Protein AF-0000000084341207 (afdb_homodimer)

Secondary structure (DSSP, 8-state):
-------S-S-----TTS-SB-EEEE-IIIIIHHT-SSPPPHHHHHHHHHHHHHTT--BB--EE---TTT-GGGTTHHHHHHH--PPTT-B--EE--SHHHHHHHHHTT--EEEEEEESSHHHHHHHHSS-TTTHHHHHHHHHHHHHHTT-EEEEEEE-SS-BTTTBS--HHHHHHHHHHHHHHT-SEEEEEETTS---HHHHHHHHHHHHHTT--GGGEEEEEB-TTS-HHHHHHHHHHTT--EEEEBGGG----TTSTT---B-BHHHHHHHHHHHT-B----HHHHHHHHHHHHHHHTS----HHHHHHH-/---------S-----TTS-SB-EEEE-IIIIIHHT-SSPPPHHHHHHHHHHHHHTT--BB--EE---TTT-GGGTTHHHHHHH--PPTT-B--EE--SHHHHHHHHHTT--EEEEEEESSHHHHHHHHSS-TTTHHHHHHHHHHHHHHTT-EEEEEEE-SS-BTTTB---HHHHHHHHHHHHHHT-SEEEEEETTS---HHHHHHHHHHHHHTT--GGGEEEEEB-TTS-HHHHHHHHHHTT--EEEEBGGG----TTSTT---BPBHHHHHHHHHHHT-B----HHHHHHHHHHHHHHHTS----HHHHHHH-

Organism: Pseudonocardia thermophila (NCBI:txid1848)

InterPro domains:
  IPR000891 Pyruvate carboxyltransferase [PF00682] (22-293)
  IPR000891 Pyruvate carboxyltransferase [PS50991] (22-290)
  IPR013785 Aldolase-type TIM barrel [G3DSA:3.20.20.70] (17-314)
  IPR043594 HMG-CoA lyase [PTHR42738] (15-312)

Solvent-accessible surface area (backbone atoms only — not comparable to full-atom values): 30654 Å² total; per-residue (Å²): 129,83,78,69,76,77,60,59,62,49,45,68,24,66,50,87,72,49,53,67,50,38,47,55,38,33,30,22,64,25,62,18,42,46,71,46,86,66,74,69,53,56,69,55,52,38,48,48,54,48,44,45,44,73,15,35,48,43,34,38,30,53,33,32,44,53,61,40,88,81,39,60,52,37,50,52,35,68,61,36,61,72,70,40,80,81,53,90,84,42,46,61,28,29,38,29,81,39,56,68,20,42,52,53,41,50,73,72,67,52,54,38,37,28,38,79,45,47,40,39,50,67,59,17,35,74,76,64,73,27,44,57,74,54,45,50,67,60,43,47,62,37,39,50,51,36,49,74,70,67,33,49,35,34,31,36,32,34,29,41,37,28,34,99,84,72,24,53,42,58,30,61,48,33,23,52,47,50,50,51,45,43,75,56,56,31,66,33,35,31,44,18,21,62,69,8,50,40,26,43,31,43,51,51,47,31,53,49,32,24,41,74,71,68,43,58,52,86,37,36,29,40,31,34,20,24,17,35,58,29,23,63,33,32,47,52,46,41,25,59,69,48,35,36,35,40,40,22,4,57,28,16,31,34,48,37,87,90,35,87,61,24,49,11,31,24,23,35,53,33,49,49,51,44,31,47,8,31,57,31,44,58,65,61,40,63,69,52,42,40,51,43,27,53,52,50,21,61,76,71,70,47,84,53,73,17,32,31,42,33,54,74,72,89,130,82,80,70,76,79,60,58,62,47,46,68,25,68,50,88,72,49,54,66,50,38,48,54,38,33,29,22,66,24,62,18,42,46,70,46,88,66,75,70,52,57,70,57,53,38,48,49,53,47,45,44,43,73,14,36,47,42,32,38,30,53,32,33,45,52,61,40,88,82,40,60,53,38,50,54,34,67,63,35,62,71,70,41,80,83,52,89,85,43,45,60,29,30,38,29,80,36,56,68,22,43,50,54,39,52,75,70,68,51,56,36,37,28,39,78,45,47,41,37,50,68,57,17,35,75,76,66,72,28,45,58,73,55,44,51,67,60,43,48,62,38,40,50,51,35,49,74,70,66,35,48,35,34,31,35,31,34,28,42,37,27,34,100,85,73,25,56,43,59,31,60,49,34,24,52,48,49,50,51,44,43,73,54,56,32,68,33,36,32,43,18,20,62,70,8,49,42,27,41,31,43,50,50,46,31,52,49,32,25,40,74,71,67,44,58,50,85,35,34,29,40,31,35,20,24,16,35,59,28,23,64,32,32,46,54,47,40,26,60,69,49,34,37,35,39,41,23,4,57,29,16,31,34,47,38,87,89,36,88,59,24,47,11,30,24,21,34,56,33,50,48,52,44,32,47,7,33,57,32,44,58,65,60,42,63,69,50,42,39,51,44,27,53,52,50,21,60,76,71,73,47,82,52,73,18,31,32,42,34,54,75,72,90

Sequence (628 aa):
MTSETTRALPMRVPTDGLPERVTIYEVGPRDGLQNEKTIVPVSVKAEFLSRLADAGLTTLEATSFVHPKWVPQLADAEELISVLERRDGVDYPVLVPNERGLDRAVAAGLTHVAVFASATETFAERNLNRTLDTQFEMFAPVLERAREAGLTVRGYVSMCWGDPWEGAVAPAQVASVAARLLEGGCAQISLGDTIGTGTPGHVDAVLDACIAAGIGVDKLAVHFHDTYGQALANTLAALRRGVTTVDASAGGLGGCPYAESATGNLATEDLVWMLDGLGIQHGVDLDRLVATSTWMAEQLGRPSPSRVVRALAGMTSETTRALPMRVPTDGLPERVTIYEVGPRDGLQNEKTIVPVSVKAEFLSRLADAGLTTLEATSFVHPKWVPQLADAEELISVLERRDGVDYPVLVPNERGLDRAVAAGLTHVAVFASATETFAERNLNRTLDTQFEMFAPVLERAREAGLTVRGYVSMCWGDPWEGAVAPAQVASVAARLLEGGCAQISLGDTIGTGTPGHVDAVLDACIAAGIGVDKLAVHFHDTYGQALANTLAALRRGVTTVDASAGGLGGCPYAESATGNLATEDLVWMLDGLGIQHGVDLDRLVATSTWMAEQLGRPSPSRVVRALAG

Radius of gyration: 25.07 Å; Cα contacts (8 Å, |Δi|>4): 1519; chains: 2; bounding box: 57×77×54 Å

Structure (mmCIF, N/CA/C/O backbone):
data_AF-0000000084341207-model_v1
#
loop_
_entity.id
_entity.type
_entity.pdbx_description
1 polymer 'Hydroxymethylglutaryl-CoA lyase'
#
loop_
_atom_site.group_PDB
_atom_site.id
_atom_site.type_symbol
_atom_site.label_atom_id
_atom_site.label_alt_id
_atom_site.label_comp_id
_atom_site.label_asym_id
_atom_site.label_entity_id
_atom_site.label_seq_id
_atom_site.pdbx_PDB_ins_code
_atom_site.Cartn_x
_atom_site.Cartn_y
_atom_site.Cartn_z
_atom_site.occupancy
_atom_site.B_iso_or_equiv
_atom_site.auth_seq_id
_atom_site.auth_comp_id
_atom_site.auth_asym_id
_atom_site.auth_atom_id
_atom_site.pdbx_PDB_model_num
ATOM 1 N N . MET A 1 1 ? -27.906 5.801 17.969 1 23.44 1 MET A N 1
ATOM 2 C CA . MET A 1 1 ? -27.641 4.434 17.531 1 23.44 1 MET A CA 1
ATOM 3 C C . MET A 1 1 ? -26.688 4.422 16.328 1 23.44 1 MET A C 1
ATOM 5 O O . MET A 1 1 ? -27.047 4.859 15.242 1 23.44 1 MET A O 1
ATOM 9 N N . THR A 1 2 ? -25.344 4.84 16.406 1 31.34 2 THR A N 1
ATOM 10 C CA . THR A 1 2 ? -24.344 5.012 15.367 1 31.34 2 THR A CA 1
ATOM 11 C C . THR A 1 2 ? -24.391 3.852 14.375 1 31.34 2 THR A C 1
ATOM 13 O O . THR A 1 2 ? -24.344 2.688 14.773 1 31.34 2 THR A O 1
ATOM 16 N N . SER A 1 3 ? -25.125 3.893 13.422 1 33.81 3 SER A N 1
ATOM 17 C CA . SER A 1 3 ? -25.438 2.865 12.438 1 33.81 3 SER A CA 1
ATOM 18 C C . SER A 1 3 ? -24.188 2.115 12 1 33.81 3 SER A C 1
ATOM 20 O O . SER A 1 3 ? -23.281 2.703 11.398 1 33.81 3 SER A O 1
ATOM 22 N N . GLU A 1 4 ? -23.609 1.281 12.766 1 40.12 4 GLU A N 1
ATOM 23 C CA . GLU A 1 4 ? -22.5 0.334 12.602 1 40.12 4 GLU A CA 1
ATOM 24 C C . GLU A 1 4 ? -22.594 -0.393 11.266 1 40.12 4 GLU A C 1
ATOM 26 O O . GLU A 1 4 ? -23.453 -1.251 11.078 1 40.12 4 GLU A O 1
ATOM 31 N N . THR A 1 5 ? -22.641 0.301 10.273 1 49.38 5 THR A N 1
ATOM 32 C CA . THR A 1 5 ? -22.719 -0.374 8.977 1 49.38 5 THR A CA 1
ATOM 33 C C . THR A 1 5 ? -21.766 -1.566 8.945 1 49.38 5 THR A C 1
ATOM 35 O O . THR A 1 5 ? -20.562 -1.411 9.133 1 49.38 5 THR A O 1
ATOM 38 N N . THR A 1 6 ? -22.172 -2.738 9.453 1 61.75 6 THR A N 1
ATOM 39 C CA . THR A 1 6 ? -21.438 -3.93 9.852 1 61.75 6 THR A CA 1
ATOM 40 C C . THR A 1 6 ? -20.891 -4.66 8.633 1 61.75 6 THR A C 1
ATOM 42 O O . THR A 1 6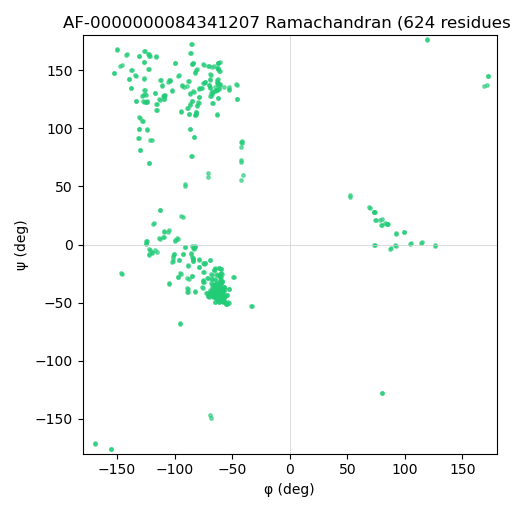 ? -21.609 -5.426 7.984 1 61.75 6 THR A O 1
ATOM 45 N N . ARG A 1 7 ? -20 -3.957 7.867 1 82.5 7 ARG A N 1
ATOM 46 C CA . ARG A 1 7 ? -19.344 -4.707 6.793 1 82.5 7 ARG A CA 1
ATOM 47 C C . ARG A 1 7 ? -18.703 -5.98 7.328 1 82.5 7 ARG A C 1
ATOM 49 O O . ARG A 1 7 ? -18.109 -5.973 8.406 1 82.5 7 ARG A O 1
ATOM 56 N N . ALA A 1 8 ? -18.953 -6.992 6.559 1 87 8 ALA A N 1
ATOM 57 C CA . ALA A 1 8 ? -18.406 -8.281 6.957 1 87 8 ALA A CA 1
ATOM 58 C C . ALA A 1 8 ? -16.891 -8.281 6.863 1 87 8 ALA A C 1
ATOM 60 O O . ALA A 1 8 ? -16.219 -9.016 7.594 1 87 8 ALA A O 1
ATOM 61 N N . LEU A 1 9 ? -16.453 -7.477 5.945 1 94.19 9 LEU A N 1
ATOM 62 C CA . LEU A 1 9 ? -15.008 -7.402 5.738 1 94.19 9 LEU A CA 1
ATOM 63 C C . LEU A 1 9 ? -14.508 -5.969 5.898 1 94.19 9 LEU A C 1
ATOM 65 O O . LEU A 1 9 ? -15.25 -5.02 5.637 1 94.19 9 LEU A O 1
ATOM 69 N N . PRO A 1 10 ? -13.258 -5.75 6.324 1 97.19 10 PRO A N 1
ATOM 70 C CA . PRO A 1 10 ? -12.273 -6.785 6.621 1 97.19 10 PRO A CA 1
ATOM 71 C C . PRO A 1 10 ? -12.547 -7.5 7.945 1 97.19 10 PRO A C 1
ATOM 73 O O . PRO A 1 10 ? -13.211 -6.945 8.82 1 97.19 10 PRO A O 1
ATOM 76 N N . MET A 1 11 ? -12.062 -8.695 8.039 1 96.88 11 MET A N 1
ATOM 77 C CA . MET A 1 11 ? -12.086 -9.367 9.344 1 96.88 11 MET A CA 1
ATOM 78 C C . MET A 1 11 ? -11.219 -8.625 10.352 1 96.88 11 MET A C 1
ATOM 80 O O . MET A 1 11 ? -10.109 -8.211 10.031 1 96.88 11 MET A O 1
ATOM 84 N N . ARG A 1 12 ? -11.773 -8.414 11.539 1 97.12 12 ARG A N 1
ATOM 85 C CA . ARG A 1 12 ? -11.031 -7.766 12.617 1 97.12 12 ARG A CA 1
ATOM 86 C C . ARG A 1 12 ? -10.125 -8.758 13.336 1 97.12 12 ARG A C 1
ATOM 88 O O . ARG A 1 12 ? -10.609 -9.695 13.977 1 97.12 12 ARG A O 1
ATOM 95 N N . VAL A 1 13 ? -8.836 -8.57 13.188 1 97.69 13 VAL A N 1
ATOM 96 C CA . VAL A 1 13 ? -7.84 -9.406 13.852 1 97.69 13 VAL A CA 1
ATOM 97 C C . VAL A 1 13 ? -6.785 -8.523 14.523 1 97.69 13 VAL A C 1
ATOM 99 O O . VAL A 1 13 ? -5.746 -8.227 13.922 1 97.69 13 VAL A O 1
ATOM 102 N N . PRO A 1 14 ? -7.008 -8.203 15.766 1 95.88 14 PRO A N 1
ATOM 103 C CA . PRO A 1 14 ? -6.039 -7.359 16.469 1 95.88 14 PRO A CA 1
ATOM 104 C C . PRO A 1 14 ? -4.672 -8.023 16.609 1 95.88 14 PRO A C 1
ATOM 106 O O . PRO A 1 14 ? -4.586 -9.242 16.766 1 95.88 14 PRO A O 1
ATOM 109 N N . THR A 1 15 ? -3.695 -7.34 16.453 1 90.88 15 THR A N 1
ATOM 110 C CA . THR A 1 15 ? -2.316 -7.793 16.594 1 90.88 15 THR A CA 1
ATOM 111 C C . THR A 1 15 ? -1.648 -7.137 17.797 1 90.88 15 THR A C 1
ATOM 113 O O . THR A 1 15 ? -1.834 -5.941 18.047 1 90.88 15 THR A O 1
ATOM 116 N N . ASP A 1 16 ? -0.873 -7.859 18.469 1 89.62 16 ASP A N 1
ATOM 117 C CA . ASP A 1 16 ? -0.198 -7.348 19.656 1 89.62 16 ASP A CA 1
ATOM 118 C C . ASP A 1 16 ? 0.857 -6.309 19.281 1 89.62 16 ASP A C 1
ATOM 120 O O . ASP A 1 16 ? 1.457 -6.379 18.203 1 89.62 16 ASP A O 1
ATOM 124 N N . GLY A 1 17 ? 1.036 -5.328 20.141 1 92.81 17 GLY A N 1
ATOM 125 C CA . GLY A 1 17 ? 2.113 -4.367 19.969 1 92.81 17 GLY A CA 1
ATOM 126 C C . GLY A 1 17 ? 1.7 -3.137 19.188 1 92.81 17 GLY A C 1
ATOM 127 O O . GLY A 1 17 ? 2.506 -2.225 18.984 1 92.81 17 GLY A O 1
ATOM 128 N N . LEU A 1 18 ? 0.47 -3.096 18.75 1 97.69 18 LEU A N 1
ATOM 129 C CA . LEU A 1 18 ? -0.023 -1.928 18.016 1 97.69 18 LEU A CA 1
ATOM 130 C C . LEU A 1 18 ? -0.833 -1.021 18.938 1 97.69 18 LEU A C 1
ATOM 132 O O . LEU A 1 18 ? -1.329 -1.466 19.984 1 97.69 18 LEU A O 1
ATOM 136 N N . PRO A 1 19 ? -0.957 0.243 18.656 1 98.31 19 PRO A N 1
ATOM 137 C CA . PRO A 1 19 ? -1.76 1.145 19.484 1 98.31 19 PRO A CA 1
ATOM 138 C C . PRO A 1 19 ? -3.236 0.757 19.516 1 98.31 19 PRO A C 1
ATOM 140 O O . PRO A 1 19 ? -3.752 0.19 18.547 1 98.31 19 PRO A O 1
ATOM 143 N N . GLU A 1 20 ? -3.838 1.095 20.594 1 97.94 20 GLU A N 1
ATOM 144 C CA . GLU A 1 20 ? -5.27 0.841 20.734 1 97.94 20 GLU A CA 1
ATOM 145 C C . GLU A 1 20 ? -6.086 1.828 19.906 1 97.94 20 GLU A C 1
ATOM 147 O O . GLU A 1 20 ? -7.176 1.498 19.438 1 97.94 20 GLU A O 1
ATOM 152 N N . ARG A 1 21 ? -5.539 3.006 19.797 1 98.56 21 ARG A N 1
ATOM 153 C CA . ARG A 1 21 ? -6.23 4.086 19.109 1 98.56 21 ARG A CA 1
ATOM 154 C C . ARG A 1 21 ? -5.254 4.898 18.25 1 98.56 21 ARG A C 1
ATOM 156 O O . ARG A 1 21 ? -4.113 5.129 18.656 1 98.56 21 ARG A O 1
ATOM 163 N N . VAL A 1 22 ? -5.68 5.316 17.125 1 98.81 22 VAL A N 1
ATOM 164 C CA . VAL A 1 22 ? -4.914 6.172 16.219 1 98.81 22 VAL A CA 1
ATOM 165 C C . VAL A 1 22 ? -5.734 7.41 15.867 1 98.81 22 VAL A C 1
ATOM 167 O O . VAL A 1 22 ? -6.941 7.316 15.633 1 98.81 22 VAL A O 1
ATOM 170 N N . THR A 1 23 ? -5.141 8.586 15.938 1 98.88 23 THR A N 1
ATOM 171 C CA . THR A 1 23 ? -5.723 9.82 15.406 1 98.88 23 THR A CA 1
ATOM 172 C C . THR A 1 23 ? -5.371 10 13.938 1 98.88 23 THR A C 1
ATOM 174 O O . THR A 1 23 ? -4.195 10 13.57 1 98.88 23 THR A O 1
ATOM 177 N N . ILE A 1 24 ? -6.371 10.062 13.172 1 98.94 24 ILE A N 1
ATOM 178 C CA . ILE A 1 24 ? -6.176 10.406 11.766 1 98.94 24 ILE A CA 1
ATOM 179 C C . ILE A 1 24 ? -6.203 11.922 11.594 1 98.94 24 ILE A C 1
ATOM 181 O O . ILE A 1 24 ? -7.223 12.562 11.859 1 98.94 24 ILE A O 1
ATOM 185 N N . TYR A 1 25 ? -5.07 12.453 11.258 1 98.94 25 TYR A N 1
ATOM 186 C CA . TYR A 1 25 ? -4.93 13.867 10.93 1 98.94 25 TYR A CA 1
ATOM 187 C C . TYR A 1 25 ? -5.23 14.117 9.461 1 98.94 25 TYR A C 1
ATOM 189 O O . TYR A 1 25 ? -4.371 13.906 8.602 1 98.94 25 TYR A O 1
ATOM 197 N N . GLU A 1 26 ? -6.457 14.586 9.156 1 98.94 26 GLU A N 1
ATOM 198 C CA . GLU A 1 26 ? -6.93 14.719 7.785 1 98.94 26 GLU A CA 1
ATOM 199 C C . GLU A 1 26 ? -6.398 15.992 7.141 1 98.94 26 GLU A C 1
ATOM 201 O O . GLU A 1 26 ? -6.715 17.094 7.582 1 98.94 26 GLU A O 1
ATOM 206 N N . VAL A 1 27 ? -5.648 15.773 6.059 1 98.62 27 VAL A N 1
ATOM 207 C CA . VAL A 1 27 ? -4.969 16.922 5.477 1 98.62 27 VAL A CA 1
ATOM 208 C C . VAL A 1 27 ? -5.555 17.234 4.102 1 98.62 27 VAL A C 1
ATOM 210 O O . VAL A 1 27 ? -5.086 18.141 3.41 1 98.62 27 VAL A O 1
ATOM 213 N N . GLY A 1 28 ? -6.578 16.562 3.682 1 98.12 28 GLY A N 1
ATOM 214 C CA . GLY A 1 28 ? -7.188 16.703 2.369 1 98.12 28 GLY A CA 1
ATOM 215 C C . GLY A 1 28 ? -7.555 18.141 2.023 1 98.12 28 GLY A C 1
ATOM 216 O O . GLY A 1 28 ? -7.168 18.641 0.968 1 98.12 28 GLY A O 1
ATOM 217 N N . PRO A 1 29 ? -8.25 18.859 2.891 1 98.44 29 PRO A N 1
ATOM 218 C CA . PRO A 1 29 ? -8.711 20.203 2.561 1 98.44 29 PRO A CA 1
ATOM 219 C C . PRO A 1 29 ? -7.555 21.188 2.318 1 98.44 29 PRO A C 1
ATOM 221 O O . PRO A 1 29 ? -7.652 22.047 1.452 1 98.44 29 PRO A O 1
ATOM 224 N N . ARG A 1 30 ? -6.52 21.016 3.031 1 97.44 30 ARG A N 1
ATOM 225 C CA . ARG A 1 30 ? -5.387 21.922 2.867 1 97.44 30 ARG A CA 1
ATOM 226 C C . ARG A 1 30 ? -4.348 21.344 1.915 1 97.44 30 ARG A C 1
ATOM 228 O O . ARG A 1 30 ? -4.211 21.797 0.779 1 97.44 30 ARG A O 1
ATOM 235 N N . ASP A 1 31 ? -3.664 20.25 2.297 1 95.56 31 ASP A N 1
ATOM 236 C CA . ASP A 1 31 ? -2.584 19.641 1.533 1 95.56 31 ASP A CA 1
ATOM 237 C C . ASP A 1 31 ? -3.121 18.953 0.278 1 95.56 31 ASP A C 1
ATOM 239 O O . ASP A 1 31 ? -2.533 19.078 -0.8 1 95.56 31 ASP A O 1
ATOM 243 N N . GLY A 1 32 ? -4.18 18.234 0.435 1 96.25 32 GLY A N 1
ATOM 244 C CA . GLY A 1 32 ? -4.77 17.484 -0.669 1 96.25 32 GLY A CA 1
ATOM 245 C C . GLY A 1 32 ? -5.23 18.375 -1.806 1 96.25 32 GLY A C 1
ATOM 246 O O . GLY A 1 32 ? -5.078 18.031 -2.979 1 96.25 32 GLY A O 1
ATOM 247 N N . LEU A 1 33 ? -5.781 19.531 -1.504 1 95.56 33 LEU A N 1
ATOM 248 C CA . LEU A 1 33 ? -6.352 20.406 -2.518 1 95.56 33 LEU A CA 1
ATOM 249 C C . LEU A 1 33 ? -5.32 21.422 -3.006 1 95.56 33 LEU A C 1
ATOM 251 O O . LEU A 1 33 ? -5.523 22.078 -4.023 1 95.56 33 LEU A O 1
ATOM 255 N N . GLN A 1 34 ? -4.188 21.484 -2.367 1 92.31 34 GLN A N 1
ATOM 256 C CA . GLN A 1 34 ? -3.229 22.578 -2.549 1 92.31 34 GLN A CA 1
ATOM 257 C C . GLN A 1 34 ? -2.791 22.672 -4.008 1 92.31 34 GLN A C 1
ATOM 259 O O . GLN A 1 34 ? -2.668 23.781 -4.543 1 92.31 34 GLN A O 1
ATOM 264 N N . ASN A 1 35 ? -2.605 21.562 -4.656 1 87.12 35 ASN A N 1
ATOM 265 C CA . ASN A 1 35 ? -2 21.578 -5.984 1 87.12 35 ASN A CA 1
ATOM 266 C C . ASN A 1 35 ? -3.039 21.344 -7.078 1 87.12 35 ASN A C 1
ATOM 268 O O . ASN A 1 35 ? -2.688 21.109 -8.234 1 87.12 35 ASN A O 1
ATOM 272 N N . GLU A 1 36 ? -4.266 21.438 -6.676 1 88.94 36 GLU A N 1
ATOM 273 C CA . GLU A 1 36 ? -5.309 21.344 -7.691 1 88.94 36 GLU A CA 1
ATOM 274 C C . GLU A 1 36 ? -5.223 22.516 -8.664 1 88.94 36 GLU A C 1
ATOM 276 O O . GLU A 1 36 ? -5 23.656 -8.258 1 88.94 36 GLU A O 1
ATOM 281 N N . LYS A 1 37 ? -5.348 22.234 -9.93 1 83.81 37 LYS A N 1
ATOM 282 C CA . LYS A 1 37 ? -5.188 23.25 -10.969 1 83.81 37 LYS A CA 1
ATOM 283 C C . LYS A 1 37 ? -6.363 24.234 -10.969 1 83.81 37 LYS A C 1
ATOM 285 O O . LYS A 1 37 ? -6.176 25.438 -11.125 1 83.81 37 LYS A O 1
ATOM 290 N N . THR A 1 38 ? -7.512 23.703 -10.867 1 91.31 38 THR A N 1
ATOM 291 C CA . THR A 1 38 ? -8.703 24.547 -10.828 1 91.31 38 THR A CA 1
ATOM 292 C C . THR A 1 38 ? -9.039 24.938 -9.391 1 91.31 38 THR A C 1
ATOM 294 O O . THR A 1 38 ? -9.016 24.109 -8.492 1 91.31 38 THR A O 1
ATOM 297 N N . ILE A 1 39 ? -9.367 26.203 -9.219 1 95.69 39 ILE A N 1
ATOM 298 C CA . ILE A 1 39 ? -9.711 26.688 -7.887 1 95.69 39 ILE A CA 1
ATOM 299 C C . ILE A 1 39 ? -11.031 26.062 -7.438 1 95.69 39 ILE A C 1
ATOM 301 O O . ILE A 1 39 ? -12.047 26.172 -8.125 1 95.69 39 ILE A O 1
ATOM 305 N N . VAL A 1 40 ? -10.992 25.391 -6.359 1 97.75 40 VAL A N 1
ATOM 306 C CA . VAL A 1 40 ? -12.188 24.828 -5.742 1 97.75 40 VAL A CA 1
ATOM 307 C C . VAL A 1 40 ? -12.938 25.922 -4.984 1 97.75 40 VAL A C 1
ATOM 309 O O . VAL A 1 40 ? -12.352 26.625 -4.152 1 97.75 40 VAL A O 1
ATOM 312 N N . PRO A 1 41 ? -14.211 26.109 -5.23 1 98.19 41 PRO A N 1
ATOM 313 C CA . PRO A 1 41 ? -14.977 27.172 -4.555 1 98.19 41 PRO A CA 1
ATOM 314 C C . PRO A 1 41 ? -15.008 26.984 -3.039 1 98.19 41 PRO A C 1
ATOM 316 O O . PRO A 1 41 ? -15.055 25.859 -2.545 1 98.19 41 PRO A O 1
ATOM 319 N N . VAL A 1 42 ? -15.086 28.109 -2.328 1 98.38 42 VAL A N 1
ATOM 320 C CA . VAL A 1 42 ? -15.102 28.125 -0.87 1 98.38 42 VAL A CA 1
ATOM 321 C C . VAL A 1 42 ? -16.266 27.281 -0.352 1 98.38 42 VAL A C 1
ATOM 323 O O . VAL A 1 42 ? -16.125 26.578 0.648 1 98.38 42 VAL A O 1
ATOM 326 N N . SER A 1 43 ? -17.391 27.328 -1.069 1 98.56 43 SER A N 1
ATOM 327 C CA . SER A 1 43 ? -18.562 26.578 -0.633 1 98.56 43 SER A CA 1
ATOM 328 C C . SER A 1 43 ? -18.297 25.078 -0.706 1 98.56 43 SER A C 1
ATOM 330 O O . SER A 1 43 ? -18.781 24.312 0.141 1 98.56 43 SER A O 1
ATOM 332 N N . VAL A 1 44 ? -17.562 24.641 -1.688 1 98.69 44 VAL A N 1
ATOM 333 C CA . VAL A 1 44 ? -17.219 23.234 -1.842 1 98.69 44 VAL A CA 1
ATOM 334 C C . VAL A 1 44 ? -16.234 22.812 -0.757 1 98.69 44 VAL A C 1
ATOM 336 O O . VAL A 1 44 ? -16.359 21.75 -0.16 1 98.69 44 VAL A O 1
ATOM 339 N N . LYS A 1 45 ? -15.273 23.656 -0.493 1 98.75 45 LYS A N 1
ATOM 340 C CA . LYS A 1 45 ? -14.32 23.375 0.57 1 98.75 45 LYS A CA 1
ATOM 341 C C . LYS A 1 45 ? -15.016 23.266 1.923 1 98.75 45 LYS A C 1
ATOM 343 O O . LYS A 1 45 ? -14.719 22.344 2.703 1 98.75 45 LYS A O 1
ATOM 348 N N . ALA A 1 46 ? -15.906 24.203 2.186 1 98.81 46 ALA A N 1
ATOM 349 C CA . ALA A 1 46 ? -16.641 24.188 3.447 1 98.81 46 ALA A CA 1
ATOM 350 C C . ALA A 1 46 ? -17.484 22.922 3.576 1 98.81 46 ALA A C 1
ATOM 352 O O . ALA A 1 46 ? -17.531 22.312 4.645 1 98.81 46 ALA A O 1
ATOM 353 N N . GLU A 1 47 ? -18.141 22.562 2.516 1 98.75 47 GLU A N 1
ATOM 354 C CA . GLU A 1 47 ? -18.938 21.328 2.514 1 98.75 47 GLU A CA 1
ATOM 355 C C . GLU A 1 47 ? -18.062 20.109 2.715 1 98.75 47 GLU A C 1
ATOM 357 O O . GLU A 1 47 ? -18.438 19.172 3.42 1 98.75 47 GLU A O 1
ATOM 362 N N . PHE A 1 48 ? -16.891 20.094 2.1 1 98.88 48 PHE A N 1
ATOM 363 C CA . PHE A 1 48 ? -15.938 19 2.252 1 98.88 48 PHE A CA 1
ATOM 364 C C . PHE A 1 48 ? -15.562 18.812 3.717 1 98.88 48 PHE A C 1
ATOM 366 O O . PHE A 1 48 ? -15.641 17.703 4.246 1 98.88 48 PHE A O 1
ATOM 373 N N . LEU A 1 49 ? -15.219 19.891 4.359 1 98.94 49 LEU A N 1
ATOM 374 C CA . LEU A 1 49 ? -14.859 19.844 5.773 1 98.94 49 LEU A CA 1
ATOM 375 C C . LEU A 1 49 ? -16.031 19.375 6.617 1 98.94 49 LEU A C 1
ATOM 377 O O . LEU A 1 49 ? -15.852 18.578 7.551 1 98.94 49 LEU A O 1
ATOM 381 N N . SER A 1 50 ? -17.188 19.828 6.27 1 98.81 50 SER A N 1
ATOM 382 C CA . SER A 1 50 ? -18.375 19.422 7 1 98.81 50 SER A CA 1
ATOM 383 C C . SER A 1 50 ? -18.625 17.922 6.852 1 98.81 50 SER A C 1
ATOM 385 O O . SER A 1 50 ? -18.922 17.234 7.836 1 98.81 50 SER A O 1
ATOM 387 N N . ARG A 1 51 ? -18.516 17.438 5.664 1 98.81 51 ARG A N 1
ATOM 388 C CA . ARG A 1 51 ? -18.734 16.016 5.402 1 98.81 51 ARG A CA 1
ATOM 389 C C . ARG A 1 51 ? -17.688 15.164 6.121 1 98.81 51 ARG A C 1
ATOM 391 O O . ARG A 1 51 ? -18 14.086 6.633 1 98.81 51 ARG A O 1
ATOM 398 N N . LEU A 1 52 ? -16.469 15.617 6.129 1 98.94 52 LEU A N 1
ATOM 399 C CA . LEU A 1 52 ? -15.406 14.898 6.82 1 98.94 52 LEU A CA 1
ATOM 400 C C . LEU A 1 52 ? -15.672 14.836 8.32 1 98.94 52 LEU A C 1
ATOM 402 O O . LEU A 1 52 ? -15.469 13.797 8.945 1 98.94 52 LEU A O 1
ATOM 406 N N . ALA A 1 53 ? -16.094 15.938 8.883 1 98.88 53 ALA A N 1
ATOM 407 C CA . ALA A 1 53 ? -16.469 15.953 10.297 1 98.88 53 ALA A CA 1
ATOM 408 C C . ALA A 1 53 ? -17.625 14.992 10.57 1 98.88 53 ALA A C 1
ATOM 410 O O . ALA A 1 53 ? -17.625 14.266 11.562 1 98.88 53 ALA A O 1
ATOM 411 N N . ASP A 1 54 ? -18.594 15 9.672 1 98.44 54 ASP A N 1
ATOM 412 C CA . ASP A 1 54 ? -19.75 14.125 9.805 1 98.44 54 ASP A CA 1
ATOM 413 C C . ASP A 1 54 ? -19.344 12.656 9.734 1 98.44 54 ASP A C 1
ATOM 415 O O . ASP A 1 54 ? -20.016 11.789 10.297 1 98.44 54 ASP A O 1
ATOM 419 N N . ALA A 1 55 ? -18.234 12.43 9.055 1 98.62 55 ALA A N 1
ATOM 420 C CA . ALA A 1 55 ? -17.75 11.062 8.938 1 98.62 55 ALA A CA 1
ATOM 421 C C . ALA A 1 55 ? -17.031 10.625 10.211 1 98.62 55 ALA A C 1
ATOM 423 O O . ALA A 1 55 ? -16.688 9.453 10.367 1 98.62 55 ALA A O 1
ATOM 424 N N . GLY A 1 56 ? -16.703 11.531 11.102 1 98.62 56 GLY A N 1
ATOM 425 C CA . GLY A 1 56 ? -16.172 11.156 12.398 1 98.62 56 GLY A CA 1
ATOM 426 C C . GLY A 1 56 ? -14.742 11.609 12.609 1 98.62 56 GLY A C 1
ATOM 427 O O . GLY A 1 56 ? -14.156 11.367 13.664 1 98.62 56 GLY A O 1
ATOM 428 N N . LEU A 1 57 ? -14.156 12.312 11.633 1 98.81 57 LEU A N 1
ATOM 429 C CA . LEU A 1 57 ? -12.805 12.828 11.797 1 98.81 57 LEU A CA 1
ATOM 430 C C . LEU A 1 57 ? -12.789 14.016 12.758 1 98.81 57 LEU A C 1
ATOM 432 O O . LEU A 1 57 ? -13.664 14.875 12.711 1 98.81 57 LEU A O 1
ATOM 436 N N . THR A 1 58 ? -11.758 14.047 13.594 1 98.75 58 THR A N 1
ATOM 437 C CA . THR A 1 58 ? -11.789 15.039 14.656 1 98.75 58 THR A CA 1
ATOM 438 C C . THR A 1 58 ? -10.641 16.031 14.5 1 98.75 58 THR A C 1
ATOM 440 O O . THR A 1 58 ? -10.5 16.969 15.297 1 98.75 58 THR A O 1
ATOM 443 N N . THR A 1 59 ? -9.758 15.867 13.586 1 98.88 59 THR A N 1
ATOM 444 C CA . THR A 1 59 ? -8.688 16.797 13.242 1 98.88 59 THR A CA 1
ATOM 445 C C . THR A 1 59 ? -8.641 17.031 11.734 1 98.88 59 THR A C 1
ATOM 447 O O . THR A 1 59 ? -8.273 16.125 10.977 1 98.88 59 THR A O 1
ATOM 450 N N . LEU A 1 60 ? -9.023 18.203 11.32 1 98.88 60 LEU A N 1
ATOM 451 C CA . LEU A 1 60 ? -9.156 18.547 9.906 1 98.88 60 LEU A CA 1
ATOM 452 C C . LEU A 1 60 ? -8.305 19.766 9.57 1 98.88 60 LEU A C 1
ATOM 454 O O . LEU A 1 60 ? -8.703 20.906 9.836 1 98.88 60 LEU A O 1
ATOM 458 N N . GLU A 1 61 ? -7.121 19.516 9 1 98.81 61 GLU A N 1
ATOM 459 C CA . GLU A 1 61 ? -6.336 20.656 8.555 1 98.81 61 GLU A CA 1
ATOM 460 C C . GLU A 1 61 ? -7.059 21.438 7.457 1 98.81 61 GLU A C 1
ATOM 462 O O . GLU A 1 61 ? -7.16 20.953 6.32 1 98.81 61 GLU A O 1
ATOM 467 N N . ALA A 1 62 ? -7.469 22.609 7.789 1 98.69 62 ALA A N 1
ATOM 468 C CA . ALA A 1 62 ? -8.531 23.25 7.012 1 98.69 62 ALA A CA 1
ATOM 469 C C . ALA A 1 62 ? -7.953 24.047 5.844 1 98.69 62 ALA A C 1
ATOM 471 O O . ALA A 1 62 ? -8.539 24.078 4.758 1 98.69 62 ALA A O 1
ATOM 472 N N . THR A 1 63 ? -6.926 24.703 6.078 1 98.38 63 THR A N 1
ATOM 473 C CA . THR A 1 63 ? -6.363 25.609 5.074 1 98.38 63 THR A CA 1
ATOM 474 C C . THR A 1 63 ? -4.98 26.094 5.496 1 98.38 63 THR A C 1
ATOM 476 O O . THR A 1 63 ? -4.332 25.469 6.34 1 98.38 63 THR A O 1
ATOM 479 N N . SER A 1 64 ? -4.449 27.047 4.766 1 97.75 64 SER A N 1
ATOM 480 C CA . SER A 1 64 ? -3.162 27.672 5.051 1 97.75 64 SER A CA 1
ATOM 481 C C . SER A 1 64 ? -3.225 29.188 4.859 1 97.75 64 SER A C 1
ATOM 483 O O . SER A 1 64 ? -3.826 29.672 3.896 1 97.75 64 SER A O 1
ATOM 485 N N . PHE A 1 65 ? -2.65 29.922 5.84 1 96.88 65 PHE A N 1
ATOM 486 C CA . PHE A 1 65 ? -2.557 31.375 5.73 1 96.88 65 PHE A CA 1
ATOM 487 C C . PHE A 1 65 ? -1.247 31.781 5.062 1 96.88 65 PHE A C 1
ATOM 489 O O . PHE A 1 65 ? -0.493 32.594 5.609 1 96.88 65 PHE A O 1
ATOM 496 N N . VAL A 1 66 ? -1.042 31.125 3.926 1 91.06 66 VAL A N 1
ATOM 497 C CA . VAL A 1 66 ? 0.107 31.438 3.084 1 91.06 66 VAL A CA 1
ATOM 498 C C . VAL A 1 66 ? -0.239 32.594 2.141 1 91.06 66 VAL A C 1
ATOM 500 O O . VAL A 1 66 ? -1.407 32.969 2.008 1 91.06 66 VAL A O 1
ATOM 503 N N . HIS A 1 67 ? 0.764 33.156 1.575 1 89.06 67 HIS A N 1
ATOM 504 C CA . HIS A 1 67 ? 0.517 34.219 0.627 1 89.06 67 HIS A CA 1
ATOM 505 C C . HIS A 1 67 ? -0.258 33.719 -0.587 1 89.06 67 HIS A C 1
ATOM 507 O O . HIS A 1 67 ? 0.104 32.719 -1.187 1 89.06 67 HIS A O 1
ATOM 513 N N . PRO A 1 68 ? -1.297 34.438 -0.983 1 89.69 68 PRO A N 1
ATOM 514 C CA . PRO A 1 68 ? -2.176 34 -2.068 1 89.69 68 PRO A CA 1
ATOM 515 C C . PRO A 1 68 ? -1.435 33.844 -3.393 1 89.69 68 PRO A C 1
ATOM 517 O O . PRO A 1 68 ? -1.817 33 -4.211 1 89.69 68 PRO A O 1
ATOM 520 N N . LYS A 1 69 ? -0.404 34.531 -3.617 1 87.69 69 LYS A N 1
ATOM 521 C CA . LYS A 1 69 ? 0.355 34.469 -4.863 1 87.69 69 LYS A CA 1
ATOM 522 C C . LYS A 1 69 ? 1.117 33.156 -4.973 1 87.69 69 LYS A C 1
ATOM 524 O O . LYS A 1 69 ? 1.312 32.625 -6.07 1 87.69 69 LYS A O 1
ATOM 529 N N . TRP A 1 70 ? 1.474 32.594 -3.879 1 85.56 70 TRP A N 1
ATOM 530 C CA . TRP A 1 70 ? 2.295 31.391 -3.893 1 85.56 70 TRP A CA 1
ATOM 531 C C . TRP A 1 70 ? 1.424 30.141 -3.951 1 85.56 70 TRP A C 1
ATOM 533 O O . TRP A 1 70 ? 1.816 29.141 -4.539 1 85.56 70 TRP A O 1
ATOM 543 N N . VAL A 1 71 ? 0.295 30.188 -3.24 1 90.44 71 VAL A N 1
ATOM 544 C CA . VAL A 1 71 ? -0.645 29.078 -3.271 1 90.44 71 VAL A CA 1
ATOM 545 C C . VAL A 1 71 ? -2.053 29.594 -3.551 1 90.44 71 VAL A C 1
ATOM 547 O O . VAL A 1 71 ? -2.908 29.594 -2.662 1 90.44 71 VAL A O 1
ATOM 550 N N . PRO A 1 72 ? -2.367 29.844 -4.781 1 92.94 72 PRO A N 1
ATOM 551 C CA . PRO A 1 72 ? -3.652 30.438 -5.141 1 92.94 72 PRO A CA 1
ATOM 552 C C . PRO A 1 72 ? -4.844 29.609 -4.691 1 92.94 72 PRO A C 1
ATOM 554 O O . PRO A 1 72 ? -5.898 30.156 -4.348 1 92.94 72 PRO A O 1
ATOM 557 N N . GLN A 1 73 ? -4.727 28.297 -4.641 1 94.5 73 GLN A N 1
ATOM 558 C CA . GLN A 1 73 ? -5.793 27.391 -4.254 1 94.5 73 GLN A CA 1
ATOM 559 C C . GLN A 1 73 ? -6.281 27.672 -2.836 1 94.5 73 GLN A C 1
ATOM 561 O O . GLN A 1 73 ? -7.426 27.375 -2.496 1 94.5 73 GLN A O 1
ATOM 566 N N . LEU A 1 74 ? -5.398 28.359 -2.01 1 95.94 74 LEU A N 1
ATOM 567 C CA . LEU A 1 74 ? -5.727 28.562 -0.603 1 95.94 74 LEU A CA 1
ATOM 568 C C . LEU A 1 74 ? -5.84 30.047 -0.276 1 95.94 74 LEU A C 1
ATOM 570 O O . LEU A 1 74 ? -5.773 30.438 0.892 1 95.94 74 LEU A O 1
ATOM 574 N N . ALA A 1 75 ? -6.008 30.859 -1.29 1 95.31 75 ALA A N 1
ATOM 575 C CA . ALA A 1 75 ? -6.098 32.312 -1.13 1 95.31 75 ALA A CA 1
ATOM 576 C C . ALA A 1 75 ? -7.348 32.688 -0.344 1 95.31 75 ALA A C 1
ATOM 578 O O . ALA A 1 75 ? -7.414 33.781 0.229 1 95.31 75 ALA A O 1
ATOM 579 N N . ASP A 1 76 ? -8.258 31.844 -0.311 1 97.12 76 ASP A N 1
ATOM 580 C CA . ASP A 1 76 ? -9.562 32.125 0.286 1 97.12 76 ASP A CA 1
ATOM 581 C C . ASP A 1 76 ? -9.609 31.672 1.743 1 97.12 76 ASP A C 1
ATOM 583 O O . ASP A 1 76 ? -10.68 31.391 2.275 1 97.12 76 ASP A O 1
ATOM 587 N N . ALA A 1 77 ? -8.484 31.578 2.416 1 97.81 77 ALA A N 1
ATOM 588 C CA . ALA A 1 77 ? -8.367 31 3.754 1 97.81 77 ALA A CA 1
ATOM 589 C C . ALA A 1 77 ? -9.305 31.688 4.734 1 97.81 77 ALA A C 1
ATOM 591 O O . ALA A 1 77 ? -10.062 31.031 5.449 1 97.81 77 ALA A O 1
ATOM 592 N N . GLU A 1 78 ? -9.273 33 4.797 1 97.06 78 GLU A N 1
ATOM 593 C CA . GLU A 1 78 ? -10.109 33.75 5.727 1 97.06 78 GLU A CA 1
ATOM 594 C C . GLU A 1 78 ? -11.594 33.531 5.434 1 97.06 78 GLU A C 1
ATOM 596 O O . GLU A 1 78 ? -12.391 33.375 6.355 1 97.06 78 GLU A O 1
ATOM 601 N N . GLU A 1 79 ? -11.93 33.625 4.16 1 98.06 79 GLU A N 1
ATOM 602 C CA . GLU A 1 79 ? -13.312 33.406 3.76 1 98.06 79 GLU A CA 1
ATOM 603 C C . GLU A 1 79 ? -13.789 32.031 4.152 1 98.06 79 GLU A C 1
ATOM 605 O O . GLU A 1 79 ? -14.891 31.859 4.676 1 98.06 79 GLU A O 1
ATOM 610 N N . LEU A 1 80 ? -12.977 31 3.955 1 98.62 80 LEU A N 1
ATOM 611 C CA . LEU A 1 80 ? -13.32 29.625 4.297 1 98.62 80 LEU A CA 1
ATOM 612 C C . LEU A 1 80 ? -13.602 29.484 5.793 1 98.62 80 LEU A C 1
ATOM 614 O O . LEU A 1 80 ? -14.617 28.922 6.191 1 98.62 80 LEU A O 1
ATOM 618 N N . ILE A 1 81 ? -12.711 30.031 6.613 1 98.44 81 ILE A N 1
ATOM 619 C CA . ILE A 1 81 ? -12.844 29.906 8.062 1 98.44 81 ILE A CA 1
ATOM 620 C C . ILE A 1 81 ? -14.094 30.641 8.531 1 98.44 81 ILE A C 1
ATOM 622 O O . ILE A 1 81 ? -14.773 30.203 9.453 1 98.44 81 ILE A O 1
ATOM 626 N N . SER A 1 82 ? -14.375 31.734 7.906 1 97.75 82 SER A N 1
ATOM 627 C CA . SER A 1 82 ? -15.516 32.531 8.312 1 97.75 82 SER A CA 1
ATOM 628 C C . SER A 1 82 ? -16.828 31.828 8.023 1 97.75 82 SER A C 1
ATOM 630 O O . SER A 1 82 ? -17.812 32 8.758 1 97.75 82 SER A O 1
ATOM 632 N N . VAL A 1 83 ? -16.922 31.016 6.934 1 98.06 83 VAL A N 1
ATOM 633 C CA . VAL A 1 83 ? -18.188 30.406 6.543 1 98.06 83 VAL A CA 1
ATOM 634 C C . VAL A 1 83 ? -18.266 28.984 7.102 1 98.06 83 VAL A C 1
ATOM 636 O O . VAL A 1 83 ? -19.344 28.391 7.125 1 98.06 83 VAL A O 1
ATOM 639 N N . LEU A 1 84 ? -17.156 28.469 7.562 1 97.81 84 LEU A N 1
ATOM 640 C CA . LEU A 1 84 ? -17.109 27.094 8.055 1 97.81 84 LEU A CA 1
ATOM 641 C C . LEU A 1 84 ? -17.891 26.969 9.352 1 97.81 84 LEU A C 1
ATOM 643 O O . LEU A 1 84 ? -17.703 27.734 10.289 1 97.81 84 LEU A O 1
ATOM 647 N N . GLU A 1 85 ? -18.797 26.031 9.43 1 96.19 85 GLU A N 1
ATOM 648 C CA . GLU A 1 85 ? -19.453 25.672 10.68 1 96.19 85 GLU A CA 1
ATOM 649 C C . GLU A 1 85 ? -18.594 24.703 11.5 1 96.19 85 GLU A C 1
ATOM 651 O O . GLU A 1 85 ? -18.703 23.484 11.344 1 96.19 85 GLU A O 1
ATOM 656 N N . ARG A 1 86 ? -17.844 25.203 12.32 1 96.31 86 ARG A N 1
ATOM 657 C CA . ARG A 1 86 ? -16.938 24.391 13.125 1 96.31 86 ARG A CA 1
ATOM 658 C C . ARG A 1 86 ? -17.703 23.547 14.133 1 96.31 86 ARG A C 1
ATOM 660 O O . ARG A 1 86 ? -18.641 24.031 14.773 1 96.31 86 ARG A O 1
ATOM 667 N N . ARG A 1 87 ? -17.312 22.312 14.219 1 96.38 87 ARG A N 1
ATOM 668 C CA . ARG A 1 87 ? -18 21.359 15.094 1 96.38 87 ARG A CA 1
ATOM 669 C C . ARG A 1 87 ? -17.281 21.234 16.422 1 96.38 87 ARG A C 1
ATOM 671 O O . ARG A 1 87 ? -16.047 21.266 16.484 1 96.38 87 ARG A O 1
ATOM 678 N N . ASP A 1 88 ? -18.109 21.031 17.5 1 95.69 88 ASP A N 1
ATOM 679 C CA . ASP A 1 88 ? -17.531 20.75 18.812 1 95.69 88 ASP A CA 1
ATOM 680 C C . ASP A 1 88 ? -16.719 19.453 18.781 1 95.69 88 ASP A C 1
ATOM 682 O O . ASP A 1 88 ? -17.156 18.453 18.188 1 95.69 88 ASP A O 1
ATOM 686 N N . GLY A 1 89 ? -15.578 19.547 19.344 1 96.31 89 GLY A N 1
ATOM 687 C CA . GLY A 1 89 ? -14.766 18.344 19.438 1 96.31 89 GLY A CA 1
ATOM 688 C C . GLY A 1 89 ? -13.883 18.109 18.219 1 96.31 89 GLY A C 1
ATOM 689 O O . GLY A 1 89 ? -13.117 17.156 18.172 1 96.31 89 GLY A O 1
ATOM 690 N N . VAL A 1 90 ? -14.031 19 17.234 1 98.31 90 VAL A N 1
ATOM 691 C CA . VAL A 1 90 ? -13.195 18.875 16.031 1 98.31 90 VAL A CA 1
ATOM 692 C C . VAL A 1 90 ? -12.188 20.031 16 1 98.31 90 VAL A C 1
ATOM 694 O O . VAL A 1 90 ? -12.555 21.188 16.203 1 98.31 90 VAL A O 1
ATOM 697 N N . ASP A 1 91 ? -10.953 19.703 15.852 1 98.38 91 ASP A N 1
ATOM 698 C CA . ASP A 1 91 ? -9.898 20.703 15.664 1 98.38 91 ASP A CA 1
ATOM 699 C C . ASP A 1 91 ? -9.734 21.047 14.188 1 98.38 91 ASP A C 1
ATOM 701 O O . ASP A 1 91 ? -9.797 20.172 13.328 1 98.38 91 ASP A O 1
ATOM 705 N N . TYR A 1 92 ? -9.508 22.297 13.898 1 98.62 92 TYR A N 1
ATOM 706 C CA . TYR A 1 92 ? -9.281 22.781 12.539 1 98.62 92 TYR A CA 1
ATOM 707 C C . TYR A 1 92 ? -7.941 23.484 12.43 1 98.62 92 TYR A C 1
ATOM 709 O O . TYR A 1 92 ? -7.891 24.703 12.219 1 98.62 92 TYR A O 1
ATOM 717 N N . PRO A 1 93 ? -6.855 22.734 12.516 1 98.75 93 PRO A N 1
ATOM 718 C CA . PRO A 1 93 ? -5.539 23.359 12.383 1 98.75 93 PRO A CA 1
ATOM 719 C C . PRO A 1 93 ? -5.328 24 11.016 1 98.75 93 PRO A C 1
ATOM 721 O O . PRO A 1 93 ? -5.98 23.625 10.039 1 98.75 93 PRO A O 1
ATOM 724 N N . VAL A 1 94 ? -4.426 24.984 10.953 1 98.69 94 VAL A N 1
ATOM 725 C CA . VAL A 1 94 ? -4.07 25.656 9.711 1 98.69 94 VAL A CA 1
ATOM 726 C C . VAL A 1 94 ? -2.557 25.859 9.648 1 98.69 94 VAL A C 1
ATOM 728 O O . VAL A 1 94 ? -1.893 25.953 10.68 1 98.69 94 VAL A O 1
ATOM 731 N N . LEU A 1 95 ? -2.02 25.875 8.445 1 97.69 95 LEU A N 1
ATOM 732 C CA . LEU A 1 95 ? -0.61 26.203 8.25 1 97.69 95 LEU A CA 1
ATOM 733 C C . LEU A 1 95 ? -0.38 27.703 8.32 1 97.69 95 LEU A C 1
ATOM 735 O O . LEU A 1 95 ? -1.158 28.484 7.758 1 97.69 95 LEU A O 1
ATOM 739 N N . VAL A 1 96 ? 0.636 28.109 9.039 1 96.56 96 VAL A N 1
ATOM 740 C CA . VAL A 1 96 ? 1.042 29.5 9.133 1 96.56 96 VAL A CA 1
ATOM 741 C C . VAL A 1 96 ? 2.533 29.625 8.828 1 96.56 96 VAL A C 1
ATOM 743 O O . VAL A 1 96 ? 3.373 29.406 9.703 1 96.56 96 VAL A O 1
ATOM 746 N N . PRO A 1 97 ? 2.949 30.109 7.723 1 88.5 97 PRO A N 1
ATOM 747 C CA . PRO A 1 97 ? 4.355 30.109 7.309 1 88.5 97 PRO A CA 1
ATOM 748 C C . PRO A 1 97 ? 5.164 31.219 7.984 1 88.5 97 PRO A C 1
ATOM 750 O O . PRO A 1 97 ? 6.395 31.156 8.016 1 88.5 97 PRO A O 1
ATOM 753 N N . ASN A 1 98 ? 4.43 32.281 8.531 1 91.81 98 ASN A N 1
ATOM 754 C CA . ASN A 1 98 ? 5.113 33.438 9.141 1 91.81 98 ASN A CA 1
ATOM 755 C C . ASN A 1 98 ? 4.223 34.125 10.156 1 91.81 98 ASN A C 1
ATOM 757 O O . ASN A 1 98 ? 3.109 33.688 10.438 1 91.81 98 ASN A O 1
ATOM 761 N N . GLU A 1 99 ? 4.746 35.188 10.664 1 94.94 99 GLU A N 1
ATOM 762 C CA . GLU A 1 99 ? 4.047 35.938 11.711 1 94.94 99 GLU A CA 1
ATOM 763 C C . GLU A 1 99 ? 2.748 36.531 11.195 1 94.94 99 GLU A C 1
ATOM 765 O O . GLU A 1 99 ? 1.742 36.562 11.906 1 94.94 99 GLU A O 1
ATOM 770 N N . ARG A 1 100 ? 2.809 37.031 10 1 94.5 100 ARG A N 1
ATOM 771 C CA . ARG A 1 100 ? 1.597 37.594 9.414 1 94.5 100 ARG A CA 1
ATOM 772 C C . ARG A 1 100 ? 0.499 36.562 9.305 1 94.5 100 ARG A C 1
ATOM 774 O O . ARG A 1 100 ? -0.665 36.812 9.602 1 94.5 100 ARG A O 1
ATOM 781 N N . GLY A 1 101 ? 0.882 35.375 8.805 1 95.94 101 GLY A N 1
ATOM 782 C CA . GLY A 1 101 ? -0.066 34.281 8.781 1 95.94 101 GLY A CA 1
ATOM 783 C C . GLY A 1 101 ? -0.619 33.938 10.148 1 95.94 101 GLY A C 1
ATOM 784 O O . GLY A 1 101 ? -1.809 33.625 10.289 1 95.94 101 GLY A O 1
ATOM 785 N N . LEU A 1 102 ? 0.205 33.969 11.148 1 97.44 102 LEU A N 1
ATOM 786 C CA . LEU A 1 102 ? -0.215 33.688 12.516 1 97.44 102 LEU A CA 1
ATOM 787 C C . LEU A 1 102 ? -1.239 34.719 12.984 1 97.44 102 LEU A C 1
ATOM 789 O O . LEU A 1 102 ? -2.252 34.375 13.594 1 97.44 102 LEU A O 1
ATOM 793 N N . ASP A 1 103 ? -0.961 36 12.664 1 96.88 103 ASP A N 1
ATOM 794 C CA . ASP A 1 103 ? -1.892 37.062 13.031 1 96.88 103 ASP A CA 1
ATOM 795 C C . ASP A 1 103 ? -3.277 36.812 12.445 1 96.88 103 ASP A C 1
ATOM 797 O O . ASP A 1 103 ? -4.289 36.969 13.141 1 96.88 103 ASP A O 1
ATOM 801 N N . ARG A 1 104 ? -3.279 36.438 11.227 1 96.88 104 ARG A N 1
ATOM 802 C CA . ARG A 1 104 ? -4.535 36.156 10.531 1 96.88 104 ARG A CA 1
ATOM 803 C C . ARG A 1 104 ? -5.258 34.969 11.148 1 96.88 104 ARG A C 1
ATOM 805 O O . ARG A 1 104 ? -6.48 35 11.305 1 96.88 104 ARG A O 1
ATOM 812 N N . ALA A 1 105 ? -4.523 33.938 11.531 1 97.75 105 ALA A N 1
ATOM 813 C CA . ALA A 1 105 ? -5.105 32.75 12.156 1 97.75 105 ALA A CA 1
ATOM 814 C C . ALA A 1 105 ? -5.711 33.094 13.516 1 97.75 105 ALA A C 1
ATOM 816 O O . ALA A 1 105 ? -6.824 32.688 13.836 1 97.75 105 ALA A O 1
ATOM 817 N N . VAL A 1 106 ? -4.996 33.875 14.32 1 97.56 106 VAL A N 1
ATOM 818 C CA . VAL A 1 106 ? -5.461 34.312 15.641 1 97.56 106 VAL A CA 1
ATOM 819 C C . VAL A 1 106 ? -6.723 35.156 15.492 1 97.56 106 VAL A C 1
ATOM 821 O O . VAL A 1 106 ? -7.699 34.969 16.219 1 97.56 106 VAL A O 1
ATOM 824 N N . ALA A 1 107 ? -6.672 36.062 14.547 1 97.19 107 ALA A N 1
ATOM 825 C CA . ALA A 1 107 ? -7.816 36.938 14.297 1 97.19 107 ALA A CA 1
ATOM 826 C C . ALA A 1 107 ? -9.047 36.125 13.906 1 97.19 107 ALA A C 1
ATOM 828 O O . ALA A 1 107 ? -10.18 36.531 14.211 1 97.19 107 ALA A O 1
ATOM 829 N N . ALA A 1 108 ? -8.828 35 13.266 1 96.75 108 ALA A N 1
ATOM 830 C CA . ALA A 1 108 ? -9.914 34.156 12.805 1 96.75 108 ALA A CA 1
ATOM 831 C C . ALA A 1 108 ? -10.398 33.219 13.93 1 96.75 108 ALA A C 1
ATOM 833 O O . ALA A 1 108 ? -11.305 32.406 13.727 1 96.75 108 ALA A O 1
ATOM 834 N N . GLY A 1 109 ? -9.734 33.312 15.094 1 95.94 109 GLY A N 1
ATOM 835 C CA . GLY A 1 109 ? -10.164 32.562 16.266 1 95.94 109 GLY A CA 1
ATOM 836 C C . GLY A 1 109 ? -9.664 31.125 16.266 1 95.94 109 GLY A C 1
ATOM 837 O O . GLY A 1 109 ? -10.25 30.266 16.938 1 95.94 109 GLY A O 1
ATOM 838 N N . LEU A 1 110 ? -8.664 30.812 15.5 1 96.94 110 LEU A N 1
ATOM 839 C CA . LEU A 1 110 ? -8.117 29.469 15.453 1 96.94 110 LEU A CA 1
ATOM 840 C C . LEU A 1 110 ? -7.16 29.219 16.609 1 96.94 110 LEU A C 1
ATOM 842 O O . LEU A 1 110 ? -6.539 30.172 17.125 1 96.94 110 LEU A O 1
ATOM 846 N N . THR A 1 111 ? -7.059 27.938 17.062 1 97.06 111 THR A N 1
ATOM 847 C CA . THR A 1 111 ? -6.285 27.641 18.266 1 97.06 111 THR A CA 1
ATOM 848 C C . THR A 1 111 ? -5.184 26.625 17.953 1 97.06 111 THR A C 1
ATOM 850 O O . THR A 1 111 ? -4.344 26.344 18.812 1 97.06 111 THR A O 1
ATOM 853 N N . HIS A 1 112 ? -5.148 26.031 16.781 1 98.12 112 HIS A N 1
ATOM 854 C CA . HIS A 1 112 ? -4.145 25.062 16.344 1 98.12 112 HIS A CA 1
ATOM 855 C C . HIS A 1 112 ? -3.479 25.5 15.047 1 98.12 112 HIS A C 1
ATOM 857 O O . HIS A 1 112 ? -4.16 25.766 14.047 1 98.12 112 HIS A O 1
ATOM 863 N N . VAL A 1 113 ? -2.193 25.625 15.078 1 98.44 113 VAL A N 1
ATOM 864 C CA . VAL A 1 113 ? -1.467 26.047 13.883 1 98.44 113 VAL A CA 1
ATOM 865 C C . VAL A 1 113 ? -0.297 25.109 13.625 1 98.44 113 VAL A C 1
ATOM 867 O O . VAL A 1 113 ? 0.071 24.312 14.5 1 98.44 113 VAL A O 1
ATOM 870 N N . ALA A 1 114 ? 0.204 25.156 12.414 1 98.19 114 ALA A N 1
ATOM 871 C CA . ALA A 1 114 ? 1.346 24.312 12.047 1 98.19 114 ALA A CA 1
ATOM 872 C C . ALA A 1 114 ? 2.391 25.125 11.281 1 98.19 114 ALA A C 1
ATOM 874 O O . ALA A 1 114 ? 2.051 26.062 10.555 1 98.19 114 ALA A O 1
ATOM 875 N N . VAL A 1 115 ? 3.6 24.797 11.492 1 96.88 115 VAL A N 1
ATOM 876 C CA . VAL A 1 115 ? 4.727 25.344 10.734 1 96.88 115 VAL A CA 1
ATOM 877 C C . VAL A 1 115 ? 5.41 24.203 9.961 1 96.88 115 VAL A C 1
ATOM 879 O O . VAL A 1 115 ? 5.195 23.031 10.258 1 96.88 115 VAL A O 1
ATOM 882 N N . PHE A 1 116 ? 6.18 24.562 8.977 1 94.12 116 PHE A N 1
ATOM 883 C CA . PHE A 1 116 ? 6.812 23.562 8.117 1 94.12 116 PHE A CA 1
ATOM 884 C C . PHE A 1 116 ? 8.312 23.812 8.016 1 94.12 116 PHE A C 1
ATOM 886 O O . PHE A 1 116 ? 8.742 24.938 7.746 1 94.12 116 PHE A O 1
ATOM 893 N N . ALA A 1 117 ? 9.062 22.797 8.273 1 96.44 117 ALA A N 1
ATOM 894 C CA . ALA A 1 117 ? 10.523 22.828 8.188 1 96.44 117 ALA A CA 1
ATOM 895 C C . ALA A 1 117 ? 11.031 21.781 7.203 1 96.44 117 ALA A C 1
ATOM 897 O O . ALA A 1 117 ? 10.297 20.875 6.805 1 96.44 117 ALA A O 1
ATOM 898 N N . SER A 1 118 ? 12.273 21.984 6.789 1 96.75 118 SER A N 1
ATOM 899 C CA . SER A 1 118 ? 12.945 21.062 5.887 1 96.75 118 SER A CA 1
ATOM 900 C C . SER A 1 118 ? 13.977 20.219 6.629 1 96.75 118 SER A C 1
ATOM 902 O O . SER A 1 118 ? 14.695 20.719 7.492 1 96.75 118 SER A O 1
ATOM 904 N N . ALA A 1 119 ? 14.047 19 6.254 1 97.69 119 ALA A N 1
ATOM 905 C CA . ALA A 1 119 ? 15.094 18.125 6.793 1 97.69 119 ALA A CA 1
ATOM 906 C C . ALA A 1 119 ? 16.391 18.297 6.008 1 97.69 119 ALA A C 1
ATOM 908 O O . ALA A 1 119 ? 17.453 17.859 6.461 1 97.69 119 ALA A O 1
ATOM 909 N N . THR A 1 120 ? 16.344 18.938 4.832 1 97.06 120 THR A N 1
ATOM 910 C CA . THR A 1 120 ? 17.531 18.984 3.971 1 97.06 120 THR A CA 1
ATOM 911 C C . THR A 1 120 ? 17.875 20.406 3.584 1 97.06 120 THR A C 1
ATOM 913 O O . THR A 1 120 ? 17 21.297 3.605 1 97.06 120 THR A O 1
ATOM 916 N N . GLU A 1 121 ? 19.141 20.656 3.227 1 96.5 121 GLU A N 1
ATOM 917 C CA . GLU A 1 121 ? 19.656 21.969 2.859 1 96.5 121 GLU A CA 1
ATOM 918 C C . GLU A 1 121 ? 19 22.484 1.577 1 96.5 121 GLU A C 1
ATOM 920 O O . GLU A 1 121 ? 18.516 23.609 1.527 1 96.5 121 GLU A O 1
ATOM 925 N N . THR A 1 122 ? 18.984 21.641 0.567 1 95.38 122 THR A N 1
ATOM 926 C CA . THR A 1 122 ? 18.547 22.062 -0.756 1 95.38 122 THR A CA 1
ATOM 927 C C . THR A 1 122 ? 17.062 22.438 -0.742 1 95.38 122 THR A C 1
ATOM 929 O O . THR A 1 122 ? 16.672 23.469 -1.293 1 95.38 122 THR A O 1
ATOM 932 N N . PHE A 1 123 ? 16.266 21.656 -0.064 1 93.69 123 PHE A N 1
ATOM 933 C CA . PHE A 1 123 ? 14.836 21.984 0.006 1 93.69 123 PHE A CA 1
ATOM 934 C C . PHE A 1 123 ? 14.609 23.234 0.838 1 93.69 123 PHE A C 1
ATOM 936 O O . PHE A 1 123 ? 13.742 24.062 0.515 1 93.69 123 PHE A O 1
ATOM 943 N N . ALA A 1 124 ? 15.32 23.406 1.919 1 94.12 124 ALA A N 1
ATOM 944 C CA . ALA A 1 124 ? 15.211 24.625 2.715 1 94.12 124 ALA A CA 1
ATOM 945 C C . ALA A 1 124 ? 15.523 25.859 1.872 1 94.12 124 ALA A C 1
ATOM 947 O O . ALA A 1 124 ? 14.797 26.859 1.929 1 94.12 124 ALA A O 1
ATOM 948 N N . GLU A 1 125 ? 16.547 25.734 1.087 1 94.25 125 GLU A N 1
ATOM 949 C CA . GLU A 1 125 ? 16.938 26.844 0.229 1 94.25 125 GLU A CA 1
ATOM 950 C C . GLU A 1 125 ? 15.875 27.156 -0.818 1 94.25 125 GLU A C 1
ATOM 952 O O . GLU A 1 125 ? 15.5 28.312 -1.008 1 94.25 125 GLU A O 1
ATOM 957 N N . ARG A 1 126 ? 15.367 26.203 -1.439 1 89.31 126 ARG A N 1
ATOM 958 C CA . ARG A 1 126 ? 14.461 26.375 -2.568 1 89.31 126 ARG A CA 1
ATOM 959 C C . ARG A 1 126 ? 13.07 26.797 -2.096 1 89.31 126 ARG A C 1
ATOM 961 O O . ARG A 1 126 ? 12.391 27.562 -2.77 1 89.31 126 ARG A O 1
ATOM 968 N N . ASN A 1 127 ? 12.656 26.266 -0.964 1 84.62 127 ASN A N 1
ATOM 969 C CA . ASN A 1 127 ? 11.281 26.469 -0.53 1 84.62 127 ASN A CA 1
ATOM 970 C C . ASN A 1 127 ? 11.172 27.609 0.475 1 84.62 127 ASN A C 1
ATOM 972 O O . ASN A 1 127 ? 10.133 28.281 0.547 1 84.62 127 ASN A O 1
ATOM 976 N N . LEU A 1 128 ? 12.266 27.844 1.228 1 84.5 128 LEU A N 1
ATOM 977 C CA . LEU A 1 128 ? 12.18 28.797 2.32 1 84.5 128 LEU A CA 1
ATOM 978 C C . LEU A 1 128 ? 13.195 29.922 2.143 1 84.5 128 LEU A C 1
ATOM 980 O O . LEU A 1 128 ? 13.188 30.906 2.895 1 84.5 128 LEU A O 1
ATOM 984 N N . ASN A 1 129 ? 14.039 29.781 1.097 1 89.38 129 ASN A N 1
ATOM 985 C CA . ASN A 1 129 ? 15.133 30.719 0.907 1 89.38 129 ASN A CA 1
ATOM 986 C C . ASN A 1 129 ? 15.984 30.859 2.166 1 89.38 129 ASN A C 1
ATOM 988 O O . ASN A 1 129 ? 16.297 31.969 2.594 1 89.38 129 ASN A O 1
ATOM 992 N N . ARG A 1 130 ? 16.266 29.719 2.82 1 90.69 130 ARG A N 1
ATOM 993 C CA . ARG A 1 130 ? 17.047 29.609 4.039 1 90.69 130 ARG A CA 1
ATOM 994 C C . ARG A 1 130 ? 17.922 28.359 4.012 1 90.69 130 ARG A C 1
ATOM 996 O O . ARG A 1 130 ? 17.719 27.469 3.184 1 90.69 130 ARG A O 1
ATOM 1003 N N . THR A 1 131 ? 18.922 28.359 4.918 1 93.12 131 THR A N 1
ATOM 1004 C CA . THR A 1 131 ? 19.672 27.141 5.137 1 93.12 131 THR A CA 1
ATOM 1005 C C . THR A 1 131 ? 18.969 26.25 6.152 1 93.12 131 THR A C 1
ATOM 1007 O O . THR A 1 131 ? 17.969 26.656 6.766 1 93.12 131 THR A O 1
ATOM 1010 N N . LEU A 1 132 ? 19.484 25.062 6.312 1 92.56 132 LEU A N 1
ATOM 1011 C CA . LEU A 1 132 ? 18.969 24.125 7.305 1 92.56 132 LEU A CA 1
ATOM 1012 C C . LEU A 1 132 ? 19.016 24.734 8.703 1 92.56 132 LEU A C 1
ATOM 1014 O O . LEU A 1 132 ? 18.078 24.562 9.484 1 92.56 132 LEU A O 1
ATOM 1018 N N . ASP A 1 133 ? 20.016 25.484 8.984 1 93.56 133 ASP A N 1
ATOM 1019 C CA . ASP A 1 133 ? 20.172 26.078 10.305 1 93.56 133 ASP A CA 1
ATOM 1020 C C . ASP A 1 133 ? 19.328 27.359 10.43 1 93.56 133 ASP A C 1
ATOM 1022 O O . ASP A 1 133 ? 18.625 27.547 11.43 1 93.56 133 ASP A O 1
ATOM 1026 N N . THR A 1 134 ? 19.281 28.172 9.422 1 94.19 134 THR A N 1
ATOM 1027 C CA . THR A 1 134 ? 18.703 29.5 9.555 1 94.19 134 THR A CA 1
ATOM 1028 C C . THR A 1 134 ? 17.188 29.453 9.383 1 94.19 134 THR A C 1
ATOM 1030 O O . THR A 1 134 ? 16.5 30.422 9.703 1 94.19 134 THR A O 1
ATOM 1033 N N . GLN A 1 135 ? 16.656 28.297 8.906 1 93.31 135 GLN A N 1
ATOM 1034 C CA . GLN A 1 135 ? 15.203 28.188 8.805 1 93.31 135 GLN A CA 1
ATOM 1035 C C . GLN A 1 135 ? 14.539 28.344 10.164 1 93.31 135 GLN A C 1
ATOM 1037 O O . GLN A 1 135 ? 13.422 28.859 10.266 1 93.31 135 GLN A O 1
ATOM 1042 N N . PHE A 1 136 ? 15.242 28.047 11.188 1 94.69 136 PHE A N 1
ATOM 1043 C CA . PHE A 1 136 ? 14.672 28.109 12.531 1 94.69 136 PHE A CA 1
ATOM 1044 C C . PHE A 1 136 ? 14.547 29.547 13 1 94.69 136 PHE A C 1
ATOM 1046 O O . PHE A 1 136 ? 13.734 29.859 13.883 1 94.69 136 PHE A O 1
ATOM 1053 N N . GLU A 1 137 ? 15.359 30.406 12.422 1 92.19 137 GLU A N 1
ATOM 1054 C CA . GLU A 1 137 ? 15.219 31.828 12.719 1 92.19 137 GLU A CA 1
ATOM 1055 C C . GLU A 1 137 ? 13.875 32.375 12.227 1 92.19 137 GLU A C 1
ATOM 1057 O O . GLU A 1 137 ? 13.312 33.281 12.82 1 92.19 137 GLU A O 1
ATOM 1062 N N . MET A 1 138 ? 13.422 31.766 11.203 1 88 138 MET A N 1
ATOM 1063 C CA . MET A 1 138 ? 12.133 32.156 10.641 1 88 138 MET A CA 1
ATOM 1064 C C . MET A 1 138 ? 10.984 31.641 11.508 1 88 138 MET A C 1
ATOM 1066 O O . MET A 1 138 ? 9.977 32.344 11.664 1 88 138 MET A O 1
ATOM 1070 N N . PHE A 1 139 ? 11.117 30.531 12.172 1 91.88 139 PHE A N 1
ATOM 1071 C CA . PHE A 1 139 ? 10.039 29.891 12.914 1 91.88 139 PHE A CA 1
ATOM 1072 C C . PHE A 1 139 ? 9.984 30.406 14.344 1 91.88 139 PHE A C 1
ATOM 1074 O O . PHE A 1 139 ? 8.906 30.453 14.953 1 91.88 139 PHE A O 1
ATOM 1081 N N . ALA A 1 140 ? 11.102 30.812 14.875 1 94.38 140 ALA A N 1
ATOM 1082 C CA . ALA A 1 140 ? 11.219 31.141 16.297 1 94.38 140 ALA A CA 1
ATOM 1083 C C . ALA A 1 140 ? 10.203 32.219 16.703 1 94.38 140 ALA A C 1
ATOM 1085 O O . ALA A 1 140 ? 9.477 32.031 17.688 1 94.38 140 ALA A O 1
ATOM 1086 N N . PRO A 1 141 ? 10.141 33.281 15.953 1 94.94 141 PRO A N 1
ATOM 1087 C CA . PRO A 1 141 ? 9.156 34.312 16.344 1 94.94 141 PRO A CA 1
ATOM 1088 C C . PRO A 1 141 ? 7.719 33.781 16.25 1 94.94 141 PRO A C 1
ATOM 1090 O O . PRO A 1 141 ? 6.863 34.156 17.047 1 94.94 141 PRO A O 1
ATOM 1093 N N . VAL A 1 142 ? 7.398 32.969 15.273 1 96.06 142 VAL A N 1
ATOM 1094 C CA . VAL A 1 142 ? 6.066 32.406 15.086 1 96.06 142 VAL A CA 1
ATOM 1095 C C . VAL A 1 142 ? 5.719 31.516 16.266 1 96.06 142 VAL A C 1
ATOM 1097 O O . VAL A 1 142 ? 4.625 31.594 16.828 1 96.06 142 VAL A O 1
ATOM 1100 N N . LEU A 1 143 ? 6.637 30.656 16.672 1 97.12 143 LEU A N 1
ATOM 1101 C CA . LEU A 1 143 ? 6.434 29.719 17.766 1 97.12 143 LEU A CA 1
ATOM 1102 C C . LEU A 1 143 ? 6.246 30.453 19.078 1 97.12 143 LEU A C 1
ATOM 1104 O O . LEU A 1 143 ? 5.371 30.094 19.875 1 97.12 143 LEU A O 1
ATOM 1108 N N . GLU A 1 144 ? 7.047 31.453 19.312 1 96.56 144 GLU A N 1
ATOM 1109 C CA . GLU A 1 144 ? 6.949 32.25 20.531 1 96.56 144 GLU A CA 1
ATOM 1110 C C . GLU A 1 144 ? 5.598 32.938 20.641 1 96.56 144 GLU A C 1
ATOM 1112 O O . GLU A 1 144 ? 4.938 32.875 21.672 1 96.56 144 GLU A O 1
ATOM 1117 N N . ARG A 1 145 ? 5.246 33.562 19.578 1 96.81 145 ARG A N 1
ATOM 1118 C CA . ARG A 1 145 ? 3.984 34.312 19.578 1 96.81 145 ARG A CA 1
ATOM 1119 C C . ARG A 1 145 ? 2.795 33.344 19.688 1 96.81 145 ARG A C 1
ATOM 1121 O O . ARG A 1 145 ? 1.792 33.688 20.328 1 96.81 145 ARG A O 1
ATOM 1128 N N . ALA A 1 146 ? 2.863 32.219 19 1 97.5 146 ALA A N 1
ATOM 1129 C CA . ALA A 1 146 ? 1.802 31.234 19.109 1 97.5 146 ALA A CA 1
ATOM 1130 C C . ALA A 1 146 ? 1.632 30.766 20.547 1 97.5 146 ALA A C 1
ATOM 1132 O O . ALA A 1 146 ? 0.507 30.641 21.031 1 97.5 146 ALA A O 1
ATOM 1133 N N . ARG A 1 147 ? 2.711 30.516 21.188 1 95.12 147 ARG A N 1
ATOM 1134 C CA . ARG A 1 147 ? 2.691 30.109 22.594 1 95.12 147 ARG A CA 1
ATOM 1135 C C . ARG A 1 147 ? 2.074 31.188 23.469 1 95.12 147 ARG A C 1
ATOM 1137 O O . ARG A 1 147 ? 1.254 30.891 24.344 1 95.12 147 ARG A O 1
ATOM 1144 N N . GLU A 1 148 ? 2.492 32.375 23.234 1 95.31 148 GLU A N 1
ATOM 1145 C CA . GLU A 1 148 ? 1.97 33.5 24.016 1 95.31 148 GLU A CA 1
ATOM 1146 C C . GLU A 1 148 ? 0.463 33.625 23.812 1 95.31 148 GLU A C 1
ATOM 1148 O O . GLU A 1 148 ? -0.25 34.031 24.734 1 95.31 148 GLU A O 1
ATOM 1153 N N . ALA A 1 149 ? 0.066 33.312 22.672 1 95.75 149 ALA A N 1
ATOM 1154 C CA . ALA A 1 149 ? -1.354 33.438 22.344 1 95.75 149 ALA A CA 1
ATOM 1155 C C . ALA A 1 149 ? -2.119 32.188 22.812 1 95.75 149 ALA A C 1
ATOM 1157 O O . ALA A 1 149 ? -3.338 32.125 22.641 1 95.75 149 ALA A O 1
ATOM 1158 N N . GLY A 1 150 ? -1.386 31.188 23.375 1 96.12 150 GLY A N 1
ATOM 1159 C CA . GLY A 1 150 ? -2.018 29.984 23.906 1 96.12 150 GLY A CA 1
ATOM 1160 C C . GLY A 1 150 ? -2.377 28.969 22.844 1 96.12 150 GLY A C 1
ATOM 1161 O O . GLY A 1 150 ? -3.244 28.125 23.047 1 96.12 150 GLY A O 1
ATOM 1162 N N . LEU A 1 151 ? -1.812 29.078 21.672 1 97.88 151 LEU A N 1
ATOM 1163 C CA . LEU A 1 151 ? -2.102 28.172 20.562 1 97.88 151 LEU A CA 1
ATOM 1164 C C . LEU A 1 151 ? -1.284 26.891 20.688 1 97.88 151 LEU A C 1
ATOM 1166 O O . LEU A 1 151 ? -0.191 26.891 21.25 1 97.88 151 LEU A O 1
ATOM 1170 N N . THR A 1 152 ? -1.829 25.797 20.234 1 98.06 152 THR A N 1
ATOM 1171 C CA . THR A 1 152 ? -1.068 24.578 20.016 1 98.06 152 THR A CA 1
ATOM 1172 C C . THR A 1 152 ? -0.379 24.609 18.656 1 98.06 152 THR A C 1
ATOM 1174 O O . THR A 1 152 ? -1.01 24.922 17.641 1 98.06 152 THR A O 1
ATOM 1177 N N . VAL A 1 153 ? 0.941 24.281 18.609 1 98.38 153 VAL A N 1
ATOM 1178 C CA . VAL A 1 153 ? 1.689 24.344 17.359 1 98.38 153 VAL A CA 1
ATOM 1179 C C . VAL A 1 153 ? 2.188 22.938 16.984 1 98.38 153 VAL A C 1
ATOM 1181 O O . VAL A 1 153 ? 2.752 22.234 17.828 1 98.38 153 VAL A O 1
ATOM 1184 N N . ARG A 1 154 ? 1.932 22.594 15.773 1 98.62 154 ARG A N 1
ATOM 1185 C CA . ARG A 1 154 ? 2.48 21.375 15.172 1 98.62 154 ARG A CA 1
ATOM 1186 C C . ARG A 1 154 ? 3.592 21.719 14.18 1 98.62 154 ARG A C 1
ATOM 1188 O O . ARG A 1 154 ? 3.543 22.75 13.516 1 98.62 154 ARG A O 1
ATOM 1195 N N . GLY A 1 155 ? 4.648 20.891 14.203 1 98.56 155 GLY A N 1
ATOM 1196 C CA . GLY A 1 155 ? 5.703 21.047 13.211 1 98.56 155 GLY A CA 1
ATOM 1197 C C . GLY A 1 155 ? 5.723 19.938 12.172 1 98.56 155 GLY A C 1
ATOM 1198 O O . GLY A 1 155 ? 5.625 18.766 12.508 1 98.56 155 GLY A O 1
ATOM 1199 N N . TYR A 1 156 ? 5.738 20.375 10.93 1 98.12 156 TYR A N 1
ATOM 1200 C CA . TYR A 1 156 ? 6.008 19.453 9.828 1 98.12 156 TYR A CA 1
ATOM 1201 C C . TYR A 1 156 ? 7.488 19.453 9.469 1 98.12 156 TYR A C 1
ATOM 1203 O O . TYR A 1 156 ? 8.125 20.516 9.422 1 98.12 156 TYR A O 1
ATOM 1211 N N . VAL A 1 157 ? 8.047 18.281 9.242 1 98.44 157 VAL A N 1
ATOM 1212 C CA . VAL A 1 157 ? 9.383 18.156 8.68 1 98.44 157 VAL A CA 1
ATOM 1213 C C . VAL A 1 157 ? 9.305 17.484 7.309 1 98.44 157 VAL A C 1
ATOM 1215 O O . VAL A 1 157 ? 8.938 16.312 7.203 1 98.44 157 VAL A O 1
ATOM 1218 N N . SER A 1 158 ? 9.672 18.188 6.238 1 96.69 158 SER A N 1
ATOM 1219 C CA . SER A 1 158 ? 9.656 17.688 4.871 1 96.69 158 SER A CA 1
ATOM 1220 C C . SER A 1 158 ? 10.938 16.922 4.547 1 96.69 158 SER A C 1
ATOM 1222 O O . SER A 1 158 ? 11.969 17.125 5.199 1 96.69 158 SER A O 1
ATOM 1224 N N . MET A 1 159 ? 10.914 16.031 3.602 1 96.94 159 MET A N 1
ATOM 1225 C CA . MET A 1 159 ? 12.047 15.344 2.99 1 96.94 159 MET A CA 1
ATOM 1226 C C . MET A 1 159 ? 12.703 14.391 3.98 1 96.94 159 MET A C 1
ATOM 1228 O O . MET A 1 159 ? 13.922 14.188 3.945 1 96.94 159 MET A O 1
ATOM 1232 N N . CYS A 1 160 ? 11.922 13.859 4.82 1 98.38 160 CYS A N 1
ATOM 1233 C CA . CYS A 1 160 ? 12.477 13.039 5.883 1 98.38 160 CYS A CA 1
ATOM 1234 C C . CYS A 1 160 ? 13.062 11.75 5.324 1 98.38 160 CYS A C 1
ATOM 1236 O O . CYS A 1 160 ? 13.977 11.164 5.918 1 98.38 160 CYS A O 1
ATOM 1238 N N . TRP A 1 161 ? 12.57 11.281 4.152 1 98.06 161 TRP A N 1
ATOM 1239 C CA . TRP A 1 161 ? 12.977 9.961 3.682 1 98.06 161 TRP A CA 1
ATOM 1240 C C . TRP A 1 161 ? 13.562 10.047 2.275 1 98.06 161 TRP A C 1
ATOM 1242 O O . TRP A 1 161 ? 13.883 9.016 1.668 1 98.06 161 TRP A O 1
ATOM 1252 N N . GLY A 1 162 ? 13.656 11.195 1.775 1 95.94 162 GLY A N 1
ATOM 1253 C CA . GLY A 1 162 ? 14.242 11.422 0.461 1 95.94 162 GLY A CA 1
ATOM 1254 C C . GLY A 1 162 ? 14.078 12.844 -0.024 1 95.94 162 GLY A C 1
ATOM 1255 O O . GLY A 1 162 ? 13.062 13.492 0.26 1 95.94 162 GLY A O 1
ATOM 1256 N N . ASP A 1 163 ? 15.023 13.312 -0.698 1 94.38 163 ASP A N 1
ATOM 1257 C CA . ASP A 1 163 ? 15.07 14.625 -1.338 1 94.38 163 ASP A CA 1
ATOM 1258 C C . ASP A 1 163 ? 15.367 14.5 -2.83 1 94.38 163 ASP A C 1
ATOM 1260 O O . ASP A 1 163 ? 16.281 13.773 -3.225 1 94.38 163 ASP A O 1
ATOM 1264 N N . PRO A 1 164 ? 14.602 15.102 -3.652 1 90.88 164 PRO A N 1
ATOM 1265 C CA . PRO A 1 164 ? 14.797 14.922 -5.094 1 90.88 164 PRO A CA 1
ATOM 1266 C C . PRO A 1 164 ? 16.172 15.398 -5.562 1 90.88 164 PRO A C 1
ATOM 1268 O O . PRO A 1 164 ? 16.672 14.93 -6.59 1 90.88 164 PRO A O 1
ATOM 1271 N N . TRP A 1 165 ? 16.828 16.234 -4.809 1 92.88 165 TRP A N 1
ATOM 1272 C CA . TRP A 1 165 ? 18.109 16.797 -5.211 1 92.88 165 TRP A CA 1
ATOM 1273 C C . TRP A 1 165 ? 19.266 16.141 -4.445 1 92.88 165 TRP A C 1
ATOM 1275 O O . TRP A 1 165 ? 20.328 15.898 -5.004 1 92.88 165 TRP A O 1
ATOM 1285 N N . GLU A 1 166 ? 18.969 15.781 -3.201 1 94.75 166 GLU A N 1
ATOM 1286 C CA . GLU A 1 166 ? 20.047 15.289 -2.354 1 94.75 166 GLU A CA 1
ATOM 1287 C C . GLU A 1 166 ? 20.016 13.766 -2.244 1 94.75 166 GLU A C 1
ATOM 1289 O O . GLU A 1 166 ? 20.984 13.148 -1.805 1 94.75 166 GLU A O 1
ATOM 1294 N N . GLY A 1 167 ? 18.922 13.188 -2.635 1 94.81 167 GLY A N 1
ATOM 1295 C CA . GLY A 1 167 ? 18.797 11.742 -2.486 1 94.81 167 GLY A CA 1
ATOM 1296 C C . GLY A 1 167 ? 18.422 11.312 -1.08 1 94.81 167 GLY A C 1
ATOM 1297 O O . GLY A 1 167 ? 17.469 11.836 -0.503 1 94.81 167 GLY A O 1
ATOM 1298 N N . ALA A 1 168 ? 19.203 10.438 -0.593 1 94.25 168 ALA A N 1
ATOM 1299 C CA . ALA A 1 168 ? 18.938 9.859 0.722 1 94.25 168 ALA A CA 1
ATOM 1300 C C . ALA A 1 168 ? 19.141 10.898 1.826 1 94.25 168 ALA A C 1
ATOM 1302 O O . ALA A 1 168 ? 20.062 11.711 1.761 1 94.25 168 ALA A O 1
ATOM 1303 N N . VAL A 1 169 ? 18.312 10.875 2.809 1 97.19 169 VAL A N 1
ATOM 1304 C CA . VAL A 1 169 ? 18.391 11.766 3.961 1 97.19 169 VAL A CA 1
ATOM 1305 C C . VAL A 1 169 ? 18.734 10.961 5.215 1 97.19 169 VAL A C 1
ATOM 1307 O O . VAL A 1 169 ? 18.016 10.008 5.555 1 97.19 169 VAL A O 1
ATOM 1310 N N . ALA A 1 170 ? 19.766 11.32 5.895 1 96.94 170 ALA A N 1
ATOM 1311 C CA . ALA A 1 170 ? 20.203 10.602 7.082 1 96.94 170 ALA A CA 1
ATOM 1312 C C . ALA A 1 170 ? 19.203 10.734 8.219 1 96.94 170 ALA A C 1
ATOM 1314 O O . ALA A 1 170 ? 18.766 11.844 8.547 1 96.94 170 ALA A O 1
ATOM 1315 N N . PRO A 1 171 ? 18.844 9.633 8.844 1 98.5 171 PRO A N 1
ATOM 1316 C CA . PRO A 1 171 ? 17.891 9.672 9.938 1 98.5 171 PRO A CA 1
ATOM 1317 C C . PRO A 1 171 ? 18.266 10.672 11.031 1 98.5 171 PRO A C 1
ATOM 1319 O O . PRO A 1 171 ? 17.391 11.367 11.562 1 98.5 171 PRO A O 1
ATOM 1322 N N . ALA A 1 172 ? 19.531 10.781 11.344 1 98.31 172 ALA A N 1
ATOM 1323 C CA . ALA A 1 172 ? 19.984 11.68 12.398 1 98.31 172 ALA A CA 1
ATOM 1324 C C . ALA A 1 172 ? 19.688 13.141 12.055 1 98.31 172 ALA A C 1
ATOM 1326 O O . ALA A 1 172 ? 19.406 13.945 12.938 1 98.31 172 ALA A O 1
ATOM 1327 N N . GLN A 1 173 ? 19.75 13.445 10.805 1 98.06 173 GLN A N 1
ATOM 1328 C CA . GLN A 1 173 ? 19.453 14.797 10.359 1 98.06 173 GLN A CA 1
ATOM 1329 C C . GLN A 1 173 ? 17.969 15.133 10.578 1 98.06 173 GLN A C 1
ATOM 1331 O O . GLN A 1 173 ? 17.641 16.234 11.031 1 98.06 173 GLN A O 1
ATOM 1336 N N . VAL A 1 174 ? 17.141 14.258 10.281 1 98.81 174 VAL A N 1
ATOM 1337 C CA . VAL A 1 174 ? 15.703 14.422 10.516 1 98.81 174 VAL A CA 1
ATOM 1338 C C . VAL A 1 174 ? 15.438 14.609 12.008 1 98.81 174 VAL A C 1
ATOM 1340 O O . VAL A 1 174 ? 14.695 15.508 12.406 1 98.81 174 VAL A O 1
ATOM 1343 N N . ALA A 1 175 ? 16.078 13.758 12.797 1 98.81 175 ALA A N 1
ATOM 1344 C CA . ALA A 1 175 ? 15.914 13.82 14.25 1 98.81 175 ALA A CA 1
ATOM 1345 C C . ALA A 1 175 ? 16.359 15.172 14.797 1 98.81 175 ALA A C 1
ATOM 1347 O O . ALA A 1 175 ? 15.719 15.719 15.703 1 98.81 175 ALA A O 1
ATOM 1348 N N . SER A 1 176 ? 17.438 15.68 14.25 1 98.44 176 SER A N 1
ATOM 1349 C CA . SER A 1 176 ? 17.938 16.969 14.711 1 98.44 176 SER A CA 1
ATOM 1350 C C . SER A 1 176 ? 16.953 18.078 14.438 1 98.44 176 SER A C 1
ATOM 1352 O O . SER A 1 176 ? 16.719 18.938 15.297 1 98.44 176 SER A O 1
ATOM 1354 N N . VAL A 1 177 ? 16.359 18.062 13.305 1 98.5 177 VAL A N 1
ATOM 1355 C CA . VAL A 1 177 ? 15.375 19.078 12.938 1 98.5 177 VAL A CA 1
ATOM 1356 C C . VAL A 1 177 ? 14.141 18.938 13.812 1 98.5 177 VAL A C 1
ATOM 1358 O O . VAL A 1 177 ? 13.617 19.938 14.328 1 98.5 177 VAL A O 1
ATOM 1361 N N . ALA A 1 178 ? 13.703 17.75 13.992 1 98.81 178 ALA A N 1
ATOM 1362 C CA . ALA A 1 178 ? 12.531 17.484 14.828 1 98.81 178 ALA A CA 1
ATOM 1363 C C . ALA A 1 178 ? 12.758 17.969 16.25 1 98.81 178 ALA A C 1
ATOM 1365 O O . ALA A 1 178 ? 11.891 18.609 16.844 1 98.81 178 ALA A O 1
ATOM 1366 N N . ALA A 1 179 ? 13.922 17.656 16.781 1 98.56 179 ALA A N 1
ATOM 1367 C CA . ALA A 1 179 ? 14.266 18.047 18.141 1 98.56 179 ALA A CA 1
ATOM 1368 C C . ALA A 1 179 ? 14.234 19.562 18.312 1 98.56 179 ALA A C 1
ATOM 1370 O O . ALA A 1 179 ? 13.742 20.078 19.312 1 98.56 179 ALA A O 1
ATOM 1371 N N . ARG A 1 180 ? 14.727 20.25 17.359 1 97.69 180 ARG A N 1
ATOM 1372 C CA . ARG A 1 180 ? 14.781 21.703 17.422 1 97.69 180 ARG A CA 1
ATOM 1373 C C . ARG A 1 180 ? 13.383 22.312 17.391 1 97.69 180 ARG A C 1
ATOM 1375 O O . ARG A 1 180 ? 13.109 23.312 18.078 1 97.69 180 ARG A O 1
ATOM 1382 N N . LEU A 1 181 ? 12.523 21.75 16.578 1 98 181 LEU A N 1
ATOM 1383 C CA . LEU A 1 181 ? 11.141 22.219 16.516 1 98 181 LEU A CA 1
ATOM 1384 C C . LEU A 1 181 ? 10.438 21.984 17.859 1 98 181 LEU A C 1
ATOM 1386 O O . LEU A 1 181 ? 9.695 22.844 18.328 1 98 181 LEU A O 1
ATOM 1390 N N . LEU A 1 182 ? 10.688 20.844 18.469 1 98.06 182 LEU A N 1
ATOM 1391 C CA . LEU A 1 182 ? 10.102 20.547 19.781 1 98.06 182 LEU A CA 1
ATOM 1392 C C . LEU A 1 182 ? 10.641 21.5 20.844 1 98.06 182 LEU A C 1
ATOM 1394 O O . LEU A 1 182 ? 9.883 22 21.672 1 98.06 182 LEU A O 1
ATOM 1398 N N . GLU A 1 183 ? 11.922 21.719 20.797 1 96.69 183 GLU A N 1
ATOM 1399 C CA . GLU A 1 183 ? 12.539 22.672 21.719 1 96.69 183 GLU A CA 1
ATOM 1400 C C . GLU A 1 183 ? 11.945 24.062 21.531 1 96.69 183 GLU A C 1
ATOM 1402 O O . GLU A 1 183 ? 11.828 24.828 22.5 1 96.69 183 GLU A O 1
ATOM 1407 N N . GLY A 1 184 ? 11.594 24.328 20.328 1 96.19 184 GLY A N 1
ATOM 1408 C CA . GLY A 1 184 ? 11.016 25.625 20.016 1 96.19 184 GLY A CA 1
ATOM 1409 C C . GLY A 1 184 ? 9.578 25.766 20.484 1 96.19 184 GLY A C 1
ATOM 1410 O O . GLY A 1 184 ? 9.039 26.875 20.516 1 96.19 184 GLY A O 1
ATOM 1411 N N . GLY A 1 185 ? 8.938 24.625 20.797 1 96.62 185 GLY A N 1
ATOM 1412 C CA . GLY A 1 185 ? 7.617 24.766 21.375 1 96.62 185 GLY A CA 1
ATOM 1413 C C . GLY A 1 185 ? 6.547 23.984 20.641 1 96.62 185 GLY A C 1
ATOM 1414 O O . GLY A 1 185 ? 5.379 24 21.016 1 96.62 185 GLY A O 1
ATOM 1415 N N . CYS A 1 186 ? 6.898 23.297 19.578 1 98.19 186 CYS A N 1
ATOM 1416 C CA . CYS A 1 186 ? 5.906 22.453 18.922 1 98.19 186 CYS A CA 1
ATOM 1417 C C . CYS A 1 186 ? 5.418 21.344 19.844 1 98.19 186 CYS A C 1
ATOM 1419 O O . CYS A 1 186 ? 6.203 20.766 20.594 1 98.19 186 CYS A O 1
ATOM 1421 N N . ALA A 1 187 ? 4.164 21.078 19.734 1 98.25 187 ALA A N 1
ATOM 1422 C CA . ALA A 1 187 ? 3.564 20.031 20.578 1 98.25 187 ALA A CA 1
ATOM 1423 C C . ALA A 1 187 ? 3.736 18.656 19.953 1 98.25 187 ALA A C 1
ATOM 1425 O O . ALA A 1 187 ? 3.768 17.656 20.672 1 98.25 187 ALA A O 1
ATOM 1426 N N . GLN A 1 188 ? 3.84 18.578 18.672 1 98.75 188 GLN A N 1
ATOM 1427 C CA . GLN A 1 188 ? 3.977 17.344 17.891 1 98.75 188 GLN A CA 1
ATOM 1428 C C . GLN A 1 188 ? 4.727 17.609 16.594 1 98.75 188 GLN A C 1
ATOM 1430 O O . GLN A 1 188 ? 4.617 18.688 16 1 98.75 188 GLN A O 1
ATOM 1435 N N . ILE A 1 189 ? 5.488 16.625 16.141 1 98.94 189 ILE A N 1
ATOM 1436 C CA . ILE A 1 189 ? 6.227 16.719 14.891 1 98.94 189 ILE A CA 1
ATOM 1437 C C . ILE A 1 189 ? 5.688 15.68 13.898 1 98.94 189 ILE A C 1
ATOM 1439 O O . ILE A 1 189 ? 5.652 14.484 14.203 1 98.94 189 ILE A O 1
ATOM 1443 N N . SER A 1 190 ? 5.23 16.141 12.797 1 98.88 190 SER A N 1
ATOM 1444 C CA . SER A 1 190 ? 4.832 15.25 11.703 1 98.88 190 SER A CA 1
ATOM 1445 C C . SER A 1 190 ? 5.973 15.055 10.711 1 98.88 190 SER A C 1
ATOM 1447 O O . SER A 1 190 ? 6.398 16 10.047 1 98.88 190 SER A O 1
ATOM 1449 N N . LEU A 1 191 ? 6.477 13.867 10.609 1 98.94 191 LEU A N 1
ATOM 1450 C CA . LEU A 1 191 ? 7.559 13.531 9.695 1 98.94 191 LEU A CA 1
ATOM 1451 C C . LEU A 1 191 ? 7.02 13.211 8.305 1 98.94 191 LEU A C 1
ATOM 1453 O O . LEU A 1 191 ? 6.23 12.273 8.141 1 98.94 191 LEU A O 1
ATOM 1457 N N . GLY A 1 192 ? 7.504 13.93 7.266 1 98.12 192 GLY A N 1
ATOM 1458 C CA . GLY A 1 192 ? 6.891 13.844 5.949 1 98.12 192 GLY A CA 1
ATOM 1459 C C . GLY A 1 192 ? 7.754 13.125 4.934 1 98.12 192 GLY A C 1
ATOM 1460 O O . GLY A 1 192 ? 8.914 13.477 4.734 1 98.12 192 GLY A O 1
ATOM 1461 N N . ASP A 1 193 ? 7.203 12.125 4.328 1 97 193 ASP A N 1
ATOM 1462 C CA . ASP A 1 193 ? 7.766 11.531 3.119 1 97 193 ASP A CA 1
ATOM 1463 C C . ASP A 1 193 ? 7.312 12.289 1.872 1 97 193 ASP A C 1
ATOM 1465 O O . ASP A 1 193 ? 6.543 11.766 1.065 1 97 193 ASP A O 1
ATOM 1469 N N . THR A 1 194 ? 7.875 13.383 1.66 1 94.38 194 THR A N 1
ATOM 1470 C CA . THR A 1 194 ? 7.426 14.414 0.732 1 94.38 194 THR A CA 1
ATOM 1471 C C . THR A 1 194 ? 7.363 13.875 -0.692 1 94.38 194 THR A C 1
ATOM 1473 O O . THR A 1 194 ? 6.422 14.164 -1.434 1 94.38 194 THR A O 1
ATOM 1476 N N . ILE A 1 195 ? 8.297 13.078 -1.03 1 93.56 195 ILE A N 1
ATOM 1477 C CA . ILE A 1 195 ? 8.32 12.633 -2.42 1 93.56 195 ILE A CA 1
ATOM 1478 C C . ILE A 1 195 ? 7.934 11.156 -2.502 1 93.56 195 ILE A C 1
ATOM 1480 O O . ILE A 1 195 ? 8.078 10.531 -3.553 1 93.56 195 ILE A O 1
ATOM 1484 N N . GLY A 1 196 ? 7.516 10.547 -1.389 1 95.56 196 GLY A N 1
ATOM 1485 C CA . GLY A 1 196 ? 6.887 9.234 -1.356 1 95.56 196 GLY A CA 1
ATOM 1486 C C . GLY A 1 196 ? 7.863 8.102 -1.613 1 95.56 196 GLY A C 1
ATOM 1487 O O . GLY A 1 196 ? 7.473 7.047 -2.117 1 95.56 196 GLY A O 1
ATOM 1488 N N . THR A 1 197 ? 9.172 8.258 -1.287 1 96.19 197 THR A N 1
ATOM 1489 C CA . THR A 1 197 ? 10.18 7.27 -1.655 1 96.19 197 THR A CA 1
ATOM 1490 C C . THR A 1 197 ? 10.539 6.391 -0.461 1 96.19 197 THR A C 1
ATOM 1492 O O . THR A 1 197 ? 11.234 5.383 -0.612 1 96.19 197 THR A O 1
ATOM 1495 N N . GLY A 1 198 ? 10.078 6.766 0.718 1 97.75 198 GLY A N 1
ATOM 1496 C CA . GLY A 1 198 ? 10.461 6.039 1.917 1 97.75 198 GLY A CA 1
ATOM 1497 C C . GLY A 1 198 ? 10.008 4.59 1.909 1 97.75 198 GLY A C 1
ATOM 1498 O O . GLY A 1 198 ? 8.992 4.258 1.299 1 97.75 198 GLY A O 1
ATOM 1499 N N . THR A 1 199 ? 10.742 3.744 2.59 1 98.62 199 THR A N 1
ATOM 1500 C CA . THR A 1 199 ? 10.383 2.346 2.797 1 98.62 199 THR A CA 1
ATOM 1501 C C . THR A 1 199 ? 10.398 1.997 4.281 1 98.62 199 THR A C 1
ATOM 1503 O O . THR A 1 199 ? 10.922 2.758 5.098 1 98.62 199 THR A O 1
ATOM 1506 N N . PRO A 1 200 ? 9.836 0.862 4.648 1 98.69 200 PRO A N 1
ATOM 1507 C CA . PRO A 1 200 ? 9.609 0.554 6.062 1 98.69 200 PRO A CA 1
ATOM 1508 C C . PRO A 1 200 ? 10.906 0.561 6.879 1 98.69 200 PRO A C 1
ATOM 1510 O O . PRO A 1 200 ? 10.922 1.058 8.008 1 98.69 200 PRO A O 1
ATOM 1513 N N . GLY A 1 201 ? 11.961 0.031 6.348 1 98.44 201 GLY A N 1
ATOM 1514 C CA . GLY A 1 201 ? 13.219 0.051 7.078 1 98.44 201 GLY A CA 1
ATOM 1515 C C . GLY A 1 201 ? 13.703 1.453 7.398 1 98.44 201 GLY A C 1
ATOM 1516 O O . GLY A 1 201 ? 14.172 1.716 8.508 1 98.44 201 GLY A O 1
ATOM 1517 N N . HIS A 1 202 ? 13.609 2.326 6.414 1 98.5 202 HIS A N 1
ATOM 1518 C CA . HIS A 1 202 ? 13.984 3.721 6.602 1 98.5 202 HIS A CA 1
ATOM 1519 C C . HIS A 1 202 ? 13.062 4.414 7.602 1 98.5 202 HIS A C 1
ATOM 1521 O O . HIS A 1 202 ? 13.508 5.266 8.375 1 98.5 202 HIS A O 1
ATOM 1527 N N . VAL A 1 203 ? 11.781 4.105 7.629 1 98.69 203 VAL A N 1
ATOM 1528 C CA . VAL A 1 203 ? 10.828 4.633 8.602 1 98.69 203 VAL A CA 1
ATOM 1529 C C . VAL A 1 203 ? 11.281 4.258 10.016 1 98.69 203 VAL A C 1
ATOM 1531 O O . VAL A 1 203 ? 11.367 5.117 10.891 1 98.69 203 VAL A O 1
ATOM 1534 N N . ASP A 1 204 ? 11.609 2.979 10.18 1 98.44 204 ASP A N 1
ATOM 1535 C CA . ASP A 1 204 ? 12.094 2.525 11.477 1 98.44 204 ASP A CA 1
ATOM 1536 C C . ASP A 1 204 ? 13.328 3.32 11.906 1 98.44 204 ASP A C 1
ATOM 1538 O O . ASP A 1 204 ? 13.406 3.779 13.047 1 98.44 204 ASP A O 1
ATOM 1542 N N . ALA A 1 205 ? 14.203 3.488 10.977 1 98.69 205 ALA A N 1
ATOM 1543 C CA . ALA A 1 205 ? 15.477 4.141 11.289 1 98.69 205 ALA A CA 1
ATOM 1544 C C . ALA A 1 205 ? 15.266 5.59 11.703 1 98.69 205 ALA A C 1
ATOM 1546 O O . ALA A 1 205 ? 15.898 6.074 12.641 1 98.69 205 ALA A O 1
ATOM 1547 N N . VAL A 1 206 ? 14.391 6.324 10.984 1 98.88 206 VAL A N 1
ATOM 1548 C CA . VAL A 1 206 ? 14.125 7.723 11.297 1 98.88 206 VAL A CA 1
ATOM 1549 C C . VAL A 1 206 ? 13.453 7.824 12.664 1 98.88 206 VAL A C 1
ATOM 1551 O O . VAL A 1 206 ? 13.828 8.656 13.492 1 98.88 206 VAL A O 1
ATOM 1554 N N . LEU A 1 207 ? 12.469 6.961 12.953 1 98.81 207 LEU A N 1
ATOM 1555 C CA . LEU A 1 207 ? 11.789 6.973 14.242 1 98.81 207 LEU A CA 1
ATOM 1556 C C . LEU A 1 207 ? 12.758 6.621 15.367 1 98.81 207 LEU A C 1
ATOM 1558 O O . LEU A 1 207 ? 12.75 7.258 16.422 1 98.81 207 LEU A O 1
ATOM 1562 N N . ASP A 1 208 ? 13.633 5.645 15.125 1 98.5 208 ASP A N 1
ATOM 1563 C CA . ASP A 1 208 ? 14.641 5.266 16.109 1 98.5 208 ASP A CA 1
ATOM 1564 C C . ASP A 1 208 ? 15.586 6.43 16.406 1 98.5 208 ASP A C 1
ATOM 1566 O O . ASP A 1 208 ? 15.953 6.664 17.562 1 98.5 208 ASP A O 1
ATOM 1570 N N . ALA A 1 209 ? 15.961 7.098 15.344 1 98.81 209 ALA A N 1
ATOM 1571 C CA . ALA A 1 209 ? 16.859 8.242 15.523 1 98.81 209 ALA A CA 1
ATOM 1572 C C . ALA A 1 209 ? 16.188 9.328 16.359 1 98.81 209 ALA A C 1
ATOM 1574 O O . ALA A 1 209 ? 16.828 9.945 17.219 1 98.81 209 ALA A O 1
ATOM 1575 N N . CYS A 1 210 ? 14.93 9.602 16.094 1 98.88 210 CYS A N 1
ATOM 1576 C CA . CYS A 1 210 ? 14.195 10.594 16.875 1 98.88 210 CYS A CA 1
ATOM 1577 C C . CYS A 1 210 ? 14.109 10.18 18.344 1 98.88 210 CYS A C 1
ATOM 1579 O O . CYS A 1 210 ? 14.344 11 19.234 1 98.88 210 CYS A O 1
ATOM 1581 N N . ILE A 1 211 ? 13.781 8.93 18.578 1 98.5 211 ILE A N 1
ATOM 1582 C CA . ILE A 1 211 ? 13.68 8.414 19.938 1 98.5 211 ILE A CA 1
ATOM 1583 C C . ILE A 1 211 ? 15.039 8.516 20.641 1 98.5 211 ILE A C 1
ATOM 1585 O O . ILE A 1 211 ? 15.125 8.938 21.797 1 98.5 211 ILE A O 1
ATOM 1589 N N . ALA A 1 212 ? 16.078 8.156 19.938 1 98.19 212 ALA A N 1
ATOM 1590 C CA . ALA A 1 212 ? 17.438 8.234 20.469 1 98.19 212 ALA A CA 1
ATOM 1591 C C . ALA A 1 212 ? 17.812 9.672 20.828 1 98.19 212 ALA A C 1
ATOM 1593 O O . ALA A 1 212 ? 18.594 9.906 21.75 1 98.19 212 ALA A O 1
ATOM 1594 N N . ALA A 1 213 ? 17.203 10.586 20.125 1 98.19 213 ALA A N 1
ATOM 1595 C CA . ALA A 1 213 ? 17.453 12.008 20.359 1 98.19 213 ALA A CA 1
ATOM 1596 C C . ALA A 1 213 ? 16.625 12.523 21.531 1 98.19 213 ALA A C 1
ATOM 1598 O O . ALA A 1 213 ? 16.672 13.711 21.859 1 98.19 213 ALA A O 1
ATOM 1599 N N . GLY A 1 214 ? 15.805 11.672 22.109 1 98 214 GLY A N 1
ATOM 1600 C CA . GLY A 1 214 ? 15.047 12.031 23.297 1 98 214 GLY A CA 1
ATOM 1601 C C . GLY A 1 214 ? 13.617 12.43 23 1 98 214 GLY A C 1
ATOM 1602 O O . GLY A 1 214 ? 12.906 12.945 23.859 1 98 214 GLY A O 1
ATOM 1603 N N . ILE A 1 215 ? 13.195 12.203 21.812 1 98.69 215 ILE A N 1
ATOM 1604 C CA . ILE A 1 215 ? 11.836 12.547 21.422 1 98.69 215 ILE A CA 1
ATOM 1605 C C . ILE A 1 215 ? 10.898 11.375 21.719 1 98.69 215 ILE A C 1
ATOM 1607 O O . ILE A 1 215 ? 11.094 10.273 21.203 1 98.69 215 ILE A O 1
ATOM 1611 N N . GLY A 1 216 ? 9.922 11.57 22.609 1 98.44 216 GLY A N 1
ATOM 1612 C CA . GLY A 1 216 ? 8.914 10.547 22.828 1 98.44 216 GLY A CA 1
ATOM 1613 C C . GLY A 1 216 ? 8.102 10.227 21.578 1 98.44 216 GLY A C 1
ATOM 1614 O O . GLY A 1 216 ? 7.75 11.133 20.812 1 98.44 216 GLY A O 1
ATOM 1615 N N . VAL A 1 217 ? 7.848 8.969 21.344 1 98.44 217 VAL A N 1
ATOM 1616 C CA . VAL A 1 217 ? 7.125 8.547 20.141 1 98.44 217 VAL A CA 1
ATOM 1617 C C . VAL A 1 217 ? 5.742 9.195 20.125 1 98.44 217 VAL A C 1
ATOM 1619 O O . VAL A 1 217 ? 5.176 9.43 19.047 1 98.44 217 VAL A O 1
ATOM 1622 N N . ASP A 1 218 ? 5.199 9.562 21.281 1 98 218 ASP A N 1
ATOM 1623 C CA . ASP A 1 218 ? 3.887 10.188 21.391 1 98 218 ASP A CA 1
ATOM 1624 C C . ASP A 1 218 ? 3.906 11.602 20.812 1 98 218 ASP A C 1
ATOM 1626 O O . ASP A 1 218 ? 2.854 12.195 20.578 1 98 218 ASP A O 1
ATOM 1630 N N . LYS A 1 219 ? 5.066 12.133 20.578 1 98.75 219 LYS A N 1
ATOM 1631 C CA . LYS A 1 219 ? 5.199 13.477 20.016 1 98.75 219 LYS A CA 1
ATOM 1632 C C . LYS A 1 219 ? 5.473 13.414 18.516 1 98.75 219 LYS A C 1
ATOM 1634 O O . LYS A 1 219 ? 5.719 14.438 17.891 1 98.75 219 LYS A O 1
ATOM 1639 N N . LEU A 1 220 ? 5.457 12.203 17.984 1 98.94 220 LEU A N 1
ATOM 1640 C CA . LEU A 1 220 ? 5.75 12.023 16.578 1 98.94 220 LEU A CA 1
ATOM 1641 C C . LEU A 1 220 ? 4.5 11.586 15.812 1 98.94 220 LEU A C 1
ATOM 1643 O O . LEU A 1 220 ? 3.713 10.781 16.312 1 98.94 220 LEU A O 1
ATOM 1647 N N . ALA A 1 221 ? 4.309 12.141 14.703 1 98.94 221 ALA A N 1
ATOM 1648 C CA . ALA A 1 221 ? 3.332 11.742 13.695 1 98.94 221 ALA A CA 1
ATOM 1649 C C . ALA A 1 221 ? 4.012 11.453 12.359 1 98.94 221 ALA A C 1
ATOM 1651 O O . ALA A 1 221 ? 5.184 11.781 12.164 1 98.94 221 ALA A O 1
ATOM 1652 N N . VAL A 1 222 ? 3.283 10.781 11.5 1 98.94 222 VAL A N 1
ATOM 1653 C CA . VAL A 1 222 ? 3.865 10.461 10.195 1 98.94 222 VAL A CA 1
ATOM 1654 C C . VAL A 1 222 ? 2.936 10.938 9.086 1 98.94 222 VAL A C 1
ATOM 1656 O O . VAL A 1 222 ? 1.711 10.883 9.227 1 98.94 222 VAL A O 1
ATOM 1659 N N . HIS A 1 223 ? 3.52 11.414 8.031 1 98.62 223 HIS A N 1
ATOM 1660 C CA . HIS A 1 223 ? 2.895 11.93 6.82 1 98.62 223 HIS A CA 1
ATOM 1661 C C . HIS A 1 223 ? 3.525 11.328 5.57 1 98.62 223 HIS A C 1
ATOM 1663 O O . HIS A 1 223 ? 4.539 11.828 5.078 1 98.62 223 HIS A O 1
ATOM 1669 N N . PHE A 1 224 ? 2.842 10.336 5.039 1 98.06 224 PHE A N 1
ATOM 1670 C CA . PHE A 1 224 ? 3.428 9.625 3.908 1 98.06 224 PHE A CA 1
ATOM 1671 C C . PHE A 1 224 ? 2.678 9.945 2.621 1 98.06 224 PHE A C 1
ATOM 1673 O O . PHE A 1 224 ? 1.449 9.852 2.572 1 98.06 224 PHE A O 1
ATOM 1680 N N . HIS A 1 225 ? 3.387 10.352 1.616 1 96.62 225 HIS A N 1
ATOM 1681 C CA . HIS A 1 225 ? 2.848 10.352 0.26 1 96.62 225 HIS A CA 1
ATOM 1682 C C . HIS A 1 225 ? 2.992 8.977 -0.389 1 96.62 225 HIS A C 1
ATOM 1684 O O . HIS A 1 225 ? 3.871 8.203 -0.016 1 96.62 225 HIS A O 1
ATOM 1690 N N . ASP A 1 226 ? 2.178 8.727 -1.335 1 96.31 226 ASP A N 1
ATOM 1691 C CA . ASP A 1 226 ? 2.076 7.367 -1.864 1 96.31 226 ASP A CA 1
ATOM 1692 C C . ASP A 1 226 ? 2.6 7.297 -3.299 1 96.31 226 ASP A C 1
ATOM 1694 O O . ASP A 1 226 ? 2.146 6.465 -4.09 1 96.31 226 ASP A O 1
ATOM 1698 N N . THR A 1 227 ? 3.531 8.117 -3.652 1 94.75 227 THR A N 1
ATOM 1699 C CA . THR A 1 227 ? 4.055 8.242 -5.008 1 94.75 227 THR A CA 1
ATOM 1700 C C . THR A 1 227 ? 4.625 6.914 -5.492 1 94.75 227 THR A C 1
ATOM 1702 O O . THR A 1 227 ? 4.414 6.523 -6.645 1 94.75 227 THR A O 1
ATOM 1705 N N . TYR A 1 228 ? 5.297 6.195 -4.621 1 95.94 228 TYR A N 1
ATOM 1706 C CA . TYR A 1 228 ? 5.883 4.922 -5.02 1 95.94 228 TYR A CA 1
ATOM 1707 C C . TYR A 1 228 ? 5.141 3.754 -4.379 1 95.94 228 TYR A C 1
ATOM 1709 O O . TYR A 1 228 ? 5.664 2.641 -4.305 1 95.94 228 TYR A O 1
ATOM 1717 N N . GLY A 1 229 ? 3.986 4.004 -3.773 1 96.56 229 GLY A N 1
ATOM 1718 C CA . GLY A 1 229 ? 3.084 2.961 -3.307 1 96.56 229 GLY A CA 1
ATOM 1719 C C . GLY A 1 229 ? 3.438 2.441 -1.926 1 96.56 229 GLY A C 1
ATOM 1720 O O . GLY A 1 229 ? 2.984 1.366 -1.527 1 96.56 229 GLY A O 1
ATOM 1721 N N . GLN A 1 230 ? 4.215 3.168 -1.191 1 98.44 230 GLN A N 1
ATOM 1722 C CA . GLN A 1 230 ? 4.793 2.631 0.037 1 98.44 230 GLN A CA 1
ATOM 1723 C C . GLN A 1 230 ? 4.023 3.115 1.263 1 98.44 230 GLN A C 1
ATOM 1725 O O . GLN A 1 230 ? 4.238 2.623 2.371 1 98.44 230 GLN A O 1
ATOM 1730 N N . ALA A 1 231 ? 3.094 4.023 1.117 1 98.5 231 ALA A N 1
ATOM 1731 C CA . ALA A 1 231 ? 2.57 4.82 2.223 1 98.5 231 ALA A CA 1
ATOM 1732 C C . ALA A 1 231 ? 1.948 3.93 3.295 1 98.5 231 ALA A C 1
ATOM 1734 O O . ALA A 1 231 ? 2.221 4.098 4.484 1 98.5 231 ALA A O 1
ATOM 1735 N N . LEU A 1 232 ? 1.099 2.992 2.9 1 98.75 232 LEU A N 1
ATOM 1736 C CA . LEU A 1 232 ? 0.388 2.182 3.885 1 98.75 232 LEU A CA 1
ATOM 1737 C C . LEU A 1 232 ? 1.34 1.219 4.586 1 98.75 232 LEU A C 1
ATOM 1739 O O . LEU A 1 232 ? 1.229 1.002 5.793 1 98.75 232 LEU A O 1
ATOM 1743 N N . ALA A 1 233 ? 2.262 0.592 3.846 1 98.81 233 ALA A N 1
ATOM 1744 C CA . ALA A 1 233 ? 3.277 -0.257 4.461 1 98.81 233 ALA A CA 1
ATOM 1745 C C . ALA A 1 233 ? 4.129 0.537 5.445 1 98.81 233 ALA A C 1
ATOM 1747 O O . ALA A 1 233 ? 4.465 0.043 6.527 1 98.81 233 ALA A O 1
ATOM 1748 N N . ASN A 1 234 ? 4.496 1.764 5.059 1 98.88 234 ASN A N 1
ATOM 1749 C CA . ASN A 1 234 ? 5.246 2.646 5.945 1 98.88 234 ASN A CA 1
ATOM 1750 C C . ASN A 1 234 ? 4.449 2.984 7.203 1 98.88 234 ASN A C 1
ATOM 1752 O O . ASN A 1 234 ? 5.012 3.066 8.297 1 98.88 234 ASN A O 1
ATOM 1756 N N . THR A 1 235 ? 3.193 3.199 7.023 1 98.94 235 THR A N 1
ATOM 1757 C CA . THR A 1 235 ? 2.33 3.477 8.164 1 98.94 235 THR A CA 1
ATOM 1758 C C . THR A 1 235 ? 2.303 2.291 9.125 1 98.94 235 THR A C 1
ATOM 1760 O O . THR A 1 235 ? 2.377 2.469 10.344 1 98.94 235 THR A O 1
ATOM 1763 N N . LEU A 1 236 ? 2.186 1.081 8.578 1 98.81 236 LEU A N 1
ATOM 1764 C CA . LEU A 1 236 ? 2.223 -0.109 9.414 1 98.81 236 LEU A CA 1
ATOM 1765 C C . LEU A 1 236 ? 3.51 -0.158 10.234 1 98.81 236 LEU A C 1
ATOM 1767 O O . LEU A 1 236 ? 3.482 -0.465 11.43 1 98.81 236 LEU A O 1
ATOM 1771 N N . ALA A 1 237 ? 4.637 0.13 9.602 1 98.38 237 ALA A N 1
ATOM 1772 C CA . ALA A 1 237 ? 5.914 0.172 10.305 1 98.38 237 ALA A CA 1
ATOM 1773 C C . ALA A 1 237 ? 5.883 1.192 11.438 1 98.38 237 ALA A C 1
ATOM 1775 O O . ALA A 1 237 ? 6.332 0.909 12.547 1 98.38 237 ALA A O 1
ATOM 1776 N N . ALA A 1 238 ? 5.328 2.357 11.156 1 98.81 238 ALA A N 1
ATOM 1777 C CA . ALA A 1 238 ? 5.258 3.42 12.156 1 98.81 238 ALA A CA 1
ATOM 1778 C C . ALA A 1 238 ? 4.367 3.014 13.328 1 98.81 238 ALA A C 1
ATOM 1780 O O . ALA A 1 238 ? 4.703 3.268 14.492 1 98.81 238 ALA A O 1
ATOM 1781 N N . LEU A 1 239 ? 3.221 2.391 13.016 1 98.81 239 LEU A N 1
ATOM 1782 C CA . LEU A 1 239 ? 2.312 1.923 14.055 1 98.81 239 LEU A CA 1
ATOM 1783 C C . LEU A 1 239 ? 3.006 0.919 14.969 1 98.81 239 LEU A C 1
ATOM 1785 O O . LEU A 1 239 ? 2.83 0.96 16.188 1 98.81 239 LEU A O 1
ATOM 1789 N N . ARG A 1 240 ? 3.762 0.058 14.406 1 97.31 240 ARG A N 1
ATOM 1790 C CA . ARG A 1 240 ? 4.469 -0.962 15.172 1 97.31 240 ARG A CA 1
ATOM 1791 C C . ARG A 1 240 ? 5.512 -0.332 16.094 1 97.31 240 ARG A C 1
ATOM 1793 O O . ARG A 1 240 ? 5.926 -0.942 17.078 1 97.31 240 ARG A O 1
ATOM 1800 N N . ARG A 1 241 ? 5.934 0.866 15.758 1 97.31 241 ARG A N 1
ATOM 1801 C CA . ARG A 1 241 ? 6.883 1.595 16.594 1 97.31 241 ARG A CA 1
ATOM 1802 C C . ARG A 1 241 ? 6.156 2.463 17.609 1 97.31 241 ARG A C 1
ATOM 1804 O O . ARG A 1 241 ? 6.793 3.176 18.391 1 97.31 241 ARG A O 1
ATOM 1811 N N . GLY A 1 242 ? 4.836 2.473 17.562 1 98.19 242 GLY A N 1
ATOM 1812 C CA . GLY A 1 242 ? 4.07 3.119 18.625 1 98.19 242 GLY A CA 1
ATOM 1813 C C . GLY A 1 242 ? 3.486 4.453 18.203 1 98.19 242 GLY A C 1
ATOM 1814 O O . GLY A 1 242 ? 2.854 5.141 19 1 98.19 242 GLY A O 1
ATOM 1815 N N . VAL A 1 243 ? 3.695 4.883 16.953 1 98.88 243 VAL A N 1
ATOM 1816 C CA . VAL A 1 243 ? 3.121 6.137 16.484 1 98.88 243 VAL A CA 1
ATOM 1817 C C . VAL A 1 243 ? 1.596 6.051 16.516 1 98.88 243 VAL A C 1
ATOM 1819 O O . VAL A 1 243 ? 1.017 5.027 16.141 1 98.88 243 VAL A O 1
ATOM 1822 N N . THR A 1 244 ? 0.935 7.117 16.938 1 98.88 244 THR A N 1
ATOM 1823 C CA . THR A 1 244 ? -0.515 7.059 17.094 1 98.88 244 THR A CA 1
ATOM 1824 C C . THR A 1 244 ? -1.187 8.172 16.281 1 98.88 244 THR A C 1
ATOM 1826 O O . THR A 1 244 ? -2.408 8.328 16.344 1 98.88 244 THR A O 1
ATOM 1829 N N . THR A 1 245 ? -0.458 8.977 15.578 1 98.94 245 THR A N 1
ATOM 1830 C CA . THR A 1 245 ? -1.024 10.008 14.711 1 98.94 245 THR A CA 1
ATOM 1831 C C . THR A 1 245 ? -0.523 9.852 13.281 1 98.94 245 THR A C 1
ATOM 1833 O O . THR A 1 245 ? 0.685 9.828 13.039 1 98.94 245 THR A O 1
ATOM 1836 N N . VAL A 1 246 ? -1.451 9.703 12.367 1 98.94 246 VAL A N 1
ATOM 1837 C CA . VAL A 1 246 ? -1.127 9.484 10.969 1 98.94 246 VAL A CA 1
ATOM 1838 C C . VAL A 1 246 ? -1.85 10.508 10.094 1 98.94 246 VAL A C 1
ATOM 1840 O O . VAL A 1 246 ? -3.072 10.641 10.172 1 98.94 246 VAL A O 1
ATOM 1843 N N . ASP A 1 247 ? -1.098 11.25 9.328 1 98.94 247 ASP A N 1
ATOM 1844 C CA . ASP A 1 247 ? -1.687 12.156 8.344 1 98.94 247 ASP A CA 1
ATOM 1845 C C . ASP A 1 247 ? -2.18 11.383 7.117 1 98.94 247 ASP A C 1
ATOM 1847 O O . ASP A 1 247 ? -1.478 10.516 6.602 1 98.94 247 ASP A O 1
ATOM 1851 N N . ALA A 1 248 ? -3.312 11.68 6.691 1 98.75 248 ALA A N 1
ATOM 1852 C CA . ALA A 1 248 ? -3.906 11.078 5.5 1 98.75 248 ALA A CA 1
ATOM 1853 C C . ALA A 1 248 ? -4.852 12.047 4.805 1 98.75 248 ALA A C 1
ATOM 1855 O O . ALA A 1 248 ? -5.156 13.117 5.34 1 98.75 248 ALA A O 1
ATOM 1856 N N . SER A 1 249 ? -5.254 11.734 3.627 1 98.56 249 SER A N 1
ATOM 1857 C CA . SER A 1 249 ? -6.105 12.609 2.822 1 98.56 249 SER A CA 1
ATOM 1858 C C . SER A 1 249 ? -7.258 11.828 2.195 1 98.56 249 SER A C 1
ATOM 1860 O O . SER A 1 249 ? -7.035 10.883 1.434 1 98.56 249 SER A O 1
ATOM 1862 N N . ALA A 1 250 ? -8.445 12.258 2.465 1 98.62 250 ALA A N 1
ATOM 1863 C CA . ALA A 1 250 ? -9.625 11.609 1.9 1 98.62 250 ALA A CA 1
ATOM 1864 C C . ALA A 1 250 ? -9.523 11.5 0.383 1 98.62 250 ALA A C 1
ATOM 1866 O O . ALA A 1 250 ? -9.133 12.453 -0.292 1 98.62 250 ALA A O 1
ATOM 1867 N N . GLY A 1 251 ? -9.836 10.305 -0.124 1 97.38 251 GLY A N 1
ATOM 1868 C CA . GLY A 1 251 ? -9.797 10.047 -1.554 1 97.38 251 GLY A CA 1
ATOM 1869 C C . GLY A 1 251 ? -8.383 9.938 -2.098 1 97.38 251 GLY A C 1
ATOM 1870 O O . GLY A 1 251 ? -8.188 9.672 -3.287 1 97.38 251 GLY A O 1
ATOM 1871 N N . GLY A 1 252 ? -7.395 10.102 -1.221 1 96.94 252 GLY A N 1
ATOM 1872 C CA . GLY A 1 252 ? -6.016 10.109 -1.684 1 96.94 252 GLY A CA 1
ATOM 1873 C C . GLY A 1 252 ? -5.637 11.383 -2.422 1 96.94 252 GLY A C 1
ATOM 1874 O O . GLY A 1 252 ? -4.797 11.352 -3.322 1 96.94 252 GLY A O 1
ATOM 1875 N N . LEU A 1 253 ? -6.266 12.461 -2.102 1 95.5 253 LEU A N 1
ATOM 1876 C CA . LEU A 1 253 ? -6 13.734 -2.756 1 95.5 253 LEU A CA 1
ATOM 1877 C C . LEU A 1 253 ? -4.559 14.18 -2.527 1 95.5 253 LEU A C 1
ATOM 1879 O O . LEU A 1 253 ? -3.949 13.812 -1.52 1 95.5 253 LEU A O 1
ATOM 1883 N N . GLY A 1 254 ? -4.129 14.953 -3.369 1 91 254 GLY A N 1
ATOM 1884 C CA . GLY A 1 254 ? -2.779 15.5 -3.311 1 91 254 GLY A CA 1
ATOM 1885 C C . GLY A 1 254 ? -1.936 15.133 -4.516 1 91 254 GLY A C 1
ATOM 1886 O O . GLY A 1 254 ? -2.402 14.438 -5.418 1 91 254 GLY A O 1
ATOM 1887 N N . GLY A 1 255 ? -0.78 15.617 -4.609 1 73.81 255 GLY A N 1
ATOM 1888 C CA . GLY A 1 255 ? 0.183 15.406 -5.676 1 73.81 255 GLY A CA 1
ATOM 1889 C C . GLY A 1 255 ? 1.397 16.312 -5.57 1 73.81 255 GLY A C 1
ATOM 1890 O O . GLY A 1 255 ? 1.397 17.266 -4.797 1 73.81 255 GLY A O 1
ATOM 1891 N N . CYS A 1 256 ? 2.453 15.695 -5.805 1 58.25 256 CYS A N 1
ATOM 1892 C CA . CYS A 1 256 ? 3.674 16.484 -5.688 1 58.25 256 CYS A CA 1
ATOM 1893 C C . CYS A 1 256 ? 3.922 17.297 -6.953 1 58.25 256 CYS A C 1
ATOM 1895 O O . CYS A 1 256 ? 4.035 16.734 -8.047 1 58.25 256 CYS A O 1
ATOM 1897 N N . PRO A 1 257 ? 3.838 18.594 -6.781 1 53.75 257 PRO A N 1
ATOM 1898 C CA . PRO A 1 257 ? 4.121 19.422 -7.953 1 53.75 257 PRO A CA 1
ATOM 1899 C C . PRO A 1 257 ? 5.414 19.031 -8.664 1 53.75 257 PRO A C 1
ATOM 1901 O O . PRO A 1 257 ? 5.602 19.359 -9.836 1 53.75 257 PRO A O 1
ATOM 1904 N N . TYR A 1 258 ? 6.336 18.484 -7.887 1 50.19 258 TYR A N 1
ATOM 1905 C CA . TYR A 1 258 ? 7.648 18.188 -8.445 1 50.19 258 TYR A CA 1
ATOM 1906 C C . TYR A 1 258 ? 7.648 16.844 -9.164 1 50.19 258 TYR A C 1
ATOM 1908 O O . TYR A 1 258 ? 8.656 16.453 -9.742 1 50.19 258 TYR A O 1
ATOM 1916 N N . ALA A 1 259 ? 6.574 16.109 -8.914 1 47.44 259 ALA A N 1
ATOM 1917 C CA . ALA A 1 259 ? 6.395 14.875 -9.672 1 47.44 259 ALA A CA 1
ATOM 1918 C C . ALA A 1 259 ? 5.078 14.891 -10.445 1 47.44 259 ALA A C 1
ATOM 1920 O O . ALA A 1 259 ? 4.004 14.953 -9.844 1 47.44 259 ALA A O 1
ATOM 1921 N N . GLU A 1 260 ? 5.051 15.367 -11.648 1 49.84 260 GLU A N 1
ATOM 1922 C CA . GLU A 1 260 ? 3.834 15.547 -12.438 1 49.84 260 GLU A CA 1
ATOM 1923 C C . GLU A 1 260 ? 2.812 14.453 -12.117 1 49.84 260 GLU A C 1
ATOM 1925 O O . GLU A 1 260 ? 1.605 14.703 -12.148 1 49.84 260 GLU A O 1
ATOM 1930 N N . SER A 1 261 ? 3.18 13.242 -12.188 1 46.53 261 SER A N 1
ATOM 1931 C CA . SER A 1 261 ? 2.229 12.133 -12.18 1 46.53 261 SER A CA 1
ATOM 1932 C C . SER A 1 261 ? 2.08 11.539 -10.789 1 46.53 261 SER A C 1
ATOM 1934 O O . SER A 1 261 ? 1.361 10.555 -10.602 1 46.53 261 SER A O 1
ATOM 1936 N N . ALA A 1 262 ? 2.738 12.164 -9.836 1 51.03 262 ALA A N 1
ATOM 1937 C CA . ALA A 1 262 ? 2.924 11.375 -8.617 1 51.03 262 ALA A CA 1
ATOM 1938 C C . ALA A 1 262 ? 1.663 11.383 -7.758 1 51.03 262 ALA A C 1
ATOM 1940 O O . ALA A 1 262 ? 0.915 12.367 -7.758 1 51.03 262 ALA A O 1
ATOM 1941 N N . THR A 1 263 ? 1.108 10.148 -7.453 1 61.69 263 THR A N 1
ATOM 1942 C CA . THR A 1 263 ? 0.049 9.953 -6.469 1 61.69 263 THR A CA 1
ATOM 1943 C C . THR A 1 263 ? 0.357 10.719 -5.188 1 61.69 263 THR A C 1
ATOM 1945 O O . THR A 1 263 ? 1.522 10.953 -4.855 1 61.69 263 THR A O 1
ATOM 1948 N N . GLY A 1 264 ? -0.72 11.383 -4.629 1 82.5 264 GLY A N 1
ATOM 1949 C CA . GLY A 1 264 ? -0.849 12.289 -3.502 1 82.5 264 GLY A CA 1
ATOM 1950 C C . GLY A 1 264 ? -0.625 11.609 -2.164 1 82.5 264 GLY A C 1
ATOM 1951 O O . GLY A 1 264 ? 0.293 10.805 -2.016 1 82.5 264 GLY A O 1
ATOM 1952 N N . ASN A 1 265 ? -1.23 11.961 -1.185 1 96.12 265 ASN A N 1
ATOM 1953 C CA . ASN A 1 265 ? -1.212 11.547 0.214 1 96.12 265 ASN A CA 1
ATOM 1954 C C . ASN A 1 265 ? -1.745 10.125 0.383 1 96.12 265 ASN A C 1
ATOM 1956 O O . ASN A 1 265 ? -2.43 9.602 -0.5 1 96.12 265 ASN A O 1
ATOM 1960 N N . LEU A 1 266 ? -1.35 9.422 1.359 1 98.12 266 LEU A N 1
ATOM 1961 C CA . LEU A 1 266 ? -2.045 8.211 1.789 1 98.12 266 LEU A CA 1
ATOM 1962 C C . LEU A 1 266 ? -3.551 8.445 1.854 1 98.12 266 LEU A C 1
ATOM 1964 O O . LEU A 1 266 ? -4.008 9.398 2.492 1 98.12 266 LEU A O 1
ATOM 1968 N N . ALA A 1 267 ? -4.289 7.621 1.17 1 98.38 267 ALA A N 1
ATOM 1969 C CA . ALA A 1 267 ? -5.742 7.742 1.188 1 98.38 267 ALA A CA 1
ATOM 1970 C C . ALA A 1 267 ? -6.309 7.395 2.562 1 98.38 267 ALA A C 1
ATOM 1972 O O . ALA A 1 267 ? -6.008 6.332 3.113 1 98.38 267 ALA A O 1
ATOM 1973 N N . THR A 1 268 ? -7.148 8.258 3.084 1 98.94 268 THR A N 1
ATOM 1974 C CA . THR A 1 268 ? -7.723 8.039 4.406 1 98.94 268 THR A CA 1
ATOM 1975 C C . THR A 1 268 ? -8.539 6.746 4.43 1 98.94 268 THR A C 1
ATOM 1977 O O . THR A 1 268 ? -8.5 6 5.41 1 98.94 268 THR A O 1
ATOM 1980 N N . GLU A 1 269 ? -9.273 6.449 3.344 1 98.81 269 GLU A N 1
ATOM 1981 C CA . GLU A 1 269 ? -10.102 5.25 3.291 1 98.81 269 GLU A CA 1
ATOM 1982 C C . GLU A 1 269 ? -9.258 3.984 3.365 1 98.81 269 GLU A C 1
ATOM 1984 O O . GLU A 1 269 ? -9.625 3.02 4.039 1 98.81 269 GLU A O 1
ATOM 1989 N N . ASP A 1 270 ? -8.133 3.975 2.689 1 98.69 270 ASP A N 1
ATOM 1990 C CA . ASP A 1 270 ? -7.238 2.82 2.713 1 98.69 270 ASP A CA 1
ATOM 1991 C C . ASP A 1 270 ? -6.652 2.609 4.105 1 98.69 270 ASP A C 1
ATOM 1993 O O . ASP A 1 270 ? -6.516 1.472 4.562 1 98.69 270 ASP A O 1
ATOM 1997 N N . LEU A 1 271 ? -6.305 3.727 4.754 1 98.94 271 LEU A N 1
ATOM 1998 C CA . LEU A 1 271 ? -5.828 3.67 6.133 1 98.94 271 LEU A CA 1
ATOM 1999 C C . LEU A 1 271 ? -6.91 3.121 7.055 1 98.94 271 LEU A C 1
ATOM 2001 O O . LEU A 1 271 ? -6.645 2.238 7.875 1 98.94 271 LEU A O 1
ATOM 2005 N N . VAL A 1 272 ? -8.109 3.627 6.93 1 98.88 272 VAL A N 1
ATOM 2006 C CA . VAL A 1 272 ? -9.219 3.213 7.781 1 98.88 272 VAL A CA 1
ATOM 2007 C C . VAL A 1 272 ? -9.461 1.714 7.617 1 98.88 272 VAL A C 1
ATOM 2009 O O . VAL A 1 272 ? -9.695 1.007 8.602 1 98.88 272 VAL A O 1
ATOM 2012 N N . TRP A 1 273 ? -9.375 1.204 6.375 1 98.75 273 TRP A N 1
ATOM 2013 C CA . TRP A 1 273 ? -9.539 -0.225 6.129 1 98.75 273 TRP A CA 1
ATOM 2014 C C . TRP A 1 273 ? -8.531 -1.037 6.938 1 98.75 273 TRP A C 1
ATOM 2016 O O . TRP A 1 273 ? -8.906 -1.992 7.625 1 98.75 273 TRP A O 1
ATOM 2026 N N . MET A 1 274 ? -7.289 -0.646 6.867 1 98.88 274 MET A N 1
ATOM 2027 C CA . MET A 1 274 ? -6.242 -1.349 7.605 1 98.88 274 MET A CA 1
ATOM 2028 C C . MET A 1 274 ? -6.504 -1.293 9.109 1 98.88 274 MET A C 1
ATOM 2030 O O . MET A 1 274 ? -6.426 -2.312 9.797 1 98.88 274 MET A O 1
ATOM 2034 N N . LEU A 1 275 ? -6.836 -0.057 9.578 1 98.88 275 LEU A N 1
ATOM 2035 C CA . LEU A 1 275 ? -7.055 0.116 11.008 1 98.88 275 LEU A CA 1
ATOM 2036 C C . LEU A 1 275 ? -8.242 -0.717 11.484 1 98.88 275 LEU A C 1
ATOM 2038 O O . LEU A 1 275 ? -8.188 -1.33 12.555 1 98.88 275 LEU A O 1
ATOM 2042 N N . ASP A 1 276 ? -9.289 -0.737 10.711 1 98.5 276 ASP A N 1
ATOM 2043 C CA . ASP A 1 276 ? -10.438 -1.569 11.039 1 98.5 276 ASP A CA 1
ATOM 2044 C C . ASP A 1 276 ? -10.039 -3.039 11.156 1 98.5 276 ASP A C 1
ATOM 2046 O O . ASP A 1 276 ? -10.414 -3.715 12.117 1 98.5 276 ASP A O 1
ATOM 2050 N N . GLY A 1 277 ? -9.305 -3.535 10.172 1 98.44 277 GLY A N 1
ATOM 2051 C CA . GLY A 1 277 ? -8.859 -4.922 10.211 1 98.44 277 GLY A CA 1
ATOM 2052 C C . GLY A 1 277 ? -7.984 -5.238 11.406 1 98.44 277 GLY A C 1
ATOM 2053 O O . GLY A 1 277 ? -8.023 -6.352 11.93 1 98.44 277 GLY A O 1
ATOM 2054 N N . LEU A 1 278 ? -7.219 -4.262 11.844 1 98.62 278 LEU A N 1
ATOM 2055 C CA . LEU A 1 278 ? -6.289 -4.441 12.953 1 98.62 278 LEU A CA 1
ATOM 2056 C C . LEU A 1 278 ? -6.988 -4.227 14.289 1 98.62 278 LEU A C 1
ATOM 2058 O O . LEU A 1 278 ? -6.387 -4.418 15.352 1 98.62 278 LEU A O 1
ATOM 2062 N N . GLY A 1 279 ? -8.234 -3.768 14.227 1 97.69 279 GLY A N 1
ATOM 2063 C CA . GLY A 1 279 ? -9 -3.518 15.438 1 97.69 279 GLY A CA 1
ATOM 2064 C C . GLY A 1 279 ? -8.562 -2.26 16.172 1 97.69 279 GLY A C 1
ATOM 2065 O O . GLY A 1 279 ? -8.719 -2.156 17.391 1 97.69 279 GLY A O 1
ATOM 2066 N N . ILE A 1 280 ? -7.918 -1.364 15.484 1 98.69 280 ILE A N 1
ATOM 2067 C CA . ILE A 1 280 ? -7.457 -0.108 16.062 1 98.69 280 ILE A CA 1
ATOM 2068 C C . ILE A 1 280 ? -8.562 0.938 15.984 1 98.69 280 ILE A C 1
ATOM 2070 O O . ILE A 1 280 ? -9.125 1.171 14.914 1 98.69 280 ILE A O 1
ATOM 2074 N N . GLN A 1 281 ? -8.875 1.587 17.062 1 98.5 281 GLN A N 1
ATOM 2075 C CA . GLN A 1 281 ? -9.93 2.588 17.109 1 98.5 281 GLN A CA 1
ATOM 2076 C C . GLN A 1 281 ? -9.492 3.887 16.438 1 98.5 281 GLN A C 1
ATOM 2078 O O . GLN A 1 281 ? -8.344 4.301 16.562 1 98.5 281 GLN A O 1
ATOM 2083 N N . HIS A 1 282 ? -10.375 4.504 15.695 1 98.62 282 HIS A N 1
ATOM 2084 C CA . HIS A 1 282 ? -10.062 5.758 15.016 1 98.62 282 HIS A CA 1
ATOM 2085 C C . HIS A 1 282 ? -11.281 6.668 14.953 1 98.62 282 HIS A C 1
ATOM 2087 O O . HIS A 1 282 ? -11.156 7.871 14.711 1 98.62 282 HIS A O 1
ATOM 2093 N N . GLY A 1 283 ? -12.477 6.121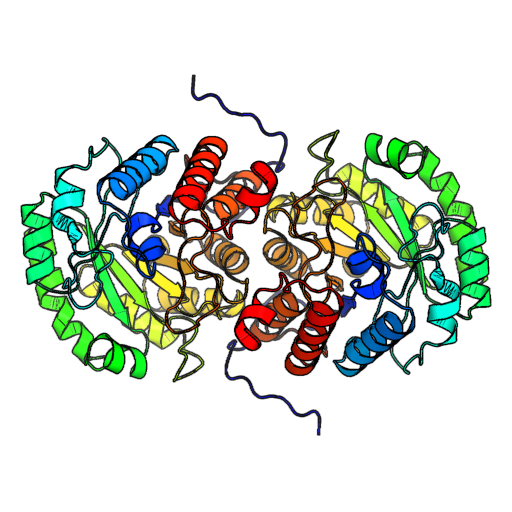 15 1 98.25 283 GLY A N 1
ATOM 2094 C CA . GLY A 1 283 ? -13.703 6.895 15.148 1 98.25 283 GLY A CA 1
ATOM 2095 C C . GLY A 1 283 ? -14.336 7.27 13.82 1 98.25 283 GLY A C 1
ATOM 2096 O O . GLY A 1 283 ? -15.352 7.965 13.789 1 98.25 283 GLY A O 1
ATOM 2097 N N . VAL A 1 284 ? -13.914 6.754 12.688 1 98.75 284 VAL A N 1
ATOM 2098 C CA . VAL A 1 284 ? -14.367 7.191 11.367 1 98.75 284 VAL A CA 1
ATOM 2099 C C . VAL A 1 284 ? -15.383 6.195 10.812 1 98.75 284 VAL A C 1
ATOM 2101 O O . VAL A 1 284 ? -15.18 4.98 10.906 1 98.75 284 VAL A O 1
ATOM 2104 N N . ASP A 1 285 ? -16.453 6.688 10.328 1 98.44 285 ASP A N 1
ATOM 2105 C CA . ASP A 1 285 ? -17.406 5.902 9.555 1 98.44 285 ASP A CA 1
ATOM 2106 C C . ASP A 1 285 ? -16.969 5.773 8.102 1 98.44 285 ASP A C 1
ATOM 2108 O O . ASP A 1 285 ? -17.047 6.73 7.328 1 98.44 285 ASP A O 1
ATOM 2112 N N . LEU A 1 286 ? -16.609 4.621 7.73 1 98.5 286 LEU A N 1
ATOM 2113 C CA . LEU A 1 286 ? -15.992 4.406 6.426 1 98.5 286 LEU A CA 1
ATOM 2114 C C . LEU A 1 286 ? -16.984 4.703 5.305 1 98.5 286 LEU A C 1
ATOM 2116 O O . LEU A 1 286 ? -16.609 5.273 4.277 1 98.5 286 LEU A O 1
ATOM 2120 N N . ASP A 1 287 ? -18.203 4.293 5.391 1 97.94 287 ASP A N 1
ATOM 2121 C CA . ASP A 1 287 ? -19.188 4.512 4.34 1 97.94 287 ASP A CA 1
ATOM 2122 C C . ASP A 1 287 ? -19.406 6.004 4.09 1 97.94 287 ASP A C 1
ATOM 2124 O O . ASP A 1 287 ? -19.469 6.441 2.939 1 97.94 287 ASP A O 1
ATOM 2128 N N . ARG A 1 288 ? -19.516 6.781 5.184 1 98.56 288 ARG A N 1
ATOM 2129 C CA . ARG A 1 288 ? -19.656 8.227 5.043 1 98.56 288 ARG A CA 1
ATOM 2130 C C . ARG A 1 288 ? -18.406 8.836 4.418 1 98.56 288 ARG A C 1
ATOM 2132 O O . ARG A 1 288 ? -18.5 9.758 3.605 1 98.56 288 ARG A O 1
ATOM 2139 N N . LEU A 1 289 ? -17.266 8.344 4.84 1 98.81 289 LEU A N 1
ATOM 2140 C CA . LEU A 1 289 ? -16.016 8.828 4.281 1 98.81 289 LEU A CA 1
ATOM 2141 C C . LEU A 1 289 ? -15.938 8.547 2.783 1 98.81 289 LEU A C 1
ATOM 2143 O O . LEU A 1 289 ? -15.562 9.422 2 1 98.81 289 LEU A O 1
ATOM 2147 N N . VAL A 1 290 ? -16.281 7.344 2.354 1 98.56 290 VAL A N 1
ATOM 2148 C CA . VAL A 1 290 ? -16.266 6.961 0.946 1 98.56 290 VAL A CA 1
ATOM 2149 C C . VAL A 1 290 ? -17.25 7.832 0.163 1 98.56 290 VAL A C 1
ATOM 2151 O O . VAL A 1 290 ? -16.938 8.297 -0.937 1 98.56 290 VAL A O 1
ATOM 2154 N N . ALA A 1 291 ? -18.422 8.047 0.726 1 98.69 291 ALA A N 1
ATOM 2155 C CA . ALA A 1 291 ? -19.391 8.93 0.08 1 98.69 291 ALA A CA 1
ATOM 2156 C C . ALA A 1 291 ? -18.812 10.328 -0.107 1 98.69 291 ALA A C 1
ATOM 2158 O O . ALA A 1 291 ? -19.016 10.961 -1.146 1 98.69 291 ALA A O 1
ATOM 2159 N N . THR A 1 292 ? -18.125 10.805 0.903 1 98.88 292 THR A N 1
ATOM 2160 C CA . THR A 1 292 ? -17.516 12.125 0.848 1 98.88 292 THR A CA 1
ATOM 2161 C C . THR A 1 292 ? -16.469 12.188 -0.259 1 98.88 292 THR A C 1
ATOM 2163 O O . THR A 1 292 ? -16.453 13.117 -1.062 1 98.88 292 THR A O 1
ATOM 2166 N N . SER A 1 293 ? -15.594 11.188 -0.315 1 98.62 293 SER A N 1
ATOM 2167 C CA . SER A 1 293 ? -14.531 11.156 -1.314 1 98.62 293 SER A CA 1
ATOM 2168 C C . SER A 1 293 ? -15.102 11.008 -2.721 1 98.62 293 SER A C 1
ATOM 2170 O O . SER A 1 293 ? -14.555 11.555 -3.68 1 98.62 293 SER A O 1
ATOM 2172 N N . THR A 1 294 ? -16.156 10.219 -2.848 1 98.31 294 THR A N 1
ATOM 2173 C CA . THR A 1 294 ? -16.828 10.094 -4.129 1 98.31 294 THR A CA 1
ATOM 2174 C C . THR A 1 294 ? -17.391 11.438 -4.582 1 98.31 294 THR A C 1
ATOM 2176 O O . THR A 1 294 ? -17.234 11.828 -5.738 1 98.31 294 THR A O 1
ATOM 2179 N N . TRP A 1 295 ? -18.078 12.125 -3.668 1 98.62 295 TRP A N 1
ATOM 2180 C CA . TRP A 1 295 ? -18.625 13.453 -3.941 1 98.62 295 TRP A CA 1
ATOM 2181 C C . TRP A 1 295 ? -17.5 14.414 -4.359 1 98.62 295 TRP A C 1
ATOM 2183 O O . TRP A 1 295 ? -17.656 15.148 -5.336 1 98.62 295 TRP A O 1
ATOM 2193 N N . MET A 1 296 ? -16.406 14.469 -3.645 1 98.25 296 MET A N 1
ATOM 2194 C CA . MET A 1 296 ? -15.305 15.375 -3.949 1 98.25 296 MET A CA 1
ATOM 2195 C C . MET A 1 296 ? -14.688 15.055 -5.305 1 98.25 296 MET A C 1
ATOM 2197 O O . MET A 1 296 ? -14.266 15.961 -6.031 1 98.25 296 MET A O 1
ATOM 2201 N N . ALA A 1 297 ? -14.539 13.75 -5.598 1 96.75 297 ALA A N 1
ATOM 2202 C CA . ALA A 1 297 ? -14.047 13.344 -6.91 1 96.75 297 ALA A CA 1
ATOM 2203 C C . ALA A 1 297 ? -14.891 13.953 -8.023 1 96.75 297 ALA A C 1
ATOM 2205 O O . ALA A 1 297 ? -14.367 14.383 -9.055 1 96.75 297 ALA A O 1
ATOM 2206 N N . GLU A 1 298 ? -16.203 13.922 -7.844 1 97.44 298 GLU A N 1
ATOM 2207 C CA . GLU A 1 298 ? -17.109 14.539 -8.805 1 97.44 298 GLU A CA 1
ATOM 2208 C C . GLU A 1 298 ? -16.828 16.031 -8.938 1 97.44 298 GLU A C 1
ATOM 2210 O O . GLU A 1 298 ? -16.812 16.578 -10.039 1 97.44 298 GLU A O 1
ATOM 2215 N N . GLN A 1 299 ? -16.625 16.703 -7.812 1 97.88 299 GLN A N 1
ATOM 2216 C CA . GLN A 1 299 ? -16.328 18.141 -7.828 1 97.88 299 GLN A CA 1
ATOM 2217 C C . GLN A 1 299 ? -15.047 18.422 -8.594 1 97.88 299 GLN A C 1
ATOM 2219 O O . GLN A 1 299 ? -14.93 19.453 -9.266 1 97.88 299 GLN A O 1
ATOM 2224 N N . LEU A 1 300 ? -14.062 17.531 -8.5 1 95.75 300 LEU A N 1
ATOM 2225 C CA . LEU A 1 300 ? -12.75 17.75 -9.094 1 95.75 300 LEU A CA 1
ATOM 2226 C C . LEU A 1 300 ? -12.719 17.25 -10.539 1 95.75 300 LEU A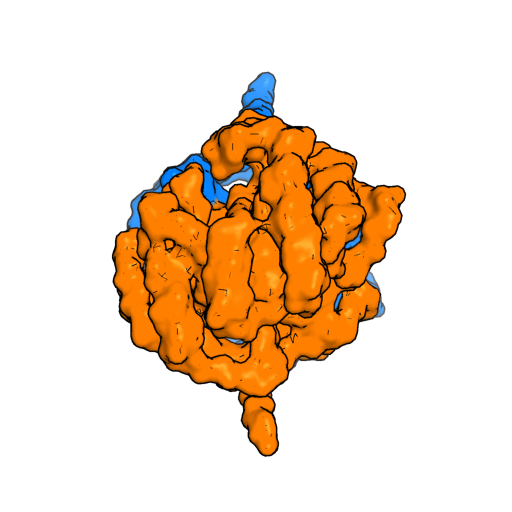 C 1
ATOM 2228 O O . LEU A 1 300 ? -11.797 17.562 -11.289 1 95.75 300 LEU A O 1
ATOM 2232 N N . GLY A 1 301 ? -13.648 16.391 -10.93 1 94.5 301 GLY A N 1
ATOM 2233 C CA . GLY A 1 301 ? -13.758 15.906 -12.297 1 94.5 301 GLY A CA 1
ATOM 2234 C C . GLY A 1 301 ? -12.781 14.789 -12.625 1 94.5 301 GLY A C 1
ATOM 2235 O O . GLY A 1 301 ? -12.391 14.617 -13.781 1 94.5 301 GLY A O 1
ATOM 2236 N N . ARG A 1 302 ? -12.281 14.078 -11.641 1 90.56 302 ARG A N 1
ATOM 2237 C CA . ARG A 1 302 ? -11.391 12.938 -11.836 1 90.56 302 ARG A CA 1
ATOM 2238 C C . ARG A 1 302 ? -11.602 11.883 -10.75 1 90.56 302 ARG A C 1
ATOM 2240 O O . ARG A 1 302 ? -11.969 12.219 -9.625 1 90.56 302 ARG A O 1
ATOM 2247 N N . PRO A 1 303 ? -11.32 10.695 -11.039 1 90.56 303 PRO A N 1
ATOM 2248 C CA . PRO A 1 303 ? -11.547 9.625 -10.062 1 90.56 303 PRO A CA 1
ATOM 2249 C C . PRO A 1 303 ? -10.594 9.688 -8.875 1 90.56 303 PRO A C 1
ATOM 2251 O O . PRO A 1 303 ? -9.477 10.211 -9 1 90.56 303 PRO A O 1
ATOM 2254 N N . SER A 1 304 ? -11.047 9.156 -7.777 1 93.12 304 SER A N 1
ATOM 2255 C CA . SER A 1 304 ? -10.234 9.07 -6.566 1 93.12 304 SER A CA 1
ATOM 2256 C C . SER A 1 304 ? -9.109 8.055 -6.727 1 93.12 304 SER A C 1
ATOM 2258 O O . SER A 1 304 ? -9.312 6.969 -7.27 1 93.12 304 SER A O 1
ATOM 2260 N N . PRO A 1 305 ? -7.953 8.359 -6.289 1 91.69 305 PRO A N 1
ATOM 2261 C CA . PRO A 1 305 ? -6.852 7.395 -6.281 1 91.69 305 PRO A CA 1
ATOM 2262 C C . PRO A 1 305 ? -7.016 6.324 -5.207 1 91.69 305 PRO A C 1
ATOM 2264 O O . PRO A 1 305 ? -6.285 5.328 -5.203 1 91.69 305 PRO A O 1
ATOM 2267 N N . SER A 1 306 ? -7.887 6.523 -4.234 1 95.56 306 SER A N 1
ATOM 2268 C CA . SER A 1 306 ? -8.102 5.57 -3.152 1 95.56 306 SER A CA 1
ATOM 2269 C C . SER A 1 306 ? -8.625 4.238 -3.684 1 95.56 306 SER A C 1
ATOM 2271 O O . SER A 1 306 ? -9.625 4.199 -4.398 1 95.56 306 SER A O 1
ATOM 2273 N N . ARG A 1 307 ? -7.934 3.191 -3.316 1 95.31 307 ARG A N 1
ATOM 2274 C CA . ARG A 1 307 ? -8.359 1.859 -3.729 1 95.31 307 ARG A CA 1
ATOM 2275 C C . ARG A 1 307 ? -9.672 1.474 -3.059 1 95.31 307 ARG A C 1
ATOM 2277 O O . ARG A 1 307 ? -10.523 0.829 -3.676 1 95.31 307 ARG A O 1
ATOM 2284 N N . VAL A 1 308 ? -9.836 1.861 -1.854 1 97 308 VAL A N 1
ATOM 2285 C CA . VAL A 1 308 ? -11.055 1.536 -1.113 1 97 308 VAL A CA 1
ATOM 2286 C C . VAL A 1 308 ? -12.25 2.26 -1.735 1 97 308 VAL A C 1
ATOM 2288 O O . VAL A 1 308 ? -13.32 1.673 -1.899 1 97 308 VAL A O 1
ATOM 2291 N N . VAL A 1 309 ? -12.078 3.537 -2.098 1 96.69 309 VAL A N 1
ATOM 2292 C CA . VAL A 1 309 ? -13.156 4.273 -2.746 1 96.69 309 VAL A CA 1
ATOM 2293 C C . VAL A 1 309 ? -13.539 3.58 -4.051 1 96.69 309 VAL A C 1
ATOM 2295 O O . VAL A 1 309 ? -14.727 3.375 -4.324 1 96.69 309 VAL A O 1
ATOM 2298 N N . ARG A 1 310 ? -12.562 3.174 -4.824 1 93.38 310 ARG A N 1
ATOM 2299 C CA . ARG A 1 310 ? -12.836 2.504 -6.09 1 93.38 310 ARG A CA 1
ATOM 2300 C C . ARG A 1 310 ? -13.562 1.182 -5.867 1 93.38 310 ARG A C 1
ATOM 2302 O O . ARG A 1 310 ? -14.461 0.824 -6.629 1 93.38 310 ARG A O 1
ATOM 2309 N N . ALA A 1 311 ? -13.164 0.446 -4.879 1 93.31 311 ALA A N 1
ATOM 2310 C CA . ALA A 1 311 ? -13.734 -0.868 -4.594 1 93.31 311 ALA A CA 1
ATOM 2311 C C . ALA A 1 311 ? -15.18 -0.748 -4.133 1 93.31 311 ALA A C 1
ATOM 2313 O O . ALA A 1 311 ? -16.031 -1.566 -4.5 1 93.31 311 ALA A O 1
ATOM 2314 N N . LEU A 1 312 ? -15.43 0.281 -3.309 1 94.31 312 LEU A N 1
ATOM 2315 C CA . LEU A 1 312 ? -16.719 0.344 -2.639 1 94.31 312 LEU A CA 1
ATOM 2316 C C . LEU A 1 312 ? -17.703 1.209 -3.428 1 94.31 312 LEU A C 1
ATOM 2318 O O . LEU A 1 312 ? -18.922 1.075 -3.275 1 94.31 312 LEU A O 1
ATOM 2322 N N . ALA A 1 313 ? -17.234 2.123 -4.207 1 89.12 313 ALA A N 1
ATOM 2323 C CA . ALA A 1 313 ? -18.125 3.051 -4.902 1 89.12 313 ALA A CA 1
ATOM 2324 C C . ALA A 1 313 ? -17.969 2.926 -6.418 1 89.12 313 ALA A C 1
ATOM 2326 O O . ALA A 1 313 ? -18.688 3.592 -7.176 1 89.12 313 ALA A O 1
ATOM 2327 N N . GLY A 1 314 ? -17 2.137 -7 1 76.06 314 GLY A N 1
ATOM 2328 C CA . GLY A 1 314 ? -16.797 2.027 -8.438 1 76.06 314 GLY A CA 1
ATOM 2329 C C . GLY A 1 314 ? -17.672 0.977 -9.086 1 76.06 314 GLY A C 1
ATOM 2330 O O . GLY A 1 314 ? -18.25 0.126 -8.398 1 76.06 314 GLY A O 1
ATOM 2331 N N . MET B 1 1 ? 29.141 -7.051 -16.094 1 24.36 1 MET B N 1
ATOM 2332 C CA . MET B 1 1 ? 29.078 -5.852 -15.258 1 24.36 1 MET B CA 1
ATOM 2333 C C . MET B 1 1 ? 27.641 -5.387 -15.078 1 24.36 1 MET B C 1
ATOM 2335 O O . MET B 1 1 ? 27 -4.938 -16.031 1 24.36 1 MET B O 1
ATOM 2339 N N . THR B 1 2 ? 26.672 -6.148 -14.352 1 31.05 2 THR B N 1
ATOM 2340 C CA . THR B 1 2 ? 25.25 -5.922 -14.148 1 31.05 2 THR B CA 1
ATOM 2341 C C . THR B 1 2 ? 24.969 -4.445 -13.883 1 31.05 2 THR B C 1
ATOM 2343 O O . THR B 1 2 ? 25.594 -3.836 -13.016 1 31.05 2 THR B O 1
ATOM 2346 N N . SER B 1 3 ? 24.75 -3.688 -14.781 1 33.56 3 SER B N 1
ATOM 2347 C CA . SER B 1 3 ? 24.578 -2.24 -14.758 1 33.56 3 SER B CA 1
ATOM 2348 C C . SER B 1 3 ? 23.719 -1.811 -13.57 1 33.56 3 SER B C 1
ATOM 2350 O O . SER B 1 3 ? 22.531 -2.145 -13.508 1 33.56 3 SER B O 1
ATOM 2352 N N . GLU B 1 4 ? 24.172 -1.881 -12.375 1 39.47 4 GLU B N 1
ATOM 2353 C CA . GLU B 1 4 ? 23.641 -1.402 -11.102 1 39.47 4 GLU B CA 1
ATOM 2354 C C . GLU B 1 4 ? 23.016 -0.017 -11.242 1 39.47 4 GLU B C 1
ATOM 2356 O O . GLU B 1 4 ? 23.734 0.971 -11.445 1 39.47 4 GLU B O 1
ATOM 2361 N N . THR B 1 5 ? 22.062 0.097 -12.047 1 49.69 5 THR B N 1
ATOM 2362 C CA . THR B 1 5 ? 21.422 1.4 -12.188 1 49.69 5 THR B CA 1
ATOM 2363 C C . THR B 1 5 ? 21.234 2.072 -10.836 1 49.69 5 THR B C 1
ATOM 2365 O O . THR B 1 5 ? 20.609 1.513 -9.938 1 49.69 5 THR B O 1
ATOM 2368 N N . THR B 1 6 ? 22.234 2.814 -10.352 1 61.94 6 THR B N 1
ATOM 2369 C CA . THR B 1 6 ? 22.5 3.297 -9 1 61.94 6 THR B CA 1
ATOM 2370 C C . THR B 1 6 ? 21.5 4.387 -8.609 1 61.94 6 THR B C 1
ATOM 2372 O O . THR B 1 6 ? 21.719 5.562 -8.898 1 61.94 6 THR B O 1
ATOM 2375 N N . ARG B 1 7 ? 20.188 4.023 -8.656 1 82.56 7 ARG B N 1
ATOM 2376 C CA . ARG B 1 7 ? 19.25 5.023 -8.148 1 82.56 7 ARG B CA 1
ATOM 2377 C C . ARG B 1 7 ? 19.594 5.402 -6.707 1 82.56 7 ARG B C 1
ATOM 2379 O O . ARG B 1 7 ? 19.953 4.539 -5.902 1 82.56 7 ARG B O 1
ATOM 2386 N N . ALA B 1 8 ? 19.531 6.676 -6.543 1 87.06 8 ALA B N 1
ATOM 2387 C CA . ALA B 1 8 ? 19.859 7.184 -5.211 1 87.06 8 ALA B CA 1
ATOM 2388 C C . ALA B 1 8 ? 18.797 6.766 -4.195 1 87.06 8 ALA B C 1
ATOM 2390 O O . ALA B 1 8 ? 19.094 6.621 -3.006 1 87.06 8 ALA B O 1
ATOM 2391 N N . LEU B 1 9 ? 17.641 6.641 -4.723 1 94.25 9 LEU B N 1
ATOM 2392 C CA . LEU B 1 9 ? 16.531 6.266 -3.854 1 94.25 9 LEU B CA 1
ATOM 2393 C C . LEU B 1 9 ? 15.867 4.98 -4.344 1 94.25 9 LEU B C 1
ATOM 2395 O O . LEU B 1 9 ? 15.859 4.699 -5.543 1 94.25 9 LEU B O 1
ATOM 2399 N N . PRO B 1 10 ? 15.273 4.172 -3.469 1 97.19 10 PRO B N 1
ATOM 2400 C CA . PRO B 1 10 ? 15.156 4.41 -2.029 1 97.19 10 PRO B CA 1
ATOM 2401 C C . PRO B 1 10 ? 16.469 4.176 -1.284 1 97.19 10 PRO B C 1
ATOM 2403 O O . PRO B 1 10 ? 17.328 3.439 -1.769 1 97.19 10 PRO B O 1
ATOM 2406 N N . MET B 1 11 ? 16.609 4.824 -0.175 1 96.81 11 MET B N 1
ATOM 2407 C CA . MET B 1 11 ? 17.719 4.496 0.702 1 96.81 11 MET B CA 1
ATOM 2408 C C . MET B 1 11 ? 17.609 3.059 1.202 1 96.81 11 MET B C 1
ATOM 2410 O O . MET B 1 11 ? 16.531 2.609 1.592 1 96.81 11 MET B O 1
ATOM 2414 N N . ARG B 1 12 ? 18.734 2.33 1.121 1 97.12 12 ARG B N 1
ATOM 2415 C CA . ARG B 1 12 ? 18.781 0.958 1.619 1 97.12 12 ARG B CA 1
ATOM 2416 C C . ARG B 1 12 ? 19 0.931 3.129 1 97.12 12 ARG B C 1
ATOM 2418 O O . ARG B 1 12 ? 20.047 1.345 3.619 1 97.12 12 ARG B O 1
ATOM 2425 N N . VAL B 1 13 ? 17.984 0.486 3.844 1 97.69 13 VAL B N 1
ATOM 2426 C CA . VAL B 1 13 ? 18.047 0.356 5.297 1 97.69 13 VAL B CA 1
ATOM 2427 C C . VAL B 1 13 ? 17.547 -1.021 5.715 1 97.69 13 VAL B C 1
ATOM 2429 O O . VAL B 1 13 ? 16.359 -1.188 6.02 1 97.69 13 VAL B O 1
ATOM 2432 N N . PRO B 1 14 ? 18.438 -1.964 5.816 1 95.94 14 PRO B N 1
ATOM 2433 C CA . PRO B 1 14 ? 18.031 -3.311 6.219 1 95.94 14 PRO B CA 1
ATOM 2434 C C . PRO B 1 14 ? 17.438 -3.354 7.625 1 95.94 14 PRO B C 1
ATOM 2436 O O . PRO B 1 14 ? 17.859 -2.602 8.5 1 95.94 14 PRO B O 1
ATOM 2439 N N . THR B 1 15 ? 16.469 -4.055 7.812 1 90.88 15 THR B N 1
ATOM 2440 C CA . THR B 1 15 ? 15.805 -4.25 9.094 1 90.88 15 THR B CA 1
ATOM 2441 C C . THR B 1 15 ? 15.992 -5.68 9.594 1 90.88 15 THR B C 1
ATOM 2443 O O . THR B 1 15 ? 15.922 -6.629 8.805 1 90.88 15 THR B O 1
ATOM 2446 N N . ASP B 1 16 ? 16.172 -5.816 10.82 1 89.62 16 ASP B N 1
ATOM 2447 C CA . ASP B 1 16 ? 16.375 -7.133 11.414 1 89.62 16 ASP B CA 1
ATOM 2448 C C . ASP B 1 16 ? 15.109 -7.977 11.352 1 89.62 16 ASP B C 1
ATOM 2450 O O . ASP B 1 16 ? 14 -7.441 11.406 1 89.62 16 ASP B O 1
ATOM 2454 N N . GLY B 1 17 ? 15.273 -9.266 11.188 1 92.81 17 GLY B N 1
ATOM 2455 C CA . GLY B 1 17 ? 14.148 -10.188 11.266 1 92.81 17 GLY B CA 1
ATOM 2456 C C . GLY B 1 17 ? 13.492 -10.445 9.922 1 92.81 17 GLY B C 1
ATOM 2457 O O . GLY B 1 17 ? 12.531 -11.211 9.836 1 92.81 17 GLY B O 1
ATOM 2458 N N . LEU B 1 18 ? 13.984 -9.828 8.883 1 97.69 18 LEU B N 1
ATOM 2459 C CA . LEU B 1 18 ? 13.445 -10.062 7.547 1 97.69 18 LEU B CA 1
ATOM 2460 C C . LEU B 1 18 ? 14.32 -11.031 6.762 1 97.69 18 LEU B C 1
ATOM 2462 O O . LEU B 1 18 ? 15.5 -11.203 7.078 1 97.69 18 LEU B O 1
ATOM 2466 N N . PRO B 1 19 ? 13.812 -11.711 5.781 1 98.31 19 PRO B N 1
ATOM 2467 C CA . PRO B 1 19 ? 14.625 -12.617 4.973 1 98.31 19 PRO B CA 1
ATOM 2468 C C . PRO B 1 19 ? 15.734 -11.898 4.211 1 98.31 19 PRO B C 1
ATOM 2470 O O . PRO B 1 19 ? 15.586 -10.727 3.854 1 98.31 19 PRO B O 1
ATOM 2473 N N . GLU B 1 20 ? 16.766 -12.625 3.98 1 98 20 GLU B N 1
ATOM 2474 C CA . GLU B 1 20 ? 17.875 -12.078 3.205 1 98 20 GLU B CA 1
ATOM 2475 C C . GLU B 1 20 ? 17.531 -12.016 1.721 1 98 20 GLU B C 1
ATOM 2477 O O . GLU B 1 20 ? 18.016 -11.141 1.003 1 98 20 GLU B O 1
ATOM 2482 N N . ARG B 1 21 ? 16.734 -12.961 1.319 1 98.56 21 ARG B N 1
ATOM 2483 C CA . ARG B 1 21 ? 16.359 -13.078 -0.088 1 98.56 21 ARG B CA 1
ATOM 2484 C C . ARG B 1 21 ? 14.891 -13.438 -0.241 1 98.56 21 ARG B C 1
ATOM 2486 O O . ARG B 1 21 ? 14.352 -14.211 0.552 1 98.56 21 ARG B O 1
ATOM 2493 N N . VAL B 1 22 ? 14.258 -12.891 -1.211 1 98.81 22 VAL B N 1
ATOM 2494 C CA . VAL B 1 22 ? 12.867 -13.18 -1.55 1 98.81 22 VAL B CA 1
ATOM 2495 C C . VAL B 1 22 ? 12.766 -13.586 -3.018 1 98.81 22 VAL B C 1
ATOM 2497 O O . VAL B 1 22 ? 13.43 -13 -3.877 1 98.81 22 VAL B O 1
ATOM 2500 N N . THR B 1 23 ? 12.055 -14.656 -3.316 1 98.88 23 THR B N 1
ATOM 2501 C CA . THR B 1 23 ? 11.68 -15.023 -4.68 1 98.88 23 THR B CA 1
ATOM 2502 C C . THR B 1 23 ? 10.383 -14.336 -5.094 1 98.88 23 THR B C 1
ATOM 2504 O O . THR B 1 23 ? 9.359 -14.477 -4.418 1 98.88 23 THR B O 1
ATOM 2507 N N . ILE B 1 24 ? 10.492 -13.594 -6.105 1 98.94 24 ILE B N 1
ATOM 2508 C CA . ILE B 1 24 ? 9.289 -13.016 -6.703 1 98.94 24 ILE B CA 1
ATOM 2509 C C . ILE B 1 24 ? 8.711 -13.984 -7.73 1 98.94 24 ILE B C 1
ATOM 2511 O O . ILE B 1 24 ? 9.359 -14.289 -8.734 1 98.94 24 ILE B O 1
ATOM 2515 N N . TYR B 1 25 ? 7.578 -14.5 -7.406 1 98.94 25 TYR B N 1
ATOM 2516 C CA . TYR B 1 25 ? 6.816 -15.359 -8.312 1 98.94 25 TYR B CA 1
ATOM 2517 C C . TYR B 1 25 ? 5.918 -14.523 -9.219 1 98.94 25 TYR B C 1
ATOM 2519 O O . TYR B 1 25 ? 4.836 -14.102 -8.812 1 98.94 25 TYR B O 1
ATOM 2527 N N . GLU B 1 26 ? 6.375 -14.281 -10.469 1 98.94 26 GLU B N 1
ATOM 2528 C CA . GLU B 1 26 ? 5.695 -13.367 -11.383 1 98.94 26 GLU B CA 1
ATOM 2529 C C . GLU B 1 26 ? 4.5 -14.039 -12.047 1 98.94 26 GLU B C 1
ATOM 2531 O O . GLU B 1 26 ? 4.664 -15.008 -12.797 1 98.94 26 GLU B O 1
ATOM 2536 N N . VAL B 1 27 ? 3.338 -13.438 -11.797 1 98.62 27 VAL B N 1
ATOM 2537 C CA . VAL B 1 27 ? 2.131 -14.109 -12.266 1 98.62 27 VAL B CA 1
ATOM 2538 C C . VAL B 1 27 ? 1.471 -13.289 -13.367 1 98.62 27 VAL B C 1
ATOM 2540 O O . VAL B 1 27 ? 0.406 -13.656 -13.867 1 98.62 27 VAL B O 1
ATOM 2543 N N . GLY B 1 28 ? 2.059 -12.234 -13.812 1 98.12 28 GLY B N 1
ATOM 2544 C CA . GLY B 1 28 ? 1.509 -11.32 -14.797 1 98.12 28 GLY B CA 1
ATOM 2545 C C . GLY B 1 28 ? 1.06 -12.008 -16.078 1 98.12 28 GLY B C 1
ATOM 2546 O O . GLY B 1 28 ? -0.079 -11.836 -16.516 1 98.12 28 GLY B O 1
ATOM 2547 N N . PRO B 1 29 ? 1.873 -12.844 -16.672 1 98.44 29 PRO B N 1
ATOM 2548 C CA . PRO B 1 29 ? 1.521 -13.453 -17.969 1 98.44 29 PRO B CA 1
ATOM 2549 C C . PRO B 1 29 ? 0.297 -14.367 -17.859 1 98.44 29 PRO B C 1
ATOM 2551 O O . PRO B 1 29 ? -0.508 -14.422 -18.797 1 98.44 29 PRO B O 1
ATOM 2554 N N . ARG B 1 30 ? 0.167 -15.016 -16.797 1 97.44 30 ARG B N 1
ATOM 2555 C CA . ARG B 1 30 ? -0.971 -15.914 -16.641 1 97.44 30 ARG B CA 1
ATOM 2556 C C . ARG B 1 30 ? -2.119 -15.227 -15.914 1 97.44 30 ARG B C 1
ATOM 2558 O O . ARG B 1 30 ? -3.137 -14.891 -16.516 1 97.44 30 ARG B O 1
ATOM 2565 N N . ASP B 1 31 ? -1.959 -14.914 -14.625 1 95.56 31 ASP B N 1
ATOM 2566 C CA . ASP B 1 31 ? -2.998 -14.344 -13.781 1 95.56 31 ASP B CA 1
ATOM 2567 C C . ASP B 1 31 ? -3.297 -12.898 -14.18 1 95.56 31 ASP B C 1
ATOM 2569 O O . ASP B 1 31 ? -4.461 -12.492 -14.25 1 95.56 31 ASP B O 1
ATOM 2573 N N . GLY B 1 32 ? -2.262 -12.148 -14.383 1 96.31 32 GLY B N 1
ATOM 2574 C CA . GLY B 1 32 ? -2.402 -10.742 -14.734 1 96.31 32 GLY B CA 1
ATOM 2575 C C . GLY B 1 32 ? -3.168 -10.531 -16.031 1 96.31 32 GLY B C 1
ATOM 2576 O O . GLY B 1 32 ? -3.973 -9.602 -16.125 1 96.31 32 GLY B O 1
ATOM 2577 N N . LEU B 1 33 ? -2.961 -11.367 -17.016 1 95.5 33 LEU B N 1
ATOM 2578 C CA . LEU B 1 33 ? -3.564 -11.188 -18.328 1 95.5 33 LEU B CA 1
ATOM 2579 C C . LEU B 1 33 ? -4.891 -11.93 -18.438 1 95.5 33 LEU B C 1
ATOM 2581 O O . LEU B 1 33 ? -5.668 -11.703 -19.359 1 95.5 33 LEU B O 1
ATOM 2585 N N . GLN B 1 34 ? -5.207 -12.719 -17.453 1 92.19 34 GLN B N 1
ATOM 2586 C CA . GLN B 1 34 ? -6.301 -13.688 -17.547 1 92.19 34 GLN B CA 1
ATOM 2587 C C . GLN B 1 34 ? -7.625 -12.992 -17.844 1 92.19 34 GLN B C 1
ATOM 2589 O O . GLN B 1 34 ? -8.422 -13.477 -18.641 1 92.19 34 GLN B O 1
ATOM 2594 N N . ASN B 1 35 ? -7.84 -11.844 -17.266 1 86.94 35 ASN B N 1
ATOM 2595 C CA . ASN B 1 35 ? -9.156 -11.219 -17.344 1 86.94 35 ASN B CA 1
ATOM 2596 C C . ASN B 1 35 ? -9.156 -10.039 -18.312 1 86.94 35 ASN B C 1
ATOM 2598 O O . ASN B 1 35 ? -10.102 -9.25 -18.344 1 86.94 35 ASN B O 1
ATOM 2602 N N . GLU B 1 36 ? -8.055 -9.961 -19.047 1 88.81 36 GLU B N 1
ATOM 2603 C CA . GLU B 1 36 ? -8.047 -8.93 -20.078 1 88.81 36 GLU B CA 1
ATOM 2604 C C . GLU B 1 36 ? -9.141 -9.18 -21.109 1 88.81 36 GLU B C 1
ATOM 2606 O O . GLU B 1 36 ? -9.344 -10.32 -21.547 1 88.81 36 GLU B O 1
ATOM 2611 N N . LYS B 1 37 ? -9.875 -8.117 -21.547 1 83.5 37 LYS B N 1
ATOM 2612 C CA . LYS B 1 37 ? -11.016 -8.234 -22.453 1 83.5 37 LYS B CA 1
ATOM 2613 C C . LYS B 1 37 ? -10.555 -8.562 -23.875 1 83.5 37 LYS B C 1
ATOM 2615 O O . LYS B 1 37 ? -11.188 -9.359 -24.562 1 83.5 37 LYS B O 1
ATOM 2620 N N . THR B 1 38 ? -9.562 -7.945 -24.266 1 90.88 38 THR B N 1
ATOM 2621 C CA . THR B 1 38 ? -9.023 -8.195 -25.594 1 90.88 38 THR B CA 1
ATOM 2622 C C . THR B 1 38 ? -7.941 -9.266 -25.547 1 90.88 38 THR B C 1
ATOM 2624 O O . THR B 1 38 ? -7.07 -9.242 -24.672 1 90.88 38 THR B O 1
ATOM 2627 N N . ILE B 1 39 ? -8.016 -10.18 -26.5 1 95.62 39 ILE B N 1
ATOM 2628 C CA . ILE B 1 39 ? -7.023 -11.242 -26.562 1 95.62 39 ILE B CA 1
ATOM 2629 C C . ILE B 1 39 ? -5.656 -10.664 -26.906 1 95.62 39 ILE B C 1
ATOM 2631 O O . ILE B 1 39 ? -5.504 -9.977 -27.922 1 95.62 39 ILE B O 1
ATOM 2635 N N . VAL B 1 40 ? -4.723 -10.875 -26.062 1 97.69 40 VAL B N 1
ATOM 2636 C CA . VAL B 1 40 ? -3.338 -10.492 -26.312 1 97.69 40 VAL B CA 1
ATOM 2637 C C . VAL B 1 40 ? -2.668 -11.508 -27.234 1 97.69 40 VAL B C 1
ATOM 2639 O O . VAL B 1 40 ? -2.701 -12.711 -26.969 1 97.69 40 VAL B O 1
ATOM 2642 N N . PRO B 1 41 ? -2.078 -11.078 -28.312 1 98.19 41 PRO B N 1
ATOM 2643 C CA . PRO B 1 41 ? -1.447 -12.016 -29.25 1 98.19 41 PRO B CA 1
ATOM 2644 C C . PRO B 1 41 ? -0.329 -12.828 -28.609 1 98.19 41 PRO B C 1
ATOM 2646 O O . PRO B 1 41 ? 0.396 -12.312 -27.75 1 98.19 41 PRO B O 1
ATOM 2649 N N . VAL B 1 42 ? -0.143 -14.047 -29.094 1 98.38 42 VAL B N 1
ATOM 2650 C CA . VAL B 1 42 ? 0.862 -14.969 -28.578 1 98.38 42 VAL B CA 1
ATOM 2651 C C . VAL B 1 42 ? 2.244 -14.328 -28.656 1 98.38 42 VAL B C 1
ATOM 2653 O O . VAL B 1 42 ? 3.062 -14.484 -27.75 1 98.38 42 VAL B O 1
ATOM 2656 N N . SER B 1 43 ? 2.486 -13.562 -29.719 1 98.56 43 SER B N 1
ATOM 2657 C CA . SER B 1 43 ? 3.789 -12.93 -29.891 1 98.56 43 SER B CA 1
ATOM 2658 C C . SER B 1 43 ? 4.043 -11.891 -28.812 1 98.56 43 SER B C 1
ATOM 2660 O O . SER B 1 43 ? 5.176 -11.727 -28.344 1 98.56 43 SER B O 1
ATOM 2662 N N . VAL B 1 44 ? 3.016 -11.203 -28.391 1 98.69 44 VAL B N 1
ATOM 2663 C CA . VAL B 1 44 ? 3.127 -10.203 -27.328 1 98.69 44 VAL B CA 1
ATOM 2664 C C . VAL B 1 44 ? 3.352 -10.898 -25.984 1 98.69 44 VAL B C 1
ATOM 2666 O O . VAL B 1 44 ? 4.188 -10.461 -25.188 1 98.69 44 VAL B O 1
ATOM 2669 N N . LYS B 1 45 ? 2.65 -11.969 -25.766 1 98.75 45 LYS B N 1
ATOM 2670 C CA . LYS B 1 45 ? 2.844 -12.727 -24.531 1 98.75 45 LYS B CA 1
ATOM 2671 C C . LYS B 1 45 ? 4.266 -13.273 -24.438 1 98.75 45 LYS B C 1
ATOM 2673 O O . LYS B 1 45 ? 4.895 -13.203 -23.391 1 98.75 45 LYS B O 1
ATOM 2678 N N . ALA B 1 46 ? 4.727 -13.836 -25.547 1 98.81 46 ALA B N 1
ATOM 2679 C CA . ALA B 1 46 ? 6.082 -14.383 -25.578 1 98.81 46 ALA B CA 1
ATOM 2680 C C . ALA B 1 46 ? 7.117 -13.289 -25.328 1 98.81 46 ALA B C 1
ATOM 2682 O O . ALA B 1 46 ? 8.078 -13.5 -24.578 1 98.81 46 ALA B O 1
ATOM 2683 N N . GLU B 1 47 ? 6.938 -12.156 -25.938 1 98.81 47 GLU B N 1
ATOM 2684 C CA . GLU B 1 47 ? 7.844 -11.031 -25.719 1 98.81 47 GLU B CA 1
ATOM 2685 C C . GLU B 1 47 ? 7.793 -10.547 -24.281 1 98.81 47 GLU B C 1
ATOM 2687 O O . GLU B 1 47 ? 8.82 -10.203 -23.688 1 98.81 47 GLU B O 1
ATOM 2692 N N . PHE B 1 48 ? 6.617 -10.523 -23.688 1 98.88 48 PHE B N 1
ATOM 2693 C CA . PHE B 1 48 ? 6.438 -10.141 -22.297 1 98.88 48 PHE B CA 1
ATOM 2694 C C . PHE B 1 48 ? 7.258 -11.039 -21.375 1 98.88 48 PHE B C 1
ATOM 2696 O O . PHE B 1 48 ? 8.023 -10.555 -20.547 1 98.88 48 PHE B O 1
ATOM 2703 N N . LEU B 1 49 ? 7.133 -12.312 -21.578 1 98.94 49 LEU B N 1
ATOM 2704 C CA . LEU B 1 49 ? 7.883 -13.281 -20.781 1 98.94 49 LEU B CA 1
ATOM 2705 C C . LEU B 1 49 ? 9.383 -13.102 -20.984 1 98.94 49 LEU B C 1
ATOM 2707 O O . LEU B 1 49 ? 10.148 -13.172 -20.016 1 98.94 49 LEU B O 1
ATOM 2711 N N . SER B 1 50 ? 9.742 -12.844 -22.188 1 98.81 50 SER B N 1
ATOM 2712 C CA . SER B 1 50 ? 11.156 -12.633 -22.484 1 98.81 50 SER B CA 1
ATOM 2713 C C . SER B 1 50 ? 11.688 -11.391 -21.781 1 98.81 50 SER B C 1
ATOM 2715 O O . SER B 1 50 ? 12.773 -11.422 -21.188 1 98.81 50 SER B O 1
ATOM 2717 N N . ARG B 1 51 ? 10.961 -10.336 -21.828 1 98.81 51 ARG B N 1
ATOM 2718 C CA . ARG B 1 51 ? 11.367 -9.094 -21.188 1 98.81 51 ARG B CA 1
ATOM 2719 C C . ARG B 1 51 ? 11.445 -9.258 -19.672 1 98.81 51 ARG B C 1
ATOM 2721 O O . ARG B 1 51 ? 12.344 -8.711 -19.031 1 98.81 51 ARG B O 1
ATOM 2728 N N . LEU B 1 52 ? 10.508 -9.977 -19.125 1 98.94 52 LEU B N 1
ATOM 2729 C CA . LEU B 1 52 ? 10.508 -10.227 -17.688 1 98.94 52 LEU B CA 1
ATOM 2730 C C . LEU B 1 52 ? 11.734 -11.039 -17.281 1 98.94 52 LEU B C 1
ATOM 2732 O O . LEU B 1 52 ? 12.359 -10.75 -16.25 1 98.94 52 LEU B O 1
ATOM 2736 N N . ALA B 1 53 ? 12.047 -12.047 -18.047 1 98.81 53 ALA B N 1
ATOM 2737 C CA . ALA B 1 53 ? 13.258 -12.82 -17.781 1 98.81 53 ALA B CA 1
ATOM 2738 C C . ALA B 1 53 ? 14.508 -11.945 -17.891 1 98.81 53 ALA B C 1
ATOM 2740 O O . ALA B 1 53 ? 15.414 -12.055 -17.062 1 98.81 53 ALA B O 1
ATOM 2741 N N . ASP B 1 54 ? 14.516 -11.078 -18.891 1 98.44 54 ASP B N 1
ATOM 2742 C CA . ASP B 1 54 ? 15.641 -10.172 -19.094 1 98.44 54 ASP B CA 1
ATOM 2743 C C . ASP B 1 54 ? 15.789 -9.203 -17.922 1 98.44 54 ASP B C 1
ATOM 2745 O O . ASP B 1 54 ? 16.891 -8.734 -17.625 1 98.44 54 ASP B O 1
ATOM 2749 N N . ALA B 1 55 ? 14.672 -8.977 -17.266 1 98.62 55 ALA B N 1
ATOM 2750 C CA . ALA B 1 55 ? 14.703 -8.078 -16.109 1 98.62 55 ALA B CA 1
ATOM 2751 C C . ALA B 1 55 ? 15.25 -8.789 -14.875 1 98.62 55 ALA B C 1
ATOM 2753 O O . ALA B 1 55 ? 15.5 -8.156 -13.844 1 98.62 55 ALA B O 1
ATOM 2754 N N . GLY B 1 56 ? 15.375 -10.094 -14.891 1 98.62 56 GLY B N 1
ATOM 2755 C CA . GLY B 1 56 ? 16.031 -10.805 -13.812 1 98.62 56 GLY B CA 1
ATOM 2756 C C . GLY B 1 56 ? 15.102 -11.711 -13.031 1 98.62 56 GLY B C 1
ATOM 2757 O O . GLY B 1 56 ? 15.523 -12.383 -12.094 1 98.62 56 GLY B O 1
ATOM 2758 N N . LEU B 1 57 ? 13.82 -11.789 -13.422 1 98.81 57 LEU B N 1
ATOM 2759 C CA . LEU B 1 57 ? 12.883 -12.688 -12.758 1 98.81 57 LEU B CA 1
ATOM 2760 C C . LEU B 1 57 ? 13.156 -14.133 -13.133 1 98.81 57 LEU B C 1
ATOM 2762 O O . LEU B 1 57 ? 13.414 -14.445 -14.297 1 98.81 57 LEU B O 1
ATOM 2766 N N . THR B 1 58 ? 13.055 -15 -12.141 1 98.75 58 THR B N 1
ATOM 2767 C CA . THR B 1 58 ? 13.484 -16.375 -12.391 1 98.75 58 THR B CA 1
ATOM 2768 C C . THR B 1 58 ? 12.312 -17.344 -12.289 1 98.75 58 THR B C 1
ATOM 2770 O O . THR B 1 58 ? 12.477 -18.547 -12.477 1 98.75 58 THR B O 1
ATOM 2773 N N . THR B 1 59 ? 11.172 -16.938 -11.906 1 98.88 59 THR B N 1
ATOM 2774 C CA . THR B 1 59 ? 9.945 -17.719 -11.875 1 98.88 59 THR B CA 1
ATOM 2775 C C . THR B 1 59 ? 8.805 -16.953 -12.547 1 98.88 59 THR B C 1
ATOM 2777 O O . THR B 1 59 ? 8.32 -15.953 -12.016 1 98.88 59 THR B O 1
ATOM 2780 N N . LEU B 1 60 ? 8.398 -17.406 -13.695 1 98.88 60 LEU B N 1
ATOM 2781 C CA . LEU B 1 60 ? 7.406 -16.734 -14.523 1 98.88 60 LEU B CA 1
ATOM 2782 C C . LEU B 1 60 ? 6.23 -17.656 -14.828 1 98.88 60 LEU B C 1
ATOM 2784 O O . LEU B 1 60 ? 6.32 -18.516 -15.711 1 98.88 60 LEU B O 1
ATOM 2788 N N . GLU B 1 61 ? 5.145 -17.5 -14.07 1 98.81 61 GLU B N 1
ATOM 2789 C CA . GLU B 1 61 ? 3.967 -18.281 -14.414 1 98.81 61 GLU B CA 1
ATOM 2790 C C . GLU B 1 61 ? 3.438 -17.922 -15.797 1 98.81 61 GLU B C 1
ATOM 2792 O O . GLU B 1 61 ? 2.871 -16.844 -15.984 1 98.81 61 GLU B O 1
ATOM 2797 N N . ALA B 1 62 ? 3.559 -18.844 -16.688 1 98.69 62 ALA B N 1
ATOM 2798 C CA . ALA B 1 62 ? 3.518 -18.469 -18.109 1 98.69 62 ALA B CA 1
ATOM 2799 C C . ALA B 1 62 ? 2.086 -18.5 -18.641 1 98.69 62 ALA B C 1
ATOM 2801 O O . ALA B 1 62 ? 1.707 -17.656 -19.453 1 98.69 62 ALA B O 1
ATOM 2802 N N . THR B 1 63 ? 1.36 -19.438 -18.266 1 98.38 63 THR B N 1
ATOM 2803 C CA . THR B 1 63 ? 0.022 -19.641 -18.797 1 98.38 63 THR B CA 1
ATOM 2804 C C . THR B 1 63 ? -0.743 -20.688 -18 1 98.38 63 THR B C 1
ATOM 2806 O O . THR B 1 63 ? -0.393 -20.969 -16.844 1 98.38 63 THR B O 1
ATOM 2809 N N . SER B 1 64 ? -1.883 -21.094 -18.5 1 97.75 64 SER B N 1
ATOM 2810 C CA . SER B 1 64 ? -2.723 -22.125 -17.906 1 97.75 64 SER B CA 1
ATOM 2811 C C . SER B 1 64 ? -3.285 -23.062 -18.969 1 97.75 64 SER B C 1
ATOM 2813 O O . SER B 1 64 ? -3.715 -22.609 -20.031 1 97.75 64 SER B O 1
ATOM 2815 N N . PHE B 1 65 ? -3.213 -24.375 -18.656 1 96.88 65 PHE B N 1
ATOM 2816 C CA . PHE B 1 65 ? -3.805 -25.375 -19.547 1 96.88 65 PHE B CA 1
ATOM 2817 C C . PHE B 1 65 ? -5.246 -25.656 -19.141 1 96.88 65 PHE B C 1
ATOM 2819 O O . PHE B 1 65 ? -5.613 -26.812 -18.906 1 96.88 65 PHE B O 1
ATOM 2826 N N . VAL B 1 66 ? -5.957 -24.562 -19.031 1 91 66 VAL B N 1
ATOM 2827 C CA . VAL B 1 66 ? -7.387 -24.609 -18.734 1 91 66 VAL B CA 1
ATOM 2828 C C . VAL B 1 66 ? -8.164 -24.75 -20.047 1 91 66 VAL B C 1
ATOM 2830 O O . VAL B 1 66 ? -7.613 -24.562 -21.125 1 91 66 VAL B O 1
ATOM 2833 N N . HIS B 1 67 ? -9.375 -25.094 -19.922 1 89.06 67 HIS B N 1
ATOM 2834 C CA . HIS B 1 67 ? -10.203 -25.203 -21.109 1 89.06 67 HIS B CA 1
ATOM 2835 C C . HIS B 1 67 ? -10.383 -23.844 -21.781 1 89.06 67 HIS B C 1
ATOM 2837 O O . HIS B 1 67 ? -10.711 -22.859 -21.109 1 89.06 67 HIS B O 1
ATOM 2843 N N . PRO B 1 68 ? -10.188 -23.797 -23.078 1 89.69 68 PRO B N 1
ATOM 2844 C CA . PRO B 1 68 ? -10.227 -22.516 -23.797 1 89.69 68 PRO B CA 1
ATOM 2845 C C . PRO B 1 68 ? -11.57 -21.797 -23.672 1 89.69 68 PRO B C 1
ATOM 2847 O O . PRO B 1 68 ? -11.617 -20.562 -23.703 1 89.69 68 PRO B O 1
ATOM 2850 N N . LYS B 1 69 ? -12.609 -22.5 -23.484 1 87.56 69 LYS B N 1
ATOM 2851 C CA . LYS B 1 69 ? -13.945 -21.906 -23.375 1 87.56 69 LYS B CA 1
ATOM 2852 C C . LYS B 1 69 ? -14.102 -21.141 -22.078 1 87.56 69 LYS B C 1
ATOM 2854 O O . LYS B 1 69 ? -14.828 -20.141 -22.031 1 87.56 69 LYS B O 1
ATOM 2859 N N . TRP B 1 70 ? -13.422 -21.531 -21.078 1 85.5 70 TRP B N 1
ATOM 2860 C CA . TRP B 1 70 ? -13.594 -20.922 -19.766 1 85.5 70 TRP B CA 1
ATOM 2861 C C . TRP B 1 70 ? -12.68 -19.703 -19.609 1 85.5 70 TRP B C 1
ATOM 2863 O O . TRP B 1 70 ? -13.031 -18.734 -18.938 1 85.5 70 TRP B O 1
ATOM 2873 N N . VAL B 1 71 ? -11.453 -19.828 -20.156 1 90.44 71 VAL B N 1
ATOM 2874 C CA . VAL B 1 71 ? -10.516 -18.703 -20.125 1 90.44 71 VAL B CA 1
ATOM 2875 C C . VAL B 1 71 ? -9.945 -18.469 -21.516 1 90.44 71 VAL B C 1
ATOM 2877 O O . VAL B 1 71 ? -8.781 -18.75 -21.766 1 90.44 71 VAL B O 1
ATOM 2880 N N . PRO B 1 72 ? -10.68 -17.781 -22.344 1 92.88 72 PRO B N 1
ATOM 2881 C CA . PRO B 1 72 ? -10.273 -17.578 -23.734 1 92.88 72 PRO B CA 1
ATOM 2882 C C . PRO B 1 72 ? -8.922 -16.891 -23.859 1 92.88 72 PRO B C 1
ATOM 2884 O O . PRO B 1 72 ? -8.164 -17.156 -24.797 1 92.88 72 PRO B O 1
ATOM 2887 N N . GLN B 1 73 ? -8.562 -16.016 -22.938 1 94.38 73 GLN B N 1
ATOM 2888 C CA . GLN B 1 73 ? -7.309 -15.258 -22.953 1 94.38 73 GLN B CA 1
ATOM 2889 C C . GLN B 1 73 ? -6.105 -16.203 -22.938 1 94.38 73 GLN B C 1
ATOM 2891 O O . GLN B 1 73 ? -5.027 -15.836 -23.422 1 94.38 73 GLN B O 1
ATOM 2896 N N . LEU B 1 74 ? -6.324 -17.484 -22.469 1 95.94 74 LEU B N 1
ATOM 2897 C CA . LEU B 1 74 ? -5.207 -18.406 -22.297 1 95.94 74 LEU B CA 1
ATOM 2898 C C . LEU B 1 74 ? -5.375 -19.625 -23.188 1 95.94 74 LEU B C 1
ATOM 2900 O O . LEU B 1 74 ? -4.738 -20.656 -22.953 1 95.94 74 LEU B O 1
ATOM 2904 N N . ALA B 1 75 ? -6.215 -19.547 -24.188 1 95.25 75 ALA B N 1
ATOM 2905 C CA . ALA B 1 75 ? -6.5 -20.641 -25.094 1 95.25 75 ALA B CA 1
ATOM 2906 C C . ALA B 1 75 ? -5.262 -21.016 -25.906 1 95.25 75 ALA B C 1
ATOM 2908 O O . ALA B 1 75 ? -5.168 -22.125 -26.438 1 95.25 75 ALA B O 1
ATOM 2909 N N . ASP B 1 76 ? -4.387 -20.141 -26 1 97.06 76 ASP B N 1
ATOM 2910 C CA . ASP B 1 76 ? -3.213 -20.297 -26.844 1 97.06 76 ASP B CA 1
ATOM 2911 C C . ASP B 1 76 ? -2.037 -20.875 -26.062 1 97.06 76 ASP B C 1
ATOM 2913 O O . ASP B 1 76 ? -0.878 -20.672 -26.438 1 97.06 76 ASP B O 1
ATOM 2917 N N . ALA B 1 77 ? -2.285 -21.578 -24.969 1 97.75 77 ALA B N 1
ATOM 2918 C CA . ALA B 1 77 ? -1.262 -22.047 -24.031 1 97.75 77 ALA B CA 1
ATOM 2919 C C . ALA B 1 77 ? -0.19 -22.859 -24.766 1 97.75 77 ALA B C 1
ATOM 2921 O O . ALA B 1 77 ? 1.005 -22.594 -24.609 1 97.75 77 ALA B O 1
ATOM 2922 N N . GLU B 1 78 ? -0.582 -23.828 -25.531 1 97.06 78 GLU B N 1
ATOM 2923 C CA . GLU B 1 78 ? 0.365 -24.688 -26.234 1 97.06 78 GLU B CA 1
ATOM 2924 C C . GLU B 1 78 ? 1.204 -23.875 -27.219 1 97.06 78 GLU B C 1
ATOM 2926 O O . GLU B 1 78 ? 2.416 -24.078 -27.328 1 97.06 78 GLU B O 1
ATOM 2931 N N . GLU B 1 79 ? 0.515 -23.062 -27.984 1 98 79 GLU B N 1
ATOM 2932 C CA . GLU B 1 79 ? 1.216 -22.219 -28.953 1 98 79 GLU B CA 1
ATOM 2933 C C . GLU B 1 79 ? 2.232 -21.312 -28.266 1 98 79 GLU B C 1
ATOM 2935 O O . GLU B 1 79 ? 3.367 -21.172 -28.719 1 98 79 GLU B O 1
ATOM 2940 N N . LEU B 1 80 ? 1.893 -20.719 -27.141 1 98.56 80 LEU B N 1
ATOM 2941 C CA . LEU B 1 80 ? 2.787 -19.828 -26.391 1 98.56 80 LEU B CA 1
ATOM 2942 C C . LEU B 1 80 ? 4.039 -20.578 -25.953 1 98.56 80 LEU B C 1
ATOM 2944 O O . LEU B 1 80 ? 5.156 -20.109 -26.156 1 98.56 80 LEU B O 1
ATOM 2948 N N . ILE B 1 81 ? 3.844 -21.781 -25.375 1 98.44 81 ILE B N 1
ATOM 2949 C CA . ILE B 1 81 ? 4.969 -22.531 -24.844 1 98.44 81 ILE B CA 1
ATOM 2950 C C . ILE B 1 81 ? 5.879 -22.969 -26 1 98.44 81 ILE B C 1
ATOM 2952 O O . ILE B 1 81 ? 7.102 -23.016 -25.844 1 98.44 81 ILE B O 1
ATOM 2956 N N . SER B 1 82 ? 5.285 -23.266 -27.094 1 97.75 82 SER B N 1
ATOM 2957 C CA . SER B 1 82 ? 6.055 -23.734 -28.234 1 97.75 82 SER B CA 1
ATOM 2958 C C . SER B 1 82 ? 6.949 -22.641 -28.797 1 97.75 82 SER B C 1
ATOM 2960 O O . SER B 1 82 ? 8.031 -22.906 -29.312 1 97.75 82 SER B O 1
ATOM 2962 N N . VAL B 1 83 ? 6.508 -21.344 -28.75 1 98.06 83 VAL B N 1
ATOM 2963 C CA . VAL B 1 83 ? 7.258 -20.266 -29.391 1 98.06 83 VAL B CA 1
ATOM 2964 C C . VAL B 1 83 ? 8.141 -19.578 -28.359 1 98.06 83 VAL B C 1
ATOM 2966 O O . VAL B 1 83 ? 9.047 -18.812 -28.719 1 98.06 83 VAL B O 1
ATOM 2969 N N . LEU B 1 84 ? 7.898 -19.844 -27.094 1 97.75 84 LEU B N 1
ATOM 2970 C CA . LEU B 1 84 ? 8.641 -19.188 -26.016 1 97.75 84 LEU B CA 1
ATOM 2971 C C . LEU B 1 84 ? 10.086 -19.656 -26 1 97.75 84 LEU B C 1
ATOM 2973 O O . LEU B 1 84 ? 10.359 -20.859 -26 1 97.75 84 LEU B O 1
ATOM 2977 N N . GLU B 1 85 ? 11.023 -18.75 -26 1 96.12 85 GLU B N 1
ATOM 2978 C CA . GLU B 1 85 ? 12.43 -19.062 -25.766 1 96.12 85 GLU B CA 1
ATOM 2979 C C . GLU B 1 85 ? 12.727 -19.156 -24.281 1 96.12 85 GLU B C 1
ATOM 2981 O O . GLU B 1 85 ? 13.062 -18.141 -23.641 1 96.12 85 GLU B O 1
ATOM 2986 N N . ARG B 1 86 ? 12.641 -20.281 -23.766 1 96.31 86 ARG B N 1
ATOM 2987 C CA . ARG B 1 86 ? 12.859 -20.484 -22.344 1 96.31 86 ARG B CA 1
ATOM 2988 C C . ARG B 1 86 ? 14.32 -20.266 -21.969 1 96.31 86 ARG B C 1
ATOM 2990 O O . ARG B 1 86 ? 15.219 -20.734 -22.672 1 96.31 86 ARG B O 1
ATOM 2997 N N . ARG B 1 87 ? 14.516 -19.547 -20.906 1 96.38 87 ARG B N 1
ATOM 2998 C CA . ARG B 1 87 ? 15.859 -19.203 -20.469 1 96.38 87 ARG B CA 1
ATOM 2999 C C . ARG B 1 87 ? 16.344 -20.172 -19.391 1 96.38 87 ARG B C 1
ATOM 3001 O O . ARG B 1 87 ? 15.57 -20.609 -18.547 1 96.38 87 ARG B O 1
ATOM 3008 N N . ASP B 1 88 ? 17.688 -20.438 -19.438 1 95.62 88 ASP B N 1
ATOM 3009 C CA . ASP B 1 88 ? 18.297 -21.234 -18.375 1 95.62 88 ASP B CA 1
ATOM 3010 C C . ASP B 1 88 ? 18.156 -20.547 -17.031 1 95.62 88 ASP B C 1
ATOM 3012 O O . ASP B 1 88 ? 18.359 -19.328 -16.922 1 95.62 88 ASP B O 1
ATOM 3016 N N . GLY B 1 89 ? 17.781 -21.328 -16.094 1 96.31 89 GLY B N 1
ATOM 3017 C CA . GLY B 1 89 ? 17.688 -20.781 -14.742 1 96.31 89 GLY B CA 1
ATOM 3018 C C . GLY B 1 89 ? 16.344 -20.141 -14.438 1 96.31 89 GLY B C 1
ATOM 3019 O O . GLY B 1 89 ? 16.125 -19.656 -13.336 1 96.31 89 GLY B O 1
ATOM 3020 N N . VAL B 1 90 ? 15.484 -20.094 -15.469 1 98.31 90 VAL B N 1
ATOM 3021 C CA . VAL B 1 90 ? 14.156 -19.531 -15.266 1 98.31 90 VAL B CA 1
ATOM 3022 C C . VAL B 1 90 ? 13.109 -20.656 -15.305 1 98.31 90 VAL B C 1
ATOM 3024 O O . VAL B 1 90 ? 13.125 -21.5 -16.203 1 98.31 90 VAL B O 1
ATOM 3027 N N . ASP B 1 91 ? 12.297 -20.703 -14.297 1 98.38 91 ASP B N 1
ATOM 3028 C CA . ASP B 1 91 ? 11.172 -21.625 -14.266 1 98.38 91 ASP B CA 1
ATOM 3029 C C . ASP B 1 91 ? 9.93 -21.016 -14.906 1 98.38 91 ASP B C 1
ATOM 3031 O O . ASP B 1 91 ? 9.656 -19.828 -14.719 1 98.38 91 ASP B O 1
ATOM 3035 N N . TYR B 1 92 ? 9.195 -21.797 -15.641 1 98.62 92 TYR B N 1
ATOM 3036 C CA . TYR B 1 92 ? 7.961 -21.359 -16.281 1 98.62 92 TYR B CA 1
ATOM 3037 C C . TYR B 1 92 ? 6.781 -22.219 -15.852 1 98.62 92 TYR B C 1
ATOM 3039 O O . TYR B 1 92 ? 6.227 -22.984 -16.656 1 98.62 92 TYR B O 1
ATOM 3047 N N . PRO B 1 93 ? 6.375 -22.078 -14.602 1 98.75 93 PRO B N 1
ATOM 3048 C CA . PRO B 1 93 ? 5.227 -22.859 -14.141 1 98.75 93 PRO B CA 1
ATOM 3049 C C . PRO B 1 93 ? 3.945 -22.531 -14.898 1 98.75 93 PRO B C 1
ATOM 3051 O O . PRO B 1 93 ? 3.82 -21.438 -15.469 1 98.75 93 PRO B O 1
ATOM 3054 N N . VAL B 1 94 ? 3.01 -23.484 -14.914 1 98.69 94 VAL B N 1
ATOM 3055 C CA . VAL B 1 94 ? 1.708 -23.297 -15.555 1 98.69 94 VAL B CA 1
ATOM 3056 C C . VAL B 1 94 ? 0.612 -23.875 -14.656 1 98.69 94 VAL B C 1
ATOM 3058 O O . VAL B 1 94 ? 0.855 -24.812 -13.891 1 98.69 94 VAL B O 1
ATOM 3061 N N . LEU B 1 95 ? -0.571 -23.297 -14.742 1 97.62 95 LEU B N 1
ATOM 3062 C CA . LEU B 1 95 ? -1.729 -23.844 -14.047 1 97.62 95 LEU B CA 1
ATOM 3063 C C . LEU B 1 95 ? -2.309 -25.031 -14.805 1 97.62 95 LEU B C 1
ATOM 3065 O O . LEU B 1 95 ? -2.43 -25 -16.031 1 97.62 95 LEU B O 1
ATOM 3069 N N . VAL B 1 96 ? -2.602 -26.094 -14.086 1 96.56 96 VAL B N 1
ATOM 3070 C CA . VAL B 1 96 ? -3.244 -27.281 -14.641 1 96.56 96 VAL B CA 1
ATOM 3071 C C . VAL B 1 96 ? -4.469 -27.641 -13.812 1 96.56 96 VAL B C 1
ATOM 3073 O O . VAL B 1 96 ? -4.348 -28.312 -12.773 1 96.56 96 VAL B O 1
ATOM 3076 N N . PRO B 1 97 ? -5.652 -27.438 -14.227 1 88.5 97 PRO B N 1
ATOM 3077 C CA . PRO B 1 97 ? -6.859 -27.625 -13.414 1 88.5 97 PRO B CA 1
ATOM 3078 C C . PRO B 1 97 ? -7.27 -29.078 -13.305 1 88.5 97 PRO B C 1
ATOM 3080 O O . PRO B 1 97 ? -8.031 -29.453 -12.406 1 88.5 97 PRO B O 1
ATOM 3083 N N . ASN B 1 98 ? -6.758 -29.953 -14.281 1 91.75 98 ASN B N 1
ATOM 3084 C CA . ASN B 1 98 ? -7.145 -31.359 -14.297 1 91.75 98 ASN B CA 1
ATOM 3085 C C . ASN B 1 98 ? -6.09 -32.219 -14.977 1 91.75 98 ASN B C 1
ATOM 3087 O O . ASN B 1 98 ? -5.031 -31.719 -15.367 1 91.75 98 ASN B O 1
ATOM 3091 N N . GLU B 1 99 ? -6.406 -33.469 -15.102 1 94.88 99 GLU B N 1
ATOM 3092 C CA . GLU B 1 99 ? -5.461 -34.438 -15.656 1 94.88 99 GLU B CA 1
ATOM 3093 C C . GLU B 1 99 ? -5.16 -34.125 -17.125 1 94.88 99 GLU B C 1
ATOM 3095 O O . GLU B 1 99 ? -4.023 -34.281 -17.562 1 94.88 99 GLU B O 1
ATOM 3100 N N . ARG B 1 100 ? -6.18 -33.75 -17.828 1 94.44 100 ARG B N 1
ATOM 3101 C CA . ARG B 1 100 ? -5.965 -33.406 -19.234 1 94.44 100 ARG B CA 1
ATOM 3102 C C . ARG B 1 100 ? -4.992 -32.25 -19.375 1 94.44 100 ARG B C 1
ATOM 3104 O O . ARG B 1 100 ? -4.113 -32.25 -20.234 1 94.44 100 ARG B O 1
ATOM 3111 N N . GLY B 1 101 ? -5.215 -31.219 -18.547 1 95.88 101 GLY B N 1
ATOM 3112 C CA . GLY B 1 101 ? -4.266 -30.125 -18.516 1 95.88 101 GLY B CA 1
ATOM 3113 C C . GLY B 1 101 ? -2.854 -30.547 -18.172 1 95.88 101 GLY B C 1
ATOM 3114 O O . GLY B 1 101 ? -1.889 -30.062 -18.766 1 95.88 101 GLY B O 1
ATOM 3115 N N . LEU B 1 102 ? -2.723 -31.469 -17.281 1 97.44 102 LEU B N 1
ATOM 3116 C CA . LEU B 1 102 ? -1.418 -32 -16.891 1 97.44 102 LEU B CA 1
ATOM 3117 C C . LEU B 1 102 ? -0.746 -32.719 -18.062 1 97.44 102 LEU B C 1
ATOM 3119 O O . LEU B 1 102 ? 0.445 -32.5 -18.312 1 97.44 102 LEU B O 1
ATOM 3123 N N . ASP B 1 103 ? -1.544 -33.5 -18.797 1 96.81 103 ASP B N 1
ATOM 3124 C CA . ASP B 1 103 ? -1.018 -34.188 -19.953 1 96.81 103 ASP B CA 1
ATOM 3125 C C . ASP B 1 103 ? -0.432 -33.188 -20.969 1 96.81 103 ASP B C 1
ATOM 3127 O O . ASP B 1 103 ? 0.654 -33.438 -21.5 1 96.81 103 ASP B O 1
ATOM 3131 N N . ARG B 1 104 ? -1.158 -32.188 -21.188 1 96.88 104 ARG B N 1
ATOM 3132 C CA . ARG B 1 104 ? -0.73 -31.172 -22.141 1 96.88 104 ARG B CA 1
ATOM 3133 C C . ARG B 1 104 ? 0.541 -30.469 -21.672 1 96.88 104 ARG B C 1
ATOM 3135 O O . ARG B 1 104 ? 1.44 -30.203 -22.469 1 96.88 104 ARG B O 1
ATOM 3142 N N . ALA B 1 105 ? 0.646 -30.203 -20.375 1 97.69 105 ALA B N 1
ATOM 3143 C CA . ALA B 1 105 ? 1.833 -29.562 -19.797 1 97.69 105 ALA B CA 1
ATOM 3144 C C . ALA B 1 105 ? 3.055 -30.469 -19.938 1 97.69 105 ALA B C 1
ATOM 3146 O O . ALA B 1 105 ? 4.133 -30.016 -20.312 1 97.69 105 ALA B O 1
ATOM 3147 N N . VAL B 1 106 ? 2.896 -31.75 -19.625 1 97.5 106 VAL B N 1
ATOM 3148 C CA . VAL B 1 106 ? 3.977 -32.719 -19.734 1 97.5 106 VAL B CA 1
ATOM 3149 C C . VAL B 1 106 ? 4.434 -32.844 -21.172 1 97.5 106 VAL B C 1
ATOM 3151 O O . VAL B 1 106 ? 5.637 -32.844 -21.453 1 97.5 106 VAL B O 1
ATOM 3154 N N . ALA B 1 107 ? 3.459 -32.938 -22.062 1 97.12 107 ALA B N 1
ATOM 3155 C CA . ALA B 1 107 ? 3.764 -33.031 -23.5 1 97.12 107 ALA B CA 1
ATOM 3156 C C . ALA B 1 107 ? 4.559 -31.828 -23.969 1 97.12 107 ALA B C 1
ATOM 3158 O O . ALA B 1 107 ? 5.387 -31.938 -24.875 1 97.12 107 ALA B O 1
ATOM 3159 N N . ALA B 1 108 ? 4.32 -30.703 -23.359 1 96.69 108 ALA B N 1
ATOM 3160 C CA . ALA B 1 108 ? 4.984 -29.453 -23.734 1 96.69 108 ALA B CA 1
A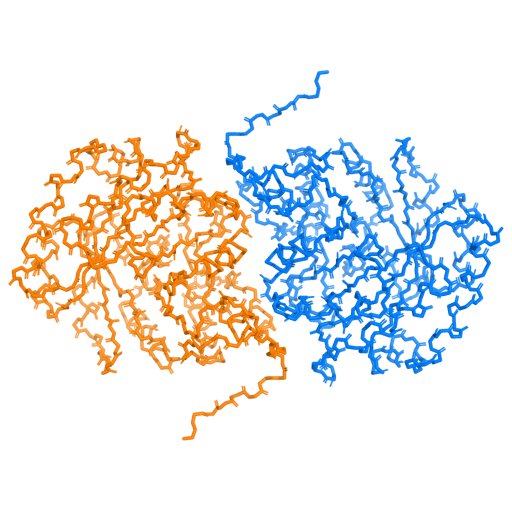TOM 3161 C C . ALA B 1 108 ? 6.359 -29.344 -23.078 1 96.69 108 ALA B C 1
ATOM 3163 O O . ALA B 1 108 ? 7.07 -28.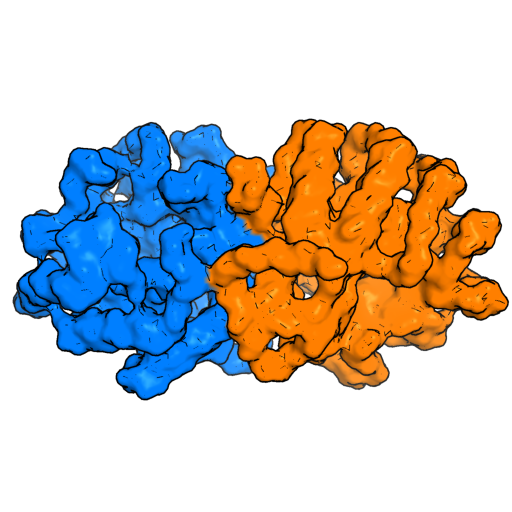359 -23.281 1 96.69 108 ALA B O 1
ATOM 3164 N N . GLY B 1 109 ? 6.703 -30.328 -22.234 1 95.88 109 GLY B N 1
ATOM 3165 C CA . GLY B 1 109 ? 8.023 -30.391 -21.641 1 95.88 109 GLY B CA 1
ATOM 3166 C C . GLY B 1 109 ? 8.156 -29.531 -20.391 1 95.88 109 GLY B C 1
ATOM 3167 O O . GLY B 1 109 ? 9.266 -29.141 -20.016 1 95.88 109 GLY B O 1
ATOM 3168 N N . LEU B 1 110 ? 7.062 -29.141 -19.797 1 96.94 110 LEU B N 1
ATOM 3169 C CA . LEU B 1 110 ? 7.094 -28.328 -18.594 1 96.94 110 LEU B CA 1
ATOM 3170 C C . LEU B 1 110 ? 7.348 -29.188 -17.359 1 96.94 110 LEU B C 1
ATOM 3172 O O . LEU B 1 110 ? 6.992 -30.359 -17.344 1 96.94 110 LEU B O 1
ATOM 3176 N N . THR B 1 111 ? 7.996 -28.578 -16.328 1 97.06 111 THR B N 1
ATOM 3177 C CA . THR B 1 111 ? 8.406 -29.344 -15.164 1 97.06 111 THR B CA 1
ATOM 3178 C C . THR B 1 111 ? 7.793 -28.781 -13.883 1 97.06 111 THR B C 1
ATOM 3180 O O . THR B 1 111 ? 7.926 -29.375 -12.812 1 97.06 111 THR B O 1
ATOM 3183 N N . HIS B 1 112 ? 7.152 -27.641 -13.922 1 98.12 112 HIS B N 1
ATOM 3184 C CA . HIS B 1 112 ? 6.504 -26.984 -12.789 1 98.12 112 HIS B CA 1
ATOM 3185 C C . HIS B 1 112 ? 5.035 -26.703 -13.086 1 98.12 112 HIS B C 1
ATOM 3187 O O . HIS B 1 112 ? 4.711 -26.062 -14.086 1 98.12 112 HIS B O 1
ATOM 3193 N N . VAL B 1 113 ? 4.176 -27.203 -12.266 1 98.44 113 VAL B N 1
ATOM 3194 C CA . VAL B 1 113 ? 2.746 -26.984 -12.469 1 98.44 113 VAL B CA 1
ATOM 3195 C C . VAL B 1 113 ? 2.104 -26.516 -11.164 1 98.44 113 VAL B C 1
ATOM 3197 O O . VAL B 1 113 ? 2.711 -26.609 -10.102 1 98.44 113 VAL B O 1
ATOM 3200 N N . ALA B 1 114 ? 0.929 -25.953 -11.297 1 98.25 114 ALA B N 1
ATOM 3201 C CA . ALA B 1 114 ? 0.188 -25.484 -10.125 1 98.25 114 ALA B CA 1
ATOM 3202 C C . ALA B 1 114 ? -1.272 -25.922 -10.195 1 98.25 114 ALA B C 1
ATOM 3204 O O . ALA B 1 114 ? -1.846 -26.031 -11.281 1 98.25 114 ALA B O 1
ATOM 3205 N N . VAL B 1 115 ? -1.816 -26.203 -9.078 1 96.88 115 VAL B N 1
ATOM 3206 C CA . VAL B 1 115 ? -3.244 -26.469 -8.922 1 96.88 115 VAL B CA 1
ATOM 3207 C C . VAL B 1 115 ? -3.865 -25.391 -8.023 1 96.88 115 VAL B C 1
ATOM 3209 O O . VAL B 1 115 ? -3.152 -24.656 -7.336 1 96.88 115 VAL B O 1
ATOM 3212 N N . PHE B 1 116 ? -5.152 -25.266 -8.086 1 94.19 116 PHE B N 1
ATOM 3213 C CA . PHE B 1 116 ? -5.84 -24.219 -7.34 1 94.19 116 PHE B CA 1
ATOM 3214 C C . PHE B 1 116 ? -6.969 -24.812 -6.5 1 94.19 116 PHE B C 1
ATOM 3216 O O . PHE B 1 116 ? -7.781 -25.594 -7.004 1 94.19 116 PHE B O 1
ATOM 3223 N N . ALA B 1 117 ? -6.973 -24.484 -5.246 1 96.44 117 ALA B N 1
ATOM 3224 C CA . ALA B 1 117 ? -7.996 -24.922 -4.297 1 96.44 117 ALA B CA 1
ATOM 3225 C C . ALA B 1 117 ? -8.688 -23.719 -3.652 1 96.44 117 ALA B C 1
ATOM 3227 O O . ALA B 1 117 ? -8.188 -22.594 -3.742 1 96.44 117 ALA B O 1
ATOM 3228 N N . SER B 1 118 ? -9.844 -24 -3.088 1 96.81 118 SER B N 1
ATOM 3229 C CA . SER B 1 118 ? -10.617 -22.984 -2.379 1 96.81 118 SER B CA 1
ATOM 3230 C C . SER B 1 118 ? -10.508 -23.156 -0.868 1 96.81 118 SER B C 1
ATOM 3232 O O . SER B 1 118 ? -10.539 -24.281 -0.369 1 96.81 118 SER B O 1
ATOM 3234 N N . ALA B 1 119 ? -10.43 -22.062 -0.19 1 97.75 119 ALA B N 1
ATOM 3235 C CA . ALA B 1 119 ? -10.477 -22.109 1.269 1 97.75 119 ALA B CA 1
ATOM 3236 C C . ALA B 1 119 ? -11.922 -22.156 1.769 1 97.75 119 ALA B C 1
ATOM 3238 O O . ALA B 1 119 ? -12.172 -22.453 2.938 1 97.75 119 ALA B O 1
ATOM 3239 N N . THR B 1 120 ? -12.898 -21.859 0.898 1 97.19 120 THR B N 1
ATOM 3240 C CA . THR B 1 120 ? -14.273 -21.719 1.365 1 97.19 120 THR B CA 1
ATOM 3241 C C . THR B 1 120 ? -15.211 -22.609 0.562 1 97.19 120 THR B C 1
ATOM 3243 O O . THR B 1 120 ? -14.906 -22.969 -0.575 1 97.19 120 THR B O 1
ATOM 3246 N N . GLU B 1 121 ? -16.359 -22.953 1.149 1 96.56 121 GLU B N 1
ATOM 3247 C CA . GLU B 1 121 ? -17.359 -23.828 0.542 1 96.56 121 GLU B CA 1
ATOM 3248 C C . GLU B 1 121 ? -17.969 -23.188 -0.7 1 96.56 121 GLU B C 1
ATOM 3250 O O . GLU B 1 121 ? -18.047 -23.812 -1.76 1 96.56 121 GLU B O 1
ATOM 3255 N N . THR B 1 122 ? -18.391 -21.953 -0.552 1 95.5 122 THR B N 1
ATOM 3256 C CA . THR B 1 122 ? -19.141 -21.297 -1.612 1 95.5 122 THR B CA 1
ATOM 3257 C C . THR B 1 122 ? -18.281 -21.109 -2.859 1 95.5 122 THR B C 1
ATOM 3259 O O . THR B 1 122 ? -18.734 -21.375 -3.975 1 95.5 122 THR B O 1
ATOM 3262 N N . PHE B 1 123 ? -17.031 -20.719 -2.676 1 93.81 123 PHE B N 1
ATOM 3263 C CA . PHE B 1 123 ? -16.156 -20.562 -3.83 1 93.81 123 PHE B CA 1
ATOM 3264 C C . PHE B 1 123 ? -15.836 -21.906 -4.465 1 93.81 123 PHE B C 1
ATOM 3266 O O . PHE B 1 123 ? -15.75 -22.016 -5.688 1 93.81 123 PHE B O 1
ATOM 3273 N N . ALA B 1 124 ? -15.617 -22.922 -3.682 1 94.25 124 ALA B N 1
ATOM 3274 C CA . ALA B 1 124 ? -15.383 -24.25 -4.223 1 94.25 124 ALA B CA 1
ATOM 3275 C C . ALA B 1 124 ? -16.547 -24.703 -5.09 1 94.25 124 ALA B C 1
ATOM 3277 O O . ALA B 1 124 ? -16.359 -25.219 -6.191 1 94.25 124 ALA B O 1
ATOM 3278 N N . GLU B 1 125 ? -17.719 -24.453 -4.598 1 94.38 125 GLU B N 1
ATOM 3279 C CA . GLU B 1 125 ? -18.922 -24.828 -5.332 1 94.38 125 GLU B CA 1
ATOM 3280 C C . GLU B 1 125 ? -19.031 -24.062 -6.645 1 94.38 125 GLU B C 1
ATOM 3282 O O . GLU B 1 125 ? -19.281 -24.656 -7.699 1 94.38 125 GLU B O 1
ATOM 3287 N N . ARG B 1 126 ? -18.828 -22.828 -6.629 1 89.31 126 ARG B N 1
ATOM 3288 C CA . ARG B 1 126 ? -19.062 -21.953 -7.777 1 89.31 126 ARG B CA 1
ATOM 3289 C C . ARG B 1 126 ? -17.969 -22.125 -8.82 1 89.31 126 ARG B C 1
ATOM 3291 O O . ARG B 1 126 ? -18.234 -22.047 -10.023 1 89.31 126 ARG B O 1
ATOM 3298 N N . ASN B 1 127 ? -16.75 -22.312 -8.359 1 84.75 127 ASN B N 1
ATOM 3299 C CA . ASN B 1 127 ? -15.617 -22.297 -9.273 1 84.75 127 ASN B CA 1
ATOM 3300 C C . ASN B 1 127 ? -15.211 -23.703 -9.688 1 84.75 127 ASN B C 1
ATOM 3302 O O . ASN B 1 127 ? -14.703 -23.906 -10.789 1 84.75 127 ASN B O 1
ATOM 3306 N N . LEU B 1 128 ? -15.484 -24.688 -8.797 1 84.81 128 LEU B N 1
ATOM 3307 C CA . LEU B 1 128 ? -14.977 -26.031 -9.055 1 84.81 128 LEU B CA 1
ATOM 3308 C C . LEU B 1 128 ? -16.109 -27.031 -9.117 1 84.81 128 LEU B C 1
ATOM 3310 O O . LEU B 1 128 ? -15.898 -28.203 -9.461 1 84.81 128 LEU B O 1
ATOM 3314 N N . ASN B 1 129 ? -17.359 -26.531 -8.844 1 89.5 129 ASN B N 1
ATOM 3315 C CA . ASN B 1 129 ? -18.5 -27.438 -8.758 1 89.5 129 ASN B CA 1
ATOM 3316 C C . ASN B 1 129 ? -18.234 -28.594 -7.789 1 89.5 129 ASN B C 1
ATOM 3318 O O . ASN B 1 129 ? -18.5 -29.75 -8.109 1 89.5 129 ASN B O 1
ATOM 3322 N N . ARG B 1 130 ? -17.594 -28.281 -6.648 1 90.94 130 ARG B N 1
ATOM 3323 C CA . ARG B 1 130 ? -17.25 -29.219 -5.582 1 90.94 130 ARG B CA 1
ATOM 3324 C C . ARG B 1 130 ? -17.438 -28.578 -4.211 1 90.94 130 ARG B C 1
ATOM 3326 O O . ARG B 1 130 ? -17.609 -27.359 -4.109 1 90.94 130 ARG B O 1
ATOM 3333 N N . THR B 1 131 ? -17.469 -29.453 -3.205 1 93.38 131 THR B N 1
ATOM 3334 C CA . THR B 1 131 ? -17.438 -28.938 -1.838 1 93.38 131 THR B CA 1
ATOM 3335 C C . THR B 1 131 ? -15.992 -28.719 -1.39 1 93.38 131 THR B C 1
ATOM 3337 O O . THR B 1 131 ? -15.055 -29.094 -2.096 1 93.38 131 THR B O 1
ATOM 3340 N N . LEU B 1 132 ? -15.867 -28.125 -0.235 1 92.81 132 LEU B N 1
ATOM 3341 C CA . LEU B 1 132 ? -14.555 -27.922 0.371 1 92.81 132 LEU B CA 1
ATOM 3342 C C . LEU B 1 132 ? -13.812 -29.234 0.528 1 92.81 132 LEU B C 1
ATOM 3344 O O . LEU B 1 132 ? -12.609 -29.312 0.272 1 92.81 132 LEU B O 1
ATOM 3348 N N . ASP B 1 133 ? -14.5 -30.25 0.856 1 93.69 133 ASP B N 1
ATOM 3349 C CA . ASP B 1 133 ? -13.875 -31.547 1.082 1 93.69 133 ASP B CA 1
ATOM 3350 C C . ASP B 1 133 ? -13.641 -32.281 -0.237 1 93.69 133 ASP B C 1
ATOM 3352 O O . ASP B 1 133 ? -12.555 -32.812 -0.472 1 93.69 133 ASP B O 1
ATOM 3356 N N . THR B 1 134 ? -14.562 -32.219 -1.158 1 94.38 134 THR B N 1
ATOM 3357 C CA . THR B 1 134 ? -14.516 -33.094 -2.338 1 94.38 134 THR B CA 1
ATOM 3358 C C . THR B 1 134 ? -13.625 -32.469 -3.414 1 94.38 134 THR B C 1
ATOM 3360 O O . THR B 1 134 ? -13.25 -33.156 -4.379 1 94.38 134 THR B O 1
ATOM 3363 N N . GLN B 1 135 ? -13.234 -31.172 -3.23 1 93.44 135 GLN B N 1
ATOM 3364 C CA . GLN B 1 135 ? -12.328 -30.578 -4.207 1 93.44 135 GLN B CA 1
ATOM 3365 C C . GLN B 1 135 ? -11.008 -31.344 -4.258 1 93.44 135 GLN B C 1
ATOM 3367 O O . GLN B 1 135 ? -10.367 -31.422 -5.305 1 93.44 135 GLN B O 1
ATOM 3372 N N . PHE B 1 136 ? -10.664 -31.984 -3.213 1 94.75 136 PHE B N 1
ATOM 3373 C CA . PHE B 1 136 ? -9.383 -32.688 -3.145 1 94.75 136 PHE B CA 1
ATOM 3374 C C . PHE B 1 136 ? -9.43 -33.969 -3.965 1 94.75 136 PHE B C 1
ATOM 3376 O O . PHE B 1 136 ? -8.383 -34.469 -4.391 1 94.75 136 PHE B O 1
ATOM 3383 N N . GLU B 1 137 ? -10.641 -34.469 -4.156 1 92.38 137 GLU B N 1
ATOM 3384 C CA . GLU B 1 137 ? -10.789 -35.625 -5.035 1 92.38 137 GLU B CA 1
ATOM 3385 C C . GLU B 1 137 ? -10.414 -35.281 -6.473 1 92.38 137 GLU B C 1
ATOM 3387 O O . GLU B 1 137 ? -9.93 -36.125 -7.219 1 92.38 137 GLU B O 1
ATOM 3392 N N . MET B 1 138 ? -10.641 -34.062 -6.777 1 88.25 138 MET B N 1
ATOM 3393 C CA . MET B 1 138 ? -10.305 -33.594 -8.117 1 88.25 138 MET B CA 1
ATOM 3394 C C . MET B 1 138 ? -8.797 -33.406 -8.266 1 88.25 138 MET B C 1
ATOM 3396 O O . MET B 1 138 ? -8.242 -33.688 -9.336 1 88.25 138 MET B O 1
ATOM 3400 N N . PHE B 1 139 ? -8.062 -33.062 -7.23 1 92 139 PHE B N 1
ATOM 3401 C CA . PHE B 1 139 ? -6.648 -32.75 -7.293 1 92 139 PHE B CA 1
ATOM 3402 C C . PHE B 1 139 ? -5.793 -34 -7.141 1 92 139 PHE B C 1
ATOM 3404 O O . PHE B 1 139 ? -4.684 -34.062 -7.672 1 92 139 PHE B O 1
ATOM 3411 N N . ALA B 1 140 ? -6.293 -34.969 -6.426 1 94.44 140 ALA B N 1
ATOM 3412 C CA . ALA B 1 140 ? -5.504 -36.125 -6.027 1 94.44 140 ALA B CA 1
ATOM 3413 C C . ALA B 1 140 ? -4.891 -36.812 -7.238 1 94.44 140 ALA B C 1
ATOM 3415 O O . ALA B 1 140 ? -3.684 -37.062 -7.27 1 94.44 140 ALA B O 1
ATOM 3416 N N . PRO B 1 141 ? -5.703 -37.125 -8.242 1 95 141 PRO B N 1
ATOM 3417 C CA . PRO B 1 141 ? -5.102 -37.781 -9.406 1 95 141 PRO B CA 1
ATOM 3418 C C . PRO B 1 141 ? -4.07 -36.875 -10.109 1 95 141 PRO B C 1
ATOM 3420 O O . PRO B 1 141 ? -3.08 -37.406 -10.641 1 95 141 PRO B O 1
ATOM 3423 N N . VAL B 1 142 ? -4.281 -35.594 -10.18 1 96.06 142 VAL B N 1
ATOM 3424 C CA . VAL B 1 142 ? -3.363 -34.656 -10.812 1 96.06 142 VAL B CA 1
ATOM 3425 C C . VAL B 1 142 ? -2.037 -34.625 -10.047 1 96.06 142 VAL B C 1
ATOM 3427 O O . VAL B 1 142 ? -0.966 -34.719 -10.656 1 96.06 142 VAL B O 1
ATOM 3430 N N . LEU B 1 143 ? -2.092 -34.562 -8.742 1 97.06 143 LEU B N 1
ATOM 3431 C CA . LEU B 1 143 ? -0.91 -34.531 -7.891 1 97.06 143 LEU B CA 1
ATOM 3432 C C . LEU B 1 143 ? -0.112 -35.812 -7.992 1 97.06 143 LEU B C 1
ATOM 3434 O O . LEU B 1 143 ? 1.118 -35.781 -8.078 1 97.06 143 LEU B O 1
ATOM 3438 N N . GLU B 1 144 ? -0.79 -36.906 -7.984 1 96.62 144 GLU B N 1
ATOM 3439 C CA . GLU B 1 144 ? -0.133 -38.219 -8.094 1 96.62 144 GLU B CA 1
ATOM 3440 C C . GLU B 1 144 ? 0.605 -38.344 -9.422 1 96.62 144 GLU B C 1
ATOM 3442 O O . GLU B 1 144 ? 1.774 -38.75 -9.445 1 96.62 144 GLU B O 1
ATOM 3447 N N . ARG B 1 145 ? -0.093 -38.031 -10.445 1 96.75 145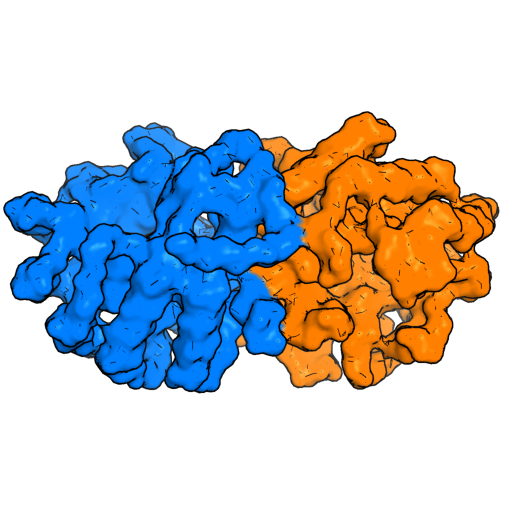 ARG B N 1
ATOM 3448 C CA . ARG B 1 145 ? 0.494 -38.156 -11.773 1 96.75 145 ARG B CA 1
ATOM 3449 C C . ARG B 1 145 ? 1.652 -37.188 -11.953 1 96.75 145 ARG B C 1
ATOM 3451 O O . ARG B 1 145 ? 2.643 -37.5 -12.617 1 96.75 145 ARG B O 1
ATOM 3458 N N . ALA B 1 146 ? 1.49 -35.969 -11.477 1 97.5 146 ALA B N 1
ATOM 3459 C CA . ALA B 1 146 ? 2.572 -35 -11.539 1 97.5 146 ALA B CA 1
ATOM 3460 C C . ALA B 1 146 ? 3.822 -35.5 -10.828 1 97.5 146 ALA B C 1
ATOM 3462 O O . ALA B 1 146 ? 4.934 -35.375 -11.352 1 97.5 146 ALA B O 1
ATOM 3463 N N . ARG B 1 147 ? 3.635 -36.062 -9.695 1 95.06 147 ARG B N 1
ATOM 3464 C CA . ARG B 1 147 ? 4.738 -36.625 -8.93 1 95.06 147 ARG B CA 1
ATOM 3465 C C . ARG B 1 147 ? 5.414 -37.781 -9.703 1 95.06 147 ARG B C 1
ATOM 3467 O O . ARG B 1 147 ? 6.641 -37.844 -9.758 1 95.06 147 ARG B O 1
ATOM 3474 N N . GLU B 1 148 ? 4.613 -38.594 -10.242 1 95.25 148 GLU B N 1
ATOM 3475 C CA . GLU B 1 148 ? 5.133 -39.719 -11.016 1 95.25 148 GLU B CA 1
ATOM 3476 C C . GLU B 1 148 ? 5.941 -39.219 -12.219 1 95.25 148 GLU B C 1
ATOM 3478 O O . GLU B 1 148 ? 6.918 -39.875 -12.609 1 95.25 148 GLU B O 1
ATOM 3483 N N . ALA B 1 149 ? 5.504 -38.156 -12.727 1 95.75 149 ALA B N 1
ATOM 3484 C CA . ALA B 1 149 ? 6.172 -37.594 -13.891 1 95.75 149 ALA B CA 1
ATOM 3485 C C . ALA B 1 149 ? 7.383 -36.75 -13.477 1 95.75 149 ALA B C 1
ATOM 3487 O O . ALA B 1 149 ? 8.086 -36.219 -14.32 1 95.75 149 ALA B O 1
ATOM 3488 N N . GLY B 1 150 ? 7.609 -36.625 -12.133 1 96.12 150 GLY B N 1
ATOM 3489 C CA . GLY B 1 150 ? 8.766 -35.906 -11.617 1 96.12 150 GLY B CA 1
ATOM 3490 C C . GLY B 1 150 ? 8.586 -34.406 -11.625 1 96.12 150 GLY B C 1
ATOM 3491 O O . GLY B 1 150 ? 9.562 -33.656 -11.609 1 96.12 150 GLY B O 1
ATOM 3492 N N . LEU B 1 151 ? 7.371 -33.938 -11.742 1 97.88 151 LEU B N 1
ATOM 3493 C CA . LEU B 1 151 ? 7.09 -32.5 -11.773 1 97.88 151 LEU B CA 1
ATOM 3494 C C . LEU B 1 151 ? 7.043 -31.922 -10.359 1 97.88 151 LEU B C 1
ATOM 3496 O O . LEU B 1 151 ? 6.723 -32.625 -9.406 1 97.88 151 LEU B O 1
ATOM 3500 N N . THR B 1 152 ? 7.438 -30.688 -10.211 1 98.06 152 THR B N 1
ATOM 3501 C CA . THR B 1 152 ? 7.168 -29.906 -9.008 1 98.06 152 THR B CA 1
ATOM 3502 C C . THR B 1 152 ? 5.77 -29.297 -9.055 1 98.06 152 THR B C 1
ATOM 3504 O O . THR B 1 152 ? 5.391 -28.688 -10.062 1 98.06 152 THR B O 1
ATOM 3507 N N . VAL B 1 153 ? 4.98 -29.453 -7.957 1 98.38 153 VAL B N 1
ATOM 3508 C CA . VAL B 1 153 ? 3.609 -28.938 -7.945 1 98.38 153 VAL B CA 1
ATOM 3509 C C . VAL B 1 153 ? 3.463 -27.875 -6.867 1 98.38 153 VAL B C 1
ATOM 3511 O O . VAL B 1 153 ? 3.889 -28.062 -5.727 1 98.38 153 VAL B O 1
ATOM 3514 N N . ARG B 1 154 ? 2.922 -26.781 -7.27 1 98.62 154 ARG B N 1
ATOM 3515 C CA . ARG B 1 154 ? 2.527 -25.703 -6.359 1 98.62 154 ARG B CA 1
ATOM 3516 C C . ARG B 1 154 ? 1.015 -25.688 -6.168 1 98.62 154 ARG B C 1
ATOM 3518 O O . ARG B 1 154 ? 0.26 -25.984 -7.094 1 98.62 154 ARG B O 1
ATOM 3525 N N . GLY B 1 155 ? 0.598 -25.422 -4.914 1 98.56 155 GLY B N 1
ATOM 3526 C CA . GLY B 1 155 ? -0.822 -25.266 -4.648 1 98.56 155 GLY B CA 1
ATOM 3527 C C . GLY B 1 155 ? -1.203 -23.828 -4.336 1 98.56 155 GLY B C 1
ATOM 3528 O O . GLY B 1 155 ? -0.537 -23.156 -3.537 1 98.56 155 GLY B O 1
ATOM 3529 N N . TYR B 1 156 ? -2.207 -23.359 -5.043 1 98.12 156 TYR B N 1
ATOM 3530 C CA . TYR B 1 156 ? -2.852 -22.109 -4.688 1 98.12 156 TYR B CA 1
ATOM 3531 C C . TYR B 1 156 ? -4.07 -22.344 -3.803 1 98.12 156 TYR B C 1
ATOM 3533 O O . TYR B 1 156 ? -4.844 -23.281 -4.047 1 98.12 156 TYR B O 1
ATOM 3541 N N . VAL B 1 157 ? -4.219 -21.531 -2.77 1 98.5 157 VAL B N 1
ATOM 3542 C CA . VAL B 1 157 ? -5.449 -21.516 -1.985 1 98.5 157 VAL B CA 1
ATOM 3543 C C . VAL B 1 157 ? -6.129 -20.156 -2.125 1 98.5 157 VAL B C 1
ATOM 3545 O O . VAL B 1 157 ? -5.586 -19.141 -1.694 1 98.5 157 VAL B O 1
ATOM 3548 N N . SER B 1 158 ? -7.332 -20.109 -2.713 1 96.69 158 SER B N 1
ATOM 3549 C CA . SER B 1 158 ? -8.102 -18.891 -2.908 1 96.69 158 SER B CA 1
ATOM 3550 C C . SER B 1 158 ? -8.93 -18.547 -1.673 1 96.69 158 SER B C 1
ATOM 3552 O O . SER B 1 158 ? -9.219 -19.422 -0.857 1 96.69 158 SER B O 1
ATOM 3554 N N . MET B 1 159 ? -9.273 -17.297 -1.474 1 96.94 159 MET B N 1
ATOM 3555 C CA . MET B 1 159 ? -10.219 -16.781 -0.492 1 96.94 159 MET B CA 1
ATOM 3556 C C . MET B 1 159 ? -9.672 -16.922 0.923 1 96.94 159 MET B C 1
ATOM 3558 O O . MET B 1 159 ? -10.43 -17.141 1.871 1 96.94 159 MET B O 1
ATOM 3562 N N . CYS B 1 160 ? -8.414 -16.844 1.02 1 98.38 160 CYS B N 1
ATOM 3563 C CA . CYS B 1 160 ? -7.789 -17.094 2.312 1 98.38 160 CYS B CA 1
ATOM 3564 C C . CYS B 1 160 ? -8.156 -16 3.316 1 98.38 160 CYS B C 1
ATOM 3566 O O . CYS B 1 160 ? -8.156 -16.234 4.523 1 98.38 160 CYS B O 1
ATOM 3568 N N . TRP B 1 161 ? -8.477 -14.773 2.834 1 98.12 161 TRP B N 1
ATOM 3569 C CA . TRP B 1 161 ? -8.656 -13.672 3.77 1 98.12 161 TRP B CA 1
ATOM 3570 C C . TRP B 1 161 ? -10.031 -13.031 3.602 1 98.12 161 TRP B C 1
ATOM 3572 O O . TRP B 1 161 ? -10.336 -12.016 4.23 1 98.12 161 TRP B O 1
ATOM 3582 N N . GLY B 1 162 ? -10.789 -13.578 2.762 1 96 162 GLY B N 1
ATOM 3583 C CA . GLY B 1 162 ? -12.148 -13.102 2.537 1 96 162 GLY B CA 1
ATOM 3584 C C . GLY B 1 162 ? -12.82 -13.766 1.353 1 96 162 GLY B C 1
ATOM 3585 O O . GLY B 1 162 ? -12.172 -14.086 0.358 1 96 162 GLY B O 1
ATOM 3586 N N . ASP B 1 163 ? -14.062 -13.969 1.46 1 94.44 163 ASP B N 1
ATOM 3587 C CA . ASP B 1 163 ? -14.938 -14.516 0.431 1 94.44 163 ASP B CA 1
ATOM 3588 C C . ASP B 1 163 ? -16.125 -13.586 0.169 1 94.44 163 ASP B C 1
ATOM 3590 O O . ASP B 1 163 ? -16.766 -13.109 1.107 1 94.44 163 ASP B O 1
ATOM 3594 N N . PRO B 1 164 ? -16.375 -13.266 -1.04 1 90.94 164 PRO B N 1
ATOM 3595 C CA . PRO B 1 164 ? -17.438 -12.297 -1.322 1 90.94 164 PRO B CA 1
ATOM 3596 C C . PRO B 1 164 ? -18.812 -12.773 -0.842 1 90.94 164 PRO B C 1
ATOM 3598 O O . PRO B 1 164 ? -19.703 -11.953 -0.585 1 90.94 164 PRO B O 1
ATOM 3601 N N . TRP B 1 165 ? -18.984 -14.047 -0.63 1 92.94 165 TRP B N 1
ATOM 3602 C CA . TRP B 1 165 ? -20.281 -14.602 -0.246 1 92.94 165 TRP B CA 1
ATOM 3603 C C . TRP B 1 165 ? -20.297 -14.969 1.232 1 92.94 165 TRP B C 1
ATOM 3605 O O . TRP B 1 165 ? -21.312 -14.797 1.913 1 92.94 165 TRP B O 1
ATOM 3615 N N . GLU B 1 166 ? -19.141 -15.406 1.72 1 94.81 166 GLU B N 1
ATOM 3616 C CA . GLU B 1 166 ? -19.109 -15.922 3.084 1 94.81 166 GLU B CA 1
ATOM 3617 C C . GLU B 1 166 ? -18.531 -14.898 4.055 1 94.81 166 GLU B C 1
ATOM 3619 O O . GLU B 1 166 ? -18.672 -15.039 5.27 1 94.81 166 GLU B O 1
ATOM 3624 N N . GLY B 1 167 ? -17.906 -13.891 3.518 1 94.81 167 GLY B N 1
ATOM 3625 C CA . GLY B 1 167 ? -17.281 -12.914 4.395 1 94.81 167 GLY B CA 1
ATOM 3626 C C . GLY B 1 167 ? -15.93 -13.367 4.922 1 94.81 167 GLY B C 1
ATOM 3627 O O . GLY B 1 167 ? -15.07 -13.797 4.152 1 94.81 167 GLY B O 1
ATOM 3628 N N . ALA B 1 168 ? -15.828 -13.289 6.176 1 94.25 168 ALA B N 1
ATOM 3629 C CA . ALA B 1 168 ? -14.562 -13.609 6.832 1 94.25 168 ALA B CA 1
ATOM 3630 C C . ALA B 1 168 ? -14.258 -15.102 6.734 1 94.25 168 ALA B C 1
ATOM 3632 O O . ALA B 1 168 ? -15.164 -15.938 6.836 1 94.25 168 ALA B O 1
ATOM 3633 N N . VAL B 1 169 ? -13.039 -15.438 6.551 1 97.25 169 VAL B N 1
ATOM 3634 C CA . VAL B 1 169 ? -12.578 -16.828 6.473 1 97.25 169 VAL B CA 1
ATOM 3635 C C . VAL B 1 169 ? -11.68 -17.125 7.668 1 97.25 169 VAL B C 1
ATOM 3637 O O . VAL B 1 169 ? -10.68 -16.438 7.898 1 97.25 169 VAL B O 1
ATOM 3640 N N . ALA B 1 170 ? -11.992 -18.141 8.406 1 97 170 ALA B N 1
ATOM 3641 C CA . ALA B 1 170 ? -11.242 -18.5 9.609 1 97 170 ALA B CA 1
ATOM 3642 C C . ALA B 1 170 ? -9.844 -18.984 9.25 1 97 170 ALA B C 1
ATOM 3644 O O . ALA B 1 170 ? -9.68 -19.859 8.383 1 97 170 ALA B O 1
ATOM 3645 N N . PRO B 1 171 ? -8.852 -18.484 9.914 1 98.5 171 PRO B N 1
ATOM 3646 C CA . PRO B 1 171 ? -7.469 -18.891 9.633 1 98.5 171 PRO B CA 1
ATOM 3647 C C . PRO B 1 171 ? -7.281 -20.406 9.672 1 98.5 171 PRO B C 1
ATOM 3649 O O . PRO B 1 171 ? -6.566 -20.969 8.828 1 98.5 171 PRO B O 1
ATOM 3652 N N . ALA B 1 172 ? -7.934 -21.078 10.586 1 98.31 172 ALA B N 1
ATOM 3653 C CA . ALA B 1 172 ? -7.785 -22.531 10.727 1 98.31 172 ALA B CA 1
ATOM 3654 C C . ALA B 1 172 ? -8.297 -23.266 9.492 1 98.31 172 ALA B C 1
ATOM 3656 O O . ALA B 1 172 ? -7.754 -24.297 9.109 1 98.31 172 ALA B O 1
ATOM 3657 N N . GLN B 1 173 ? -9.289 -22.719 8.883 1 98.12 173 GLN B N 1
ATOM 3658 C CA . GLN B 1 173 ? -9.82 -23.312 7.664 1 98.12 173 GLN B CA 1
ATOM 3659 C C . GLN B 1 173 ? -8.805 -23.234 6.523 1 98.12 173 GLN B C 1
ATOM 3661 O O . GLN B 1 173 ? -8.625 -24.188 5.777 1 98.12 173 GLN B O 1
ATOM 3666 N N . VAL B 1 174 ? -8.195 -22.156 6.375 1 98.81 174 VAL B N 1
ATOM 3667 C CA . VAL B 1 174 ? -7.148 -21.969 5.371 1 98.81 174 VAL B CA 1
ATOM 3668 C C . VAL B 1 174 ? -6.008 -22.953 5.625 1 98.81 174 VAL B C 1
ATOM 3670 O O . VAL B 1 174 ? -5.535 -23.625 4.703 1 98.81 174 VAL B O 1
ATOM 3673 N N . ALA B 1 175 ? -5.613 -23.031 6.891 1 98.81 175 ALA B N 1
ATOM 3674 C CA . ALA B 1 175 ? -4.523 -23.938 7.277 1 98.81 175 ALA B CA 1
ATOM 3675 C C . ALA B 1 175 ? -4.855 -25.375 6.938 1 98.81 175 ALA B C 1
ATOM 3677 O O . ALA B 1 175 ? -3.99 -26.141 6.488 1 98.81 175 ALA B O 1
ATOM 3678 N N . SER B 1 176 ? -6.109 -25.734 7.156 1 98.5 176 SER B N 1
ATOM 3679 C CA . SER B 1 176 ? -6.531 -27.109 6.875 1 98.5 176 SER B CA 1
ATOM 3680 C C . SER B 1 176 ? -6.414 -27.422 5.387 1 98.5 176 SER B C 1
ATOM 3682 O O . SER B 1 176 ? -5.941 -28.5 5.016 1 98.5 176 SER B O 1
ATOM 3684 N N . VAL B 1 177 ? -6.805 -26.531 4.578 1 98.5 177 VAL B N 1
ATOM 3685 C CA . VAL B 1 177 ? -6.73 -26.719 3.133 1 98.5 177 VAL B CA 1
ATOM 3686 C C . VAL B 1 177 ? -5.273 -26.781 2.691 1 98.5 177 VAL B C 1
ATOM 3688 O O . VAL B 1 177 ? -4.891 -27.641 1.903 1 98.5 177 VAL B O 1
ATOM 3691 N N . ALA B 1 178 ? -4.492 -25.891 3.201 1 98.81 178 ALA B N 1
ATOM 3692 C CA . ALA B 1 178 ? -3.068 -25.859 2.873 1 98.81 178 ALA B CA 1
ATOM 3693 C C . ALA B 1 178 ? -2.385 -27.172 3.256 1 98.81 178 ALA B C 1
ATOM 3695 O O . ALA B 1 178 ? -1.611 -27.734 2.473 1 98.81 178 ALA B O 1
ATOM 3696 N N . ALA B 1 179 ? -2.693 -27.641 4.445 1 98.56 179 ALA B N 1
ATOM 3697 C CA . ALA B 1 179 ? -2.098 -28.875 4.941 1 98.56 179 ALA B CA 1
ATOM 3698 C C . ALA B 1 179 ? -2.445 -30.062 4.039 1 98.56 179 ALA B C 1
ATOM 3700 O O . ALA B 1 179 ? -1.592 -30.891 3.744 1 98.56 179 ALA B O 1
ATOM 3701 N N . ARG B 1 180 ? -3.633 -30.109 3.588 1 97.69 180 ARG B N 1
ATOM 3702 C CA . ARG B 1 180 ? -4.082 -31.219 2.738 1 97.69 180 ARG B CA 1
ATOM 3703 C C . ARG B 1 180 ? -3.373 -31.188 1.388 1 97.69 180 ARG B C 1
ATOM 3705 O O . ARG B 1 180 ? -3.039 -32.25 0.833 1 97.69 180 ARG B O 1
ATOM 3712 N N . LEU B 1 181 ? -3.197 -30 0.848 1 98.06 181 LEU B N 1
ATOM 3713 C CA . LEU B 1 181 ? -2.48 -29.875 -0.415 1 98.06 181 LEU B CA 1
ATOM 3714 C C . LEU B 1 181 ? -1.029 -30.312 -0.264 1 98.06 181 LEU B C 1
ATOM 3716 O O . LEU B 1 181 ? -0.491 -31 -1.139 1 98.06 181 LEU B O 1
ATOM 3720 N N . LEU B 1 182 ? -0.402 -29.969 0.846 1 98.06 182 LEU B N 1
ATOM 3721 C CA . LEU B 1 182 ? 0.969 -30.391 1.105 1 98.06 182 LEU B CA 1
ATOM 3722 C C . LEU B 1 182 ? 1.049 -31.906 1.274 1 98.06 182 LEU B C 1
ATOM 3724 O O . LEU B 1 182 ? 1.964 -32.531 0.751 1 98.06 182 LEU B O 1
ATOM 3728 N N . GLU B 1 183 ? 0.104 -32.406 2.016 1 96.69 183 GLU B N 1
ATOM 3729 C CA . GLU B 1 183 ? 0.035 -33.875 2.182 1 96.69 183 GLU B CA 1
ATOM 3730 C C . GLU B 1 183 ? -0.144 -34.562 0.838 1 96.69 183 GLU B C 1
ATOM 3732 O O . GLU B 1 183 ? 0.36 -35.688 0.639 1 96.69 183 GLU B O 1
ATOM 3737 N N . GLY B 1 184 ? -0.822 -33.906 -0.02 1 96.19 184 GLY B N 1
ATOM 3738 C CA . GLY B 1 184 ? -1.068 -34.438 -1.345 1 96.19 184 GLY B CA 1
ATOM 3739 C C . GLY B 1 184 ? 0.147 -34.375 -2.25 1 96.19 184 GLY B C 1
ATOM 3740 O O . GLY B 1 184 ? 0.178 -35.031 -3.301 1 96.19 184 GLY B O 1
ATOM 3741 N N . GLY B 1 185 ? 1.133 -33.562 -1.877 1 96.56 185 GLY B N 1
ATOM 3742 C CA . GLY B 1 185 ? 2.363 -33.625 -2.652 1 96.56 185 GLY B CA 1
ATOM 3743 C C . GLY B 1 185 ? 2.793 -32.25 -3.174 1 96.56 185 GLY B C 1
ATOM 3744 O O . GLY B 1 185 ? 3.814 -32.156 -3.854 1 96.56 185 GLY B O 1
ATOM 3745 N N . CYS B 1 186 ? 2.059 -31.234 -2.889 1 98.25 186 CYS B N 1
ATOM 3746 C CA . CYS B 1 186 ? 2.508 -29.906 -3.289 1 98.25 186 CYS B CA 1
ATOM 3747 C C . CYS B 1 186 ? 3.814 -29.531 -2.594 1 98.25 186 CYS B C 1
ATOM 3749 O O . CYS B 1 186 ? 4 -29.828 -1.414 1 98.25 186 CYS B O 1
ATOM 3751 N N . ALA B 1 187 ? 4.656 -28.875 -3.32 1 98.25 187 ALA B N 1
ATOM 3752 C CA . ALA B 1 187 ? 5.953 -28.469 -2.777 1 98.25 187 ALA B CA 1
ATOM 3753 C C . ALA B 1 187 ? 5.852 -27.156 -2.023 1 98.25 187 ALA B C 1
ATOM 3755 O O . ALA B 1 187 ? 6.637 -26.891 -1.112 1 98.25 187 ALA B O 1
ATOM 3756 N N . GLN B 1 188 ? 4.918 -26.328 -2.367 1 98.75 188 GLN B N 1
ATOM 3757 C CA . GLN B 1 188 ? 4.68 -25 -1.796 1 98.75 188 GLN B CA 1
ATOM 3758 C C . GLN B 1 188 ? 3.209 -24.609 -1.918 1 98.75 188 GLN B C 1
ATOM 3760 O O . GLN B 1 188 ? 2.539 -24.984 -2.881 1 98.75 188 GLN B O 1
ATOM 3765 N N . ILE B 1 189 ? 2.721 -23.859 -0.952 1 98.94 189 ILE B N 1
ATOM 3766 C CA . ILE B 1 189 ? 1.348 -23.375 -0.96 1 98.94 189 ILE B CA 1
ATOM 3767 C C . ILE B 1 189 ? 1.346 -21.844 -1.049 1 98.94 189 ILE B C 1
ATOM 3769 O O . ILE B 1 189 ? 1.953 -21.172 -0.217 1 98.94 189 ILE B O 1
ATOM 3773 N N . SER B 1 190 ? 0.739 -21.344 -2.051 1 98.88 190 SER B N 1
ATOM 3774 C CA . SER B 1 190 ? 0.525 -19.906 -2.178 1 98.88 190 SER B CA 1
ATOM 3775 C C . SER B 1 190 ? -0.842 -19.5 -1.638 1 98.88 190 SER B C 1
ATOM 3777 O O . SER B 1 190 ? -1.873 -19.891 -2.182 1 98.88 190 SER B O 1
ATOM 3779 N N . LEU B 1 191 ? -0.87 -18.75 -0.595 1 98.94 191 LEU B N 1
ATOM 3780 C CA . LEU B 1 191 ? -2.102 -18.266 0.027 1 98.94 191 LEU B CA 1
ATOM 3781 C C . LEU B 1 191 ? -2.604 -17 -0.658 1 98.94 191 LEU B C 1
ATOM 3783 O O . LEU B 1 191 ? -1.905 -15.992 -0.683 1 98.94 191 LEU B O 1
ATOM 3787 N N . GLY B 1 192 ? -3.859 -17.031 -1.154 1 98.12 192 GLY B N 1
ATOM 3788 C CA . GLY B 1 192 ? -4.34 -15.953 -2.008 1 98.12 192 GLY B CA 1
ATOM 3789 C C . GLY B 1 192 ? -5.375 -15.07 -1.335 1 98.12 192 GLY B C 1
ATOM 3790 O O . GLY B 1 192 ? -6.383 -15.562 -0.829 1 98.12 192 GLY B O 1
ATOM 3791 N N . ASP B 1 193 ? -5.121 -13.805 -1.32 1 97 193 ASP B N 1
ATOM 3792 C CA . ASP B 1 193 ? -6.137 -12.805 -1.006 1 97 193 ASP B CA 1
ATOM 3793 C C . ASP B 1 193 ? -6.938 -12.422 -2.248 1 97 193 ASP B C 1
ATOM 3795 O O . ASP B 1 193 ? -6.824 -11.305 -2.746 1 97 193 ASP B O 1
ATOM 3799 N N . THR B 1 194 ? -7.785 -13.25 -2.623 1 94.38 194 THR B N 1
ATOM 3800 C CA . THR B 1 194 ? -8.453 -13.258 -3.92 1 94.38 194 THR B CA 1
ATOM 3801 C C . THR B 1 194 ? -9.227 -11.961 -4.148 1 94.38 194 THR B C 1
ATOM 3803 O O . THR B 1 194 ? -9.211 -11.414 -5.25 1 94.38 194 THR B O 1
ATOM 3806 N N . ILE B 1 195 ? -9.812 -11.469 -3.137 1 93.56 195 ILE B N 1
ATOM 3807 C CA . ILE B 1 195 ? -10.648 -10.297 -3.35 1 93.56 195 ILE B CA 1
ATOM 3808 C C . ILE B 1 195 ? -9.984 -9.07 -2.717 1 93.56 195 ILE B C 1
ATOM 3810 O O . ILE B 1 195 ? -10.609 -8.016 -2.6 1 93.56 195 ILE B O 1
ATOM 3814 N N . GLY B 1 196 ? -8.758 -9.203 -2.213 1 95.56 196 GLY B N 1
ATOM 3815 C CA . GLY B 1 196 ? -7.91 -8.094 -1.812 1 95.56 196 GLY B CA 1
ATOM 3816 C C . GLY B 1 196 ? -8.367 -7.426 -0.526 1 95.56 196 GLY B C 1
ATOM 3817 O O . GLY B 1 196 ? -8.125 -6.238 -0.315 1 95.56 196 GLY B O 1
ATOM 3818 N N . THR B 1 197 ? -9.039 -8.148 0.396 1 96.25 197 THR B N 1
ATOM 3819 C CA . THR B 1 197 ? -9.648 -7.539 1.572 1 96.25 197 THR B CA 1
ATOM 3820 C C . THR B 1 197 ? -8.781 -7.766 2.807 1 96.25 197 THR B C 1
ATOM 3822 O O . THR B 1 197 ? -9.016 -7.156 3.855 1 96.25 197 THR B O 1
ATOM 3825 N N . GLY B 1 198 ? -7.797 -8.625 2.689 1 97.75 198 GLY B N 1
ATOM 3826 C CA . GLY B 1 198 ? -6.992 -8.977 3.85 1 97.75 198 GLY B CA 1
ATOM 3827 C C . GLY B 1 198 ? -6.242 -7.793 4.434 1 97.75 198 GLY B C 1
ATOM 3828 O O . GLY B 1 198 ? -5.879 -6.863 3.709 1 97.75 198 GLY B O 1
ATOM 3829 N N . THR B 1 199 ? -5.996 -7.832 5.723 1 98.62 199 THR B N 1
ATOM 3830 C CA . THR B 1 199 ? -5.176 -6.848 6.422 1 98.62 199 THR B CA 1
ATOM 3831 C C . THR B 1 199 ? -4.055 -7.531 7.195 1 98.62 199 THR B C 1
ATOM 3833 O O . THR B 1 199 ? -4.074 -8.75 7.379 1 98.62 199 THR B O 1
ATOM 3836 N N . PRO B 1 200 ? -3.078 -6.777 7.648 1 98.69 200 PRO B N 1
ATOM 3837 C CA . PRO B 1 200 ? -1.862 -7.375 8.211 1 98.69 200 PRO B CA 1
ATOM 3838 C C . PRO B 1 200 ? -2.148 -8.297 9.398 1 98.69 200 PRO B C 1
ATOM 3840 O O . PRO B 1 200 ? -1.539 -9.359 9.516 1 98.69 200 PRO B O 1
ATOM 3843 N N . GLY B 1 201 ? -3.045 -7.918 10.266 1 98.44 201 GLY B N 1
ATOM 3844 C CA . GLY B 1 201 ? -3.371 -8.781 11.383 1 98.44 201 GLY B CA 1
ATOM 3845 C C . GLY B 1 201 ? -3.908 -10.133 10.961 1 98.44 201 GLY B C 1
ATOM 3846 O O . GLY B 1 201 ? -3.533 -11.164 11.523 1 98.44 201 GLY B O 1
ATOM 3847 N N . HIS B 1 202 ? -4.797 -10.109 9.977 1 98.56 202 HIS B N 1
ATOM 3848 C CA . HIS B 1 202 ? -5.352 -11.352 9.438 1 98.56 202 HIS B CA 1
ATOM 3849 C C . HIS B 1 202 ? -4.281 -12.18 8.742 1 98.56 202 HIS B C 1
ATOM 3851 O O . HIS B 1 202 ? -4.305 -13.406 8.797 1 98.56 202 HIS B O 1
ATOM 3857 N N . VAL B 1 203 ? -3.322 -11.57 8.055 1 98.75 203 VAL B N 1
ATOM 3858 C CA . VAL B 1 203 ? -2.195 -12.258 7.434 1 98.75 203 VAL B CA 1
ATOM 3859 C C . VAL B 1 203 ? -1.399 -13.016 8.492 1 98.75 203 VAL B C 1
ATOM 3861 O O . VAL B 1 203 ? -1.122 -14.203 8.344 1 98.75 203 VAL B O 1
ATOM 3864 N N . ASP B 1 204 ? -1.102 -12.297 9.578 1 98.44 204 ASP B N 1
ATOM 3865 C CA . ASP B 1 204 ? -0.382 -12.938 10.68 1 98.44 204 ASP B CA 1
ATOM 3866 C C . ASP B 1 204 ? -1.139 -14.164 11.188 1 98.44 204 ASP B C 1
ATOM 3868 O O . ASP B 1 204 ? -0.549 -15.227 11.375 1 98.44 204 ASP B O 1
ATOM 3872 N N . ALA B 1 205 ? -2.416 -13.984 11.352 1 98.69 205 ALA B N 1
ATOM 3873 C CA . ALA B 1 205 ? -3.234 -15.047 11.938 1 98.69 205 ALA B CA 1
ATOM 3874 C C . ALA B 1 205 ? -3.266 -16.266 11.031 1 98.69 205 ALA B C 1
ATOM 3876 O O . ALA B 1 205 ? -3.188 -17.406 11.516 1 98.69 205 ALA B O 1
ATOM 3877 N N . VAL B 1 206 ? -3.422 -16.078 9.703 1 98.88 206 VAL B N 1
ATOM 3878 C CA . VAL B 1 206 ? -3.467 -17.188 8.758 1 98.88 206 VAL B CA 1
ATOM 3879 C C . VAL B 1 206 ? -2.119 -17.906 8.742 1 98.88 206 VAL B C 1
ATOM 3881 O O . VAL B 1 206 ? -2.061 -19.125 8.781 1 98.88 206 VAL B O 1
ATOM 3884 N N . LEU B 1 207 ? -1.003 -17.156 8.703 1 98.81 207 LEU B N 1
ATOM 3885 C CA . LEU B 1 207 ? 0.325 -17.766 8.703 1 98.81 207 LEU B CA 1
ATOM 3886 C C . LEU B 1 207 ? 0.579 -18.516 10.008 1 98.81 207 LEU B C 1
ATOM 3888 O O . LEU B 1 207 ? 1.108 -19.625 9.984 1 98.81 207 LEU B O 1
ATOM 3892 N N . ASP B 1 208 ? 0.151 -17.922 11.133 1 98.5 208 ASP B N 1
ATOM 3893 C CA . ASP B 1 208 ? 0.297 -18.594 12.422 1 98.5 208 ASP B CA 1
ATOM 3894 C C . ASP B 1 208 ? -0.487 -19.906 12.461 1 98.5 208 ASP B C 1
ATOM 3896 O O . ASP B 1 208 ? -0.005 -20.906 12.992 1 98.5 208 ASP B O 1
ATOM 3900 N N . ALA B 1 209 ? -1.681 -19.844 11.922 1 98.81 209 ALA B N 1
ATOM 3901 C CA . ALA B 1 209 ? -2.502 -21.047 11.883 1 98.81 209 ALA B CA 1
ATOM 3902 C C . ALA B 1 209 ? -1.833 -22.141 11.055 1 98.81 209 ALA B C 1
ATOM 3904 O O . ALA B 1 209 ? -1.858 -23.312 11.43 1 98.81 209 ALA B O 1
ATOM 3905 N N . CYS B 1 210 ? -1.273 -21.781 9.914 1 98.88 210 CYS B N 1
ATOM 3906 C CA . CYS B 1 210 ? -0.571 -22.75 9.07 1 98.88 210 CYS B CA 1
ATOM 3907 C C . CYS B 1 210 ? 0.623 -23.344 9.812 1 98.88 210 CYS B C 1
ATOM 3909 O O . CYS B 1 210 ? 0.825 -24.562 9.797 1 98.88 210 CYS B O 1
ATOM 3911 N N . ILE B 1 211 ? 1.396 -22.484 10.461 1 98.5 211 ILE B N 1
ATOM 3912 C CA . ILE B 1 211 ? 2.561 -22.938 11.219 1 98.5 211 ILE B CA 1
ATOM 3913 C C . ILE B 1 211 ? 2.117 -23.875 12.344 1 98.5 211 ILE B C 1
ATOM 3915 O O . ILE B 1 211 ? 2.723 -24.922 12.562 1 98.5 211 ILE B O 1
ATOM 3919 N N . ALA B 1 212 ? 1.064 -23.5 13.023 1 98.19 212 ALA B N 1
ATOM 3920 C CA . ALA B 1 212 ? 0.528 -24.328 14.109 1 98.19 212 ALA B CA 1
ATOM 3921 C C . ALA B 1 212 ? 0.072 -25.688 13.602 1 98.19 212 ALA B C 1
ATOM 3923 O O . ALA B 1 212 ? 0.112 -26.672 14.336 1 98.19 212 ALA B O 1
ATOM 3924 N N . ALA B 1 213 ? -0.303 -25.703 12.344 1 98.19 213 ALA B N 1
ATOM 3925 C CA . ALA B 1 213 ? -0.75 -26.953 11.719 1 98.19 213 ALA B CA 1
ATOM 3926 C C . ALA B 1 213 ? 0.437 -27.781 11.258 1 98.19 213 ALA B C 1
ATOM 3928 O O . ALA B 1 213 ? 0.257 -28.859 10.664 1 98.19 213 ALA B O 1
ATOM 3929 N N . GLY B 1 214 ? 1.644 -27.281 11.438 1 98 214 GLY B N 1
ATOM 3930 C CA . GLY B 1 214 ? 2.846 -28.047 11.133 1 98 214 GLY B CA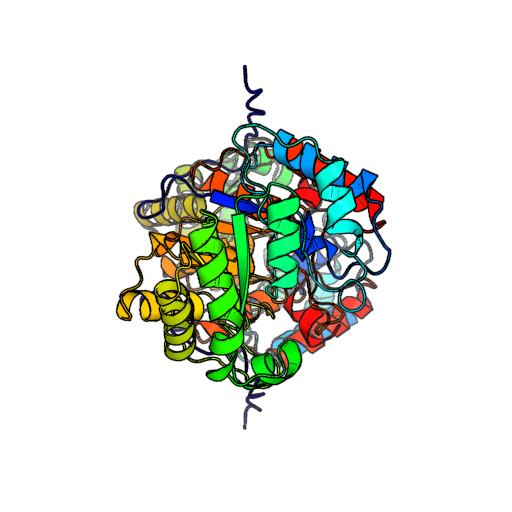 1
ATOM 3931 C C . GLY B 1 214 ? 3.447 -27.688 9.789 1 98 214 GLY B C 1
ATOM 3932 O O . GLY B 1 214 ? 4.348 -28.375 9.305 1 98 214 GLY B O 1
ATOM 3933 N N . ILE B 1 215 ? 2.971 -26.656 9.211 1 98.69 215 ILE B N 1
ATOM 3934 C CA . ILE B 1 215 ? 3.484 -26.234 7.91 1 98.69 215 ILE B CA 1
ATOM 3935 C C . ILE B 1 215 ? 4.668 -25.281 8.109 1 98.69 215 ILE B C 1
ATOM 3937 O O . ILE B 1 215 ? 4.531 -24.234 8.742 1 98.69 215 ILE B O 1
ATOM 3941 N N . GLY B 1 216 ? 5.859 -25.672 7.645 1 98.44 216 GLY B N 1
ATOM 3942 C CA . GLY B 1 216 ? 6.992 -24.766 7.672 1 98.44 216 GLY B CA 1
ATOM 3943 C C . GLY B 1 216 ? 6.766 -23.5 6.852 1 98.44 216 GLY B C 1
ATOM 3944 O O . GLY B 1 216 ? 6.188 -23.562 5.766 1 98.44 216 GLY B O 1
ATOM 3945 N N . VAL B 1 217 ? 7.156 -22.375 7.371 1 98.44 217 VAL B N 1
ATOM 3946 C CA . VAL B 1 217 ? 6.941 -21.094 6.699 1 98.44 217 VAL B CA 1
ATOM 3947 C C . VAL B 1 217 ? 7.625 -21.109 5.332 1 98.44 217 VAL B C 1
ATOM 3949 O O . VAL B 1 217 ? 7.188 -20.438 4.402 1 98.44 217 VAL B O 1
ATOM 3952 N N . ASP B 1 218 ? 8.656 -21.922 5.164 1 97.94 218 ASP B N 1
ATOM 3953 C CA . ASP B 1 218 ? 9.398 -22.031 3.908 1 97.94 218 ASP B CA 1
ATOM 3954 C C . ASP B 1 218 ? 8.547 -22.688 2.826 1 97.94 218 ASP B C 1
ATOM 3956 O O . ASP B 1 218 ? 8.883 -22.625 1.642 1 97.94 218 ASP B O 1
ATOM 3960 N N . LYS B 1 219 ? 7.461 -23.281 3.205 1 98.75 219 LYS B N 1
ATOM 3961 C CA . LYS B 1 219 ? 6.562 -23.938 2.25 1 98.75 219 LYS B CA 1
ATOM 3962 C C . LYS B 1 219 ? 5.375 -23.031 1.92 1 98.75 219 LYS B C 1
ATOM 3964 O O . LYS B 1 219 ? 4.453 -23.453 1.216 1 98.75 219 LYS B O 1
ATOM 3969 N N . LEU B 1 220 ? 5.402 -21.844 2.473 1 98.94 220 LEU B N 1
ATOM 3970 C CA . LEU B 1 220 ? 4.293 -20.922 2.264 1 98.94 220 LEU B CA 1
ATOM 3971 C C . LEU B 1 220 ? 4.723 -19.734 1.397 1 98.94 220 LEU B C 1
ATOM 3973 O O . LEU B 1 220 ? 5.832 -19.234 1.544 1 98.94 220 LEU B O 1
ATOM 3977 N N . ALA B 1 221 ? 3.906 -19.391 0.504 1 98.94 221 ALA B N 1
ATOM 3978 C CA . ALA B 1 221 ? 3.977 -18.156 -0.287 1 98.94 221 ALA B CA 1
ATOM 3979 C C . ALA B 1 221 ? 2.703 -17.328 -0.132 1 98.94 221 ALA B C 1
ATOM 3981 O O . ALA B 1 221 ? 1.701 -17.812 0.398 1 98.94 221 ALA B O 1
ATOM 3982 N N . VAL B 1 222 ? 2.797 -16.078 -0.521 1 98.94 222 VAL B N 1
ATOM 3983 C CA . VAL B 1 222 ? 1.622 -15.227 -0.4 1 98.94 222 VAL B CA 1
ATOM 3984 C C . VAL B 1 222 ? 1.314 -14.578 -1.748 1 98.94 222 VAL B C 1
ATOM 3986 O O . VAL B 1 222 ? 2.229 -14.242 -2.502 1 98.94 222 VAL B O 1
ATOM 3989 N N . HIS B 1 223 ? 0.061 -14.453 -2.039 1 98.62 223 HIS B N 1
ATOM 3990 C CA . HIS B 1 223 ? -0.524 -13.867 -3.242 1 98.62 223 HIS B CA 1
ATOM 3991 C C . HIS B 1 223 ? -1.605 -12.852 -2.889 1 98.62 223 HIS B C 1
ATOM 3993 O O . HIS B 1 223 ? -2.768 -13.219 -2.697 1 98.62 223 HIS B O 1
ATOM 3999 N N . PHE B 1 224 ? -1.214 -11.602 -2.936 1 98.06 224 PHE B N 1
ATOM 4000 C CA . PHE B 1 224 ? -2.152 -10.57 -2.506 1 98.06 224 PHE B CA 1
ATOM 4001 C C . PHE B 1 224 ? -2.646 -9.758 -3.695 1 98.06 224 PHE B C 1
ATOM 4003 O O . PHE B 1 224 ? -1.845 -9.273 -4.496 1 98.06 224 PHE B O 1
ATOM 4010 N N . HIS B 1 225 ? -3.92 -9.633 -3.832 1 96.62 225 HIS B N 1
ATOM 4011 C CA . HIS B 1 225 ? -4.5 -8.617 -4.703 1 96.62 225 HIS B CA 1
ATOM 4012 C C . HIS B 1 225 ? -4.613 -7.273 -3.986 1 96.62 225 HIS B C 1
ATOM 4014 O O . HIS B 1 225 ? -4.695 -7.227 -2.756 1 96.62 225 HIS B O 1
ATOM 4020 N N . ASP B 1 226 ? -4.652 -6.25 -4.727 1 96.25 226 ASP B N 1
ATOM 4021 C CA . ASP B 1 226 ? -4.527 -4.918 -4.141 1 96.25 226 ASP B CA 1
ATOM 4022 C C . ASP B 1 226 ? -5.836 -4.137 -4.27 1 96.25 226 ASP B C 1
ATOM 4024 O O . ASP B 1 226 ? -5.824 -2.908 -4.355 1 96.25 226 ASP B O 1
ATOM 4028 N N . THR B 1 227 ? -6.945 -4.793 -4.273 1 94.75 227 THR B N 1
ATOM 4029 C CA . THR B 1 227 ? -8.258 -4.199 -4.492 1 94.75 227 THR B CA 1
ATOM 4030 C C . THR B 1 227 ? -8.547 -3.123 -3.449 1 94.75 227 THR B C 1
ATOM 4032 O O . THR B 1 227 ? -9.078 -2.059 -3.777 1 94.75 227 THR B O 1
ATOM 4035 N N . TYR B 1 228 ? -8.164 -3.363 -2.215 1 95.94 228 TYR B N 1
ATOM 4036 C CA . TYR B 1 228 ? -8.422 -2.389 -1.16 1 95.94 228 TYR B CA 1
ATOM 4037 C C . TYR B 1 228 ? -7.125 -1.722 -0.706 1 95.94 228 TYR B C 1
ATOM 4039 O O . TYR B 1 228 ? -7.07 -1.134 0.377 1 95.94 228 TYR B O 1
ATOM 4047 N N . GLY B 1 229 ? -6.035 -1.919 -1.437 1 96.56 229 GLY B N 1
ATOM 4048 C CA . GLY B 1 229 ? -4.797 -1.186 -1.233 1 96.56 229 GLY B CA 1
ATOM 4049 C C . GLY B 1 229 ? -3.916 -1.788 -0.156 1 96.56 229 GLY B C 1
ATOM 4050 O O . GLY B 1 229 ? -3.008 -1.127 0.354 1 96.56 229 GLY B O 1
ATOM 4051 N N . GLN B 1 230 ? -4.145 -3.01 0.192 1 98.44 230 GLN B N 1
ATOM 4052 C CA . GLN B 1 230 ? -3.512 -3.576 1.378 1 98.44 230 GLN B CA 1
ATOM 4053 C C . GLN B 1 230 ? -2.316 -4.445 0.999 1 98.44 230 GLN B C 1
ATOM 4055 O O . GLN B 1 230 ? -1.539 -4.855 1.865 1 98.44 230 GLN B O 1
ATOM 4060 N N . ALA B 1 231 ? -2.086 -4.715 -0.259 1 98.5 231 ALA B N 1
ATOM 4061 C CA . ALA B 1 231 ? -1.231 -5.812 -0.709 1 98.5 231 ALA B CA 1
ATOM 4062 C C . ALA B 1 231 ? 0.192 -5.648 -0.186 1 98.5 231 ALA B C 1
ATOM 4064 O O . ALA B 1 231 ? 0.782 -6.598 0.335 1 98.5 231 ALA B O 1
ATOM 4065 N N . LEU B 1 232 ? 0.771 -4.461 -0.336 1 98.75 232 LEU B N 1
ATOM 4066 C CA . LEU B 1 232 ? 2.166 -4.273 0.043 1 98.75 232 LEU B CA 1
ATOM 4067 C C . LEU B 1 232 ? 2.33 -4.32 1.559 1 98.75 232 LEU B C 1
ATOM 4069 O O . LEU B 1 232 ? 3.303 -4.887 2.064 1 98.75 232 LEU B O 1
ATOM 4073 N N . ALA B 1 233 ? 1.408 -3.699 2.311 1 98.81 233 ALA B N 1
ATOM 4074 C CA . ALA B 1 233 ? 1.436 -3.797 3.768 1 98.81 233 ALA B CA 1
ATOM 4075 C C . ALA B 1 233 ? 1.307 -5.246 4.223 1 98.81 233 ALA B C 1
ATOM 4077 O O . ALA B 1 233 ? 1.99 -5.672 5.156 1 98.81 233 ALA B O 1
ATOM 4078 N N . ASN B 1 234 ? 0.421 -6 3.572 1 98.88 234 ASN B N 1
ATOM 4079 C CA . ASN B 1 234 ? 0.264 -7.418 3.865 1 98.88 234 ASN B CA 1
ATOM 4080 C C . ASN B 1 234 ? 1.543 -8.195 3.568 1 98.88 234 ASN B C 1
ATOM 4082 O O . ASN B 1 234 ? 1.901 -9.117 4.309 1 98.88 234 ASN B O 1
ATOM 4086 N N . THR B 1 235 ? 2.174 -7.848 2.5 1 98.94 235 THR B N 1
ATOM 4087 C CA . THR B 1 235 ? 3.436 -8.492 2.15 1 98.94 235 THR B CA 1
ATOM 4088 C C . THR B 1 235 ? 4.488 -8.242 3.227 1 98.94 235 THR B C 1
ATOM 4090 O O . THR B 1 235 ? 5.219 -9.156 3.615 1 98.94 235 THR B O 1
ATOM 4093 N N . LEU B 1 236 ? 4.566 -6.98 3.695 1 98.81 236 LEU B N 1
ATOM 4094 C CA . LEU B 1 236 ? 5.496 -6.672 4.773 1 98.81 236 LEU B CA 1
ATOM 4095 C C . LEU B 1 236 ? 5.23 -7.551 5.992 1 98.81 236 LEU B C 1
ATOM 4097 O O . LEU B 1 236 ? 6.168 -8.07 6.605 1 98.81 236 LEU B O 1
ATOM 4101 N N . ALA B 1 237 ? 3.965 -7.715 6.352 1 98.38 237 ALA B N 1
ATOM 4102 C CA . ALA B 1 237 ? 3.602 -8.586 7.469 1 98.38 237 ALA B CA 1
ATOM 4103 C C . ALA B 1 237 ? 4.082 -10.016 7.227 1 98.38 237 ALA B C 1
ATOM 4105 O O . ALA B 1 237 ? 4.648 -10.648 8.125 1 98.38 237 ALA B O 1
ATOM 4106 N N . ALA B 1 238 ? 3.887 -10.508 6.02 1 98.81 238 ALA B N 1
ATOM 4107 C CA . ALA B 1 238 ? 4.285 -11.867 5.676 1 98.81 238 ALA B CA 1
ATOM 4108 C C . ALA B 1 238 ? 5.801 -12.031 5.75 1 98.81 238 ALA B C 1
ATOM 4110 O O . ALA B 1 238 ? 6.297 -13.039 6.246 1 98.81 238 ALA B O 1
ATOM 4111 N N . LEU B 1 239 ? 6.527 -11.023 5.23 1 98.81 239 LEU B N 1
ATOM 4112 C CA . LEU B 1 239 ? 7.988 -11.062 5.281 1 98.81 239 LEU B CA 1
ATOM 4113 C C . LEU B 1 239 ? 8.477 -11.133 6.723 1 98.81 239 LEU B C 1
ATOM 4115 O O . LEU B 1 239 ? 9.422 -11.867 7.027 1 98.81 239 LEU B O 1
ATOM 4119 N N . ARG B 1 240 ? 7.855 -10.398 7.57 1 97.31 240 ARG B N 1
ATOM 4120 C CA . ARG B 1 240 ? 8.242 -10.375 8.977 1 97.31 240 ARG B CA 1
ATOM 4121 C C . ARG B 1 240 ? 7.992 -11.719 9.641 1 97.31 240 ARG B C 1
ATOM 4123 O O . ARG B 1 240 ? 8.594 -12.031 10.672 1 97.31 240 ARG B O 1
ATOM 4130 N N . ARG B 1 241 ? 7.109 -12.5 9.062 1 97.31 241 ARG B N 1
ATOM 4131 C CA . ARG B 1 241 ? 6.836 -13.844 9.57 1 97.31 241 ARG B CA 1
ATOM 4132 C C . ARG B 1 241 ? 7.742 -14.875 8.898 1 97.31 241 ARG B C 1
ATOM 4134 O O . ARG B 1 241 ? 7.641 -16.078 9.18 1 97.31 241 ARG B O 1
ATOM 4141 N N . GLY B 1 242 ? 8.578 -14.43 7.969 1 98.19 242 GLY B N 1
ATOM 4142 C CA . GLY B 1 242 ? 9.594 -15.312 7.426 1 98.19 242 GLY B CA 1
ATOM 4143 C C . GLY B 1 242 ? 9.273 -15.82 6.035 1 98.19 242 GLY B C 1
ATOM 4144 O O . GLY B 1 242 ? 10.023 -16.609 5.469 1 98.19 242 GLY B O 1
ATOM 4145 N N . VAL B 1 243 ? 8.148 -15.422 5.453 1 98.88 243 VAL B N 1
ATOM 4146 C CA . VAL B 1 243 ? 7.801 -15.836 4.098 1 98.88 243 VAL B CA 1
ATOM 4147 C C . VAL B 1 243 ? 8.852 -15.32 3.117 1 98.88 243 VAL B C 1
ATOM 4149 O O . VAL B 1 243 ? 9.297 -14.172 3.219 1 98.88 243 VAL B O 1
ATOM 4152 N N . THR B 1 244 ? 9.234 -16.141 2.152 1 98.88 244 THR B N 1
ATOM 4153 C CA . THR B 1 244 ? 10.305 -15.742 1.245 1 98.88 244 THR B CA 1
ATOM 4154 C C . THR B 1 244 ? 9.844 -15.82 -0.206 1 98.88 244 THR B C 1
ATOM 4156 O O . THR B 1 244 ? 10.625 -15.578 -1.127 1 98.88 244 THR B O 1
ATOM 4159 N N . THR B 1 245 ? 8.625 -16.188 -0.467 1 98.94 245 THR B N 1
ATOM 4160 C CA . THR B 1 245 ? 8.078 -16.203 -1.818 1 98.94 245 THR B CA 1
ATOM 4161 C C . THR B 1 245 ? 6.816 -15.352 -1.9 1 98.94 245 THR B C 1
ATOM 4163 O O . THR B 1 245 ? 5.867 -15.562 -1.142 1 98.94 245 THR B O 1
ATOM 4166 N N . VAL B 1 246 ? 6.836 -14.391 -2.789 1 98.94 246 VAL B N 1
ATOM 4167 C CA . VAL B 1 246 ? 5.727 -13.453 -2.943 1 98.94 246 VAL B CA 1
ATOM 4168 C C . VAL B 1 246 ? 5.277 -13.414 -4.402 1 98.94 246 VAL B C 1
ATOM 4170 O O . VAL B 1 246 ? 6.09 -13.172 -5.301 1 98.94 246 VAL B O 1
ATOM 4173 N N . ASP B 1 247 ? 4.027 -13.688 -4.633 1 98.94 247 ASP B N 1
ATOM 4174 C CA . ASP B 1 247 ? 3.453 -13.539 -5.965 1 98.94 247 ASP B CA 1
ATOM 4175 C C . ASP B 1 247 ? 3.176 -12.07 -6.273 1 98.94 247 ASP B C 1
ATOM 4177 O O . ASP B 1 247 ? 2.637 -11.344 -5.438 1 98.94 247 ASP B O 1
ATOM 4181 N N . ALA B 1 248 ? 3.529 -11.648 -7.402 1 98.75 248 ALA B N 1
ATOM 4182 C CA . ALA B 1 248 ? 3.289 -10.289 -7.871 1 98.75 248 ALA B CA 1
ATOM 4183 C C . ALA B 1 248 ? 3.123 -10.25 -9.391 1 98.75 248 ALA B C 1
ATOM 4185 O O . ALA B 1 248 ? 3.354 -11.25 -10.07 1 98.75 248 ALA B O 1
ATOM 4186 N N . SER B 1 249 ? 2.668 -9.164 -9.891 1 98.56 249 SER B N 1
ATOM 4187 C CA . SER B 1 249 ? 2.396 -9.016 -11.32 1 98.56 249 SER B CA 1
ATOM 4188 C C . SER B 1 249 ? 2.963 -7.707 -11.859 1 98.56 249 SER B C 1
ATOM 4190 O O . SER B 1 249 ? 2.596 -6.629 -11.391 1 98.56 249 SER B O 1
ATOM 4192 N N . ALA B 1 250 ? 3.785 -7.809 -12.844 1 98.62 250 ALA B N 1
ATOM 4193 C CA . ALA B 1 250 ? 4.375 -6.629 -13.469 1 98.62 250 ALA B CA 1
ATOM 4194 C C . ALA B 1 250 ? 3.299 -5.629 -13.883 1 98.62 250 ALA B C 1
ATOM 4196 O O . ALA B 1 250 ? 2.281 -6.012 -14.461 1 98.62 250 ALA B O 1
ATOM 4197 N N . GLY B 1 251 ? 3.533 -4.363 -13.531 1 97.38 251 GLY B N 1
ATOM 4198 C CA . GLY B 1 251 ? 2.604 -3.297 -13.867 1 97.38 251 GLY B CA 1
ATOM 4199 C C . GLY B 1 251 ? 1.342 -3.32 -13.031 1 97.38 251 GLY B C 1
ATOM 4200 O O . GLY B 1 251 ? 0.48 -2.449 -13.172 1 97.38 251 GLY B O 1
ATOM 4201 N N . GLY B 1 252 ? 1.251 -4.301 -12.133 1 96.94 252 GLY B N 1
ATOM 4202 C CA . GLY B 1 252 ? 0.03 -4.449 -11.359 1 96.94 252 GLY B CA 1
ATOM 4203 C C . GLY B 1 252 ? -1.124 -5.016 -12.164 1 96.94 252 GLY B C 1
ATOM 4204 O O . GLY B 1 252 ? -2.285 -4.695 -11.906 1 96.94 252 GLY B O 1
ATOM 4205 N N . LEU B 1 253 ? -0.84 -5.781 -13.164 1 95.5 253 LEU B N 1
ATOM 4206 C CA . LEU B 1 253 ? -1.866 -6.371 -14.016 1 95.5 253 LEU B CA 1
ATOM 4207 C C . LEU B 1 253 ? -2.789 -7.277 -13.211 1 95.5 253 LEU B C 1
ATOM 4209 O O . LEU B 1 253 ? -2.383 -7.832 -12.188 1 95.5 253 LEU B O 1
ATOM 4213 N N . GLY B 1 254 ? -3.889 -7.453 -13.703 1 91.06 254 GLY B N 1
ATOM 4214 C CA . GLY B 1 254 ? -4.898 -8.305 -13.094 1 91.06 254 GLY B CA 1
ATOM 4215 C C . GLY B 1 254 ? -6.168 -7.559 -12.734 1 91.06 254 GLY B C 1
ATOM 4216 O O . GLY B 1 254 ? -6.273 -6.352 -12.969 1 91.06 254 GLY B O 1
ATOM 4217 N N . GLY B 1 255 ? -7.117 -8.195 -12.258 1 73.69 255 GLY B N 1
ATOM 4218 C CA . GLY B 1 255 ? -8.422 -7.684 -11.859 1 73.69 255 GLY B CA 1
ATOM 4219 C C . GLY B 1 255 ? -9.43 -8.773 -11.57 1 73.69 255 GLY B C 1
ATOM 4220 O O . GLY B 1 255 ? -9.188 -9.945 -11.883 1 73.69 255 GLY B O 1
ATOM 4221 N N . CYS B 1 256 ? -10.094 -8.555 -10.547 1 58.22 256 CYS B N 1
ATOM 4222 C CA . CYS B 1 256 ? -11.07 -9.578 -10.188 1 58.22 256 CYS B CA 1
ATOM 4223 C C . CYS B 1 256 ? -12.359 -9.422 -10.984 1 58.22 256 CYS B C 1
ATOM 4225 O O . CYS B 1 256 ? -12.992 -8.367 -10.938 1 58.22 256 CYS B O 1
ATOM 4227 N N . PRO B 1 257 ? -12.594 -10.406 -11.797 1 53.75 257 PRO B N 1
ATOM 4228 C CA . PRO B 1 257 ? -13.844 -10.344 -12.562 1 53.75 257 PRO B CA 1
ATOM 4229 C C . PRO B 1 257 ? -15.055 -10.023 -11.688 1 53.75 257 PRO B C 1
ATOM 4231 O O . PRO B 1 257 ? -16.078 -9.562 -12.188 1 53.75 257 PRO B O 1
ATOM 4234 N N . TYR B 1 258 ? -14.945 -10.422 -10.422 1 50.06 258 TYR B N 1
ATOM 4235 C CA . TYR B 1 258 ? -16.109 -10.281 -9.547 1 50.06 258 TYR B CA 1
ATOM 4236 C C . TYR B 1 258 ? -16.172 -8.875 -8.961 1 50.06 258 TYR B C 1
ATOM 4238 O O . TYR B 1 258 ? -17.109 -8.539 -8.234 1 50.06 258 TYR B O 1
ATOM 4246 N N . ALA B 1 259 ? -15.062 -8.164 -9.125 1 47.91 259 ALA B N 1
ATOM 4247 C CA . ALA B 1 259 ? -15.078 -6.758 -8.742 1 47.91 259 ALA B CA 1
ATOM 4248 C C . ALA B 1 259 ? -14.766 -5.859 -9.938 1 47.91 259 ALA B C 1
ATOM 4250 O O . ALA B 1 259 ? -13.688 -5.949 -10.523 1 47.91 259 ALA B O 1
ATOM 4251 N N . GLU B 1 260 ? -15.758 -5.441 -10.68 1 49.75 260 GLU B N 1
ATOM 4252 C CA . GLU B 1 260 ? -15.57 -4.672 -11.906 1 49.75 260 GLU B CA 1
ATOM 4253 C C . GLU B 1 260 ? -14.336 -3.777 -11.812 1 49.75 260 GLU B C 1
ATOM 4255 O O . GLU B 1 260 ? -13.648 -3.551 -12.812 1 49.75 260 GLU B O 1
ATOM 4260 N N . SER B 1 261 ? -14.219 -2.992 -10.82 1 46.59 261 SER B N 1
ATOM 4261 C CA . SER B 1 261 ? -13.242 -1.912 -10.766 1 46.59 261 SER B CA 1
ATOM 4262 C C . SER B 1 261 ? -12 -2.328 -9.992 1 46.59 261 SER B C 1
ATOM 4264 O O . SER B 1 261 ? -11.086 -1.521 -9.789 1 46.59 261 SER B O 1
ATOM 4266 N N . ALA B 1 262 ? -11.961 -3.594 -9.602 1 51.12 262 ALA B N 1
ATOM 4267 C CA . ALA B 1 262 ? -11 -3.885 -8.547 1 51.12 262 ALA B CA 1
ATOM 4268 C C . ALA B 1 262 ? -9.586 -4 -9.109 1 51.12 262 ALA B C 1
ATOM 4270 O O . ALA B 1 262 ? -9.398 -4.422 -10.25 1 51.12 262 ALA B O 1
ATOM 4271 N N . THR B 1 263 ? -8.641 -3.143 -8.586 1 61.81 263 THR B N 1
ATOM 4272 C CA . THR B 1 263 ? -7.211 -3.264 -8.844 1 61.81 263 THR B CA 1
ATOM 4273 C C . THR B 1 263 ? -6.746 -4.707 -8.664 1 61.81 263 THR B C 1
ATOM 4275 O O . THR B 1 263 ? -7.352 -5.469 -7.906 1 61.81 263 THR B O 1
ATOM 4278 N N . GLY B 1 264 ? -5.848 -5.156 -9.617 1 82.75 264 GLY B N 1
ATOM 4279 C CA . GLY B 1 264 ? -5.246 -6.457 -9.875 1 82.75 264 GLY B CA 1
ATOM 4280 C C . GLY B 1 264 ? -4.273 -6.891 -8.797 1 82.75 264 GLY B C 1
ATOM 4281 O O . GLY B 1 264 ? -4.523 -6.684 -7.609 1 82.75 264 GLY B O 1
ATOM 4282 N N . ASN B 1 265 ? -3.326 -7.586 -9.055 1 96.12 265 ASN B N 1
ATOM 4283 C CA . ASN B 1 265 ? -2.252 -8.164 -8.25 1 96.12 265 ASN B CA 1
ATOM 4284 C C . ASN B 1 265 ? -1.344 -7.086 -7.668 1 96.12 265 ASN B C 1
ATOM 4286 O O . ASN B 1 265 ? -1.351 -5.945 -8.133 1 96.12 265 ASN B O 1
ATOM 4290 N N . LEU B 1 266 ? -0.711 -7.328 -6.605 1 98.12 266 LEU B N 1
ATOM 4291 C CA . LEU B 1 266 ? 0.418 -6.512 -6.172 1 98.12 266 LEU B CA 1
ATOM 4292 C C . LEU B 1 266 ? 1.374 -6.246 -7.328 1 98.12 266 LEU B C 1
ATOM 4294 O O . LEU B 1 266 ? 1.812 -7.18 -8 1 98.12 266 LEU B O 1
ATOM 4298 N N . ALA B 1 267 ? 1.646 -4.996 -7.57 1 98.38 267 ALA B N 1
ATOM 4299 C CA . ALA B 1 267 ? 2.57 -4.641 -8.641 1 98.38 267 ALA B CA 1
ATOM 4300 C C . ALA B 1 267 ? 3.994 -5.074 -8.305 1 98.38 267 ALA B C 1
ATOM 4302 O O . ALA B 1 267 ? 4.512 -4.754 -7.234 1 98.38 267 ALA B O 1
ATOM 4303 N N . THR B 1 268 ? 4.629 -5.75 -9.234 1 98.94 268 THR B N 1
ATOM 4304 C CA . THR B 1 268 ? 5.984 -6.238 -9 1 98.94 268 THR B CA 1
ATOM 4305 C C . THR B 1 268 ? 6.941 -5.078 -8.75 1 98.94 268 THR B C 1
ATOM 4307 O O . THR B 1 268 ? 7.82 -5.168 -7.891 1 98.94 268 THR B O 1
ATOM 4310 N N . GLU B 1 269 ? 6.766 -3.945 -9.469 1 98.81 269 GLU B N 1
ATOM 4311 C CA . GLU B 1 269 ? 7.652 -2.795 -9.312 1 98.81 269 GLU B CA 1
ATOM 4312 C C . GLU B 1 269 ? 7.543 -2.205 -7.906 1 98.81 269 GLU B C 1
ATOM 4314 O O . GLU B 1 269 ? 8.547 -1.817 -7.309 1 98.81 269 GLU B O 1
ATOM 4319 N N . ASP B 1 270 ? 6.34 -2.139 -7.383 1 98.69 270 ASP B N 1
ATOM 4320 C CA . ASP B 1 270 ? 6.133 -1.609 -6.035 1 98.69 270 ASP B CA 1
ATOM 4321 C C . ASP B 1 270 ? 6.773 -2.514 -4.984 1 98.69 270 ASP B C 1
ATOM 4323 O O . ASP B 1 270 ? 7.352 -2.027 -4.012 1 98.69 270 ASP B O 1
ATOM 4327 N N . LEU B 1 271 ? 6.652 -3.818 -5.203 1 98.94 271 LEU B N 1
ATOM 4328 C CA . LEU B 1 271 ? 7.312 -4.789 -4.332 1 98.94 271 LEU B CA 1
ATOM 4329 C C . LEU B 1 271 ? 8.828 -4.633 -4.395 1 98.94 271 LEU B C 1
ATOM 4331 O O . LEU B 1 271 ? 9.492 -4.602 -3.355 1 98.94 271 LEU B O 1
ATOM 4335 N N . VAL B 1 272 ? 9.359 -4.539 -5.582 1 98.88 272 VAL B N 1
ATOM 4336 C CA . VAL B 1 272 ? 10.805 -4.426 -5.773 1 98.88 272 VAL B CA 1
ATOM 4337 C C . VAL B 1 272 ? 11.32 -3.176 -5.062 1 98.88 272 VAL B C 1
ATOM 4339 O O . VAL B 1 272 ? 12.375 -3.211 -4.422 1 98.88 272 VAL B O 1
ATOM 4342 N N . TRP B 1 273 ? 10.57 -2.066 -5.141 1 98.75 273 TRP B N 1
ATOM 4343 C CA . TRP B 1 273 ? 10.961 -0.839 -4.453 1 98.75 273 TRP B CA 1
ATOM 4344 C C . TRP B 1 273 ? 11.109 -1.08 -2.955 1 98.75 273 TRP B C 1
ATOM 4346 O O . TRP B 1 273 ? 12.125 -0.71 -2.357 1 98.75 273 TRP B O 1
ATOM 4356 N N . MET B 1 274 ? 10.133 -1.71 -2.373 1 98.88 274 MET B N 1
ATOM 4357 C CA . MET B 1 274 ? 10.172 -1.999 -0.942 1 98.88 274 MET B CA 1
ATOM 4358 C C . MET B 1 274 ? 11.359 -2.895 -0.602 1 98.88 274 MET B C 1
ATOM 4360 O O . MET B 1 274 ? 12.102 -2.617 0.343 1 98.88 274 MET B O 1
ATOM 4364 N N . LEU B 1 275 ? 11.516 -3.973 -1.421 1 98.88 275 LEU B N 1
ATOM 4365 C CA . LEU B 1 275 ? 12.586 -4.922 -1.15 1 98.88 275 LEU B CA 1
ATOM 4366 C C . LEU B 1 275 ? 13.953 -4.25 -1.271 1 98.88 275 LEU B C 1
ATOM 4368 O O . LEU B 1 275 ? 14.844 -4.496 -0.457 1 98.88 275 LEU B O 1
ATOM 4372 N N . ASP B 1 276 ? 14.109 -3.424 -2.268 1 98.5 276 ASP B N 1
ATOM 4373 C CA . ASP B 1 276 ? 15.344 -2.674 -2.422 1 98.5 276 ASP B CA 1
ATOM 4374 C C . ASP B 1 276 ? 15.633 -1.82 -1.187 1 98.5 276 ASP B C 1
ATOM 4376 O O . ASP B 1 276 ? 16.75 -1.821 -0.668 1 98.5 276 ASP B O 1
ATOM 4380 N N . GLY B 1 277 ? 14.625 -1.076 -0.73 1 98.38 277 GLY B N 1
ATOM 4381 C CA . GLY B 1 277 ? 14.797 -0.248 0.453 1 98.38 277 GLY B CA 1
ATOM 4382 C C . GLY B 1 277 ? 15.141 -1.046 1.695 1 98.38 277 GLY B C 1
ATOM 4383 O O . GLY B 1 277 ? 15.875 -0.566 2.564 1 98.38 277 GLY B O 1
ATOM 4384 N N . LEU B 1 278 ? 14.648 -2.258 1.77 1 98.62 278 LEU B N 1
ATOM 4385 C CA . LEU B 1 278 ? 14.859 -3.119 2.928 1 98.62 278 LEU B CA 1
ATOM 4386 C C . LEU B 1 278 ? 16.172 -3.889 2.803 1 98.62 278 LEU B C 1
ATOM 4388 O O . LEU B 1 278 ? 16.562 -4.609 3.723 1 98.62 278 LEU B O 1
ATOM 4392 N N . GLY B 1 279 ? 16.797 -3.777 1.645 1 97.69 279 GLY B N 1
ATOM 4393 C CA . GLY B 1 279 ? 18.047 -4.477 1.409 1 97.69 279 GLY B CA 1
ATOM 4394 C C . GLY B 1 279 ? 17.875 -5.969 1.19 1 97.69 279 GLY B C 1
ATOM 4395 O O . GLY B 1 279 ? 18.781 -6.754 1.464 1 97.69 279 GLY B O 1
ATOM 4396 N N . ILE B 1 280 ? 16.688 -6.391 0.819 1 98.69 280 ILE B N 1
ATOM 4397 C CA . ILE B 1 280 ? 16.391 -7.797 0.566 1 98.69 280 ILE B CA 1
ATOM 4398 C C . ILE B 1 280 ? 16.734 -8.141 -0.881 1 98.69 280 ILE B C 1
ATOM 4400 O O . ILE B 1 280 ? 16.297 -7.461 -1.81 1 98.69 280 ILE B O 1
ATOM 4404 N N . GLN B 1 281 ? 17.469 -9.195 -1.102 1 98.56 281 GLN B N 1
ATOM 4405 C CA . GLN B 1 281 ? 17.891 -9.609 -2.438 1 98.56 281 GLN B CA 1
ATOM 4406 C C . GLN B 1 281 ? 16.719 -10.25 -3.197 1 98.56 281 GLN B C 1
ATOM 4408 O O . GLN B 1 281 ? 15.93 -10.992 -2.613 1 98.56 281 GLN B O 1
ATOM 4413 N N . HIS B 1 282 ? 16.594 -9.945 -4.465 1 98.62 282 HIS B N 1
ATOM 4414 C CA . HIS B 1 282 ? 15.531 -10.516 -5.281 1 98.62 282 HIS B CA 1
ATOM 4415 C C . HIS B 1 282 ? 15.992 -10.734 -6.719 1 98.62 282 HIS B C 1
ATOM 4417 O O . HIS B 1 282 ? 15.367 -11.484 -7.469 1 98.62 282 HIS B O 1
ATOM 4423 N N . GLY B 1 283 ? 16.984 -10 -7.176 1 98.25 283 GLY B N 1
ATOM 4424 C CA . GLY B 1 283 ? 17.641 -10.258 -8.445 1 98.25 283 GLY B CA 1
ATOM 4425 C C . GLY B 1 283 ? 17.031 -9.492 -9.602 1 98.25 283 GLY B C 1
ATOM 4426 O O . GLY B 1 283 ? 17.469 -9.641 -10.75 1 98.25 283 GLY B O 1
ATOM 4427 N N . VAL B 1 284 ? 16.125 -8.54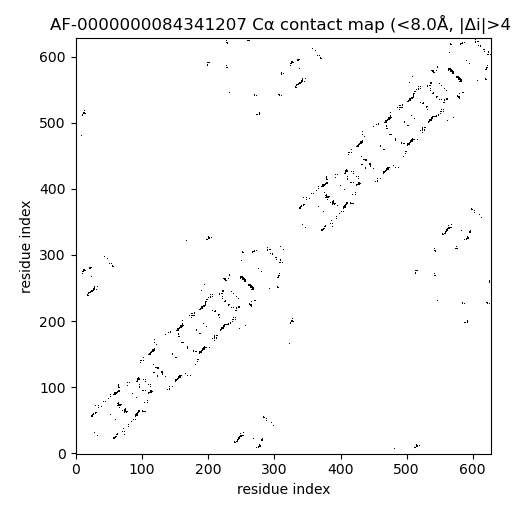7 -9.406 1 98.75 284 VAL B N 1
ATOM 4428 C CA . VAL B 1 284 ? 15.383 -7.898 -10.477 1 98.75 284 VAL B CA 1
ATOM 4429 C C . VAL B 1 284 ? 15.977 -6.52 -10.758 1 98.75 284 VAL B C 1
ATOM 4431 O O . VAL B 1 284 ? 16.297 -5.77 -9.828 1 98.75 284 VAL B O 1
ATOM 4434 N N . ASP B 1 285 ? 16.188 -6.23 -11.977 1 98.44 285 ASP B N 1
ATOM 4435 C CA . ASP B 1 285 ? 16.531 -4.887 -12.43 1 98.44 285 ASP B CA 1
ATOM 4436 C C . ASP B 1 285 ? 15.281 -4.023 -12.578 1 98.44 285 ASP B C 1
ATOM 4438 O O . ASP B 1 285 ? 14.508 -4.199 -13.523 1 98.44 285 ASP B O 1
ATOM 4442 N N . LEU B 1 286 ? 15.164 -3.08 -11.75 1 98.56 286 LEU B N 1
ATOM 4443 C CA . LEU B 1 286 ? 13.93 -2.305 -11.672 1 98.56 286 LEU B CA 1
ATOM 4444 C C . LEU B 1 286 ? 13.711 -1.506 -12.953 1 98.56 286 LEU B C 1
ATOM 4446 O O . LEU B 1 286 ? 12.578 -1.393 -13.43 1 98.56 286 LEU B O 1
ATOM 4450 N N . ASP B 1 287 ? 14.695 -0.887 -13.5 1 98 287 ASP B N 1
ATOM 4451 C CA . ASP B 1 287 ? 14.555 -0.078 -14.703 1 98 287 ASP B CA 1
ATOM 4452 C C . ASP B 1 287 ? 14.047 -0.921 -15.875 1 98 287 ASP B C 1
ATOM 4454 O O . ASP B 1 287 ? 13.164 -0.494 -16.625 1 98 287 ASP B O 1
ATOM 4458 N N . ARG B 1 288 ? 14.633 -2.121 -16.031 1 98.62 288 ARG B N 1
ATOM 4459 C CA . ARG B 1 288 ? 14.172 -3.023 -17.094 1 98.62 288 ARG B CA 1
ATOM 4460 C C . ARG B 1 288 ? 12.734 -3.461 -16.844 1 98.62 288 ARG B C 1
ATOM 4462 O O . ARG B 1 288 ? 11.945 -3.582 -17.781 1 98.62 288 ARG B O 1
ATOM 4469 N N . LEU B 1 289 ? 12.438 -3.73 -15.594 1 98.81 289 LEU B N 1
ATOM 4470 C CA . LEU B 1 289 ? 11.078 -4.121 -15.242 1 98.81 289 LEU B CA 1
ATOM 4471 C C . LEU B 1 289 ? 10.086 -3.008 -15.562 1 98.81 289 LEU B C 1
ATOM 4473 O O . LEU B 1 289 ? 9.031 -3.262 -16.141 1 98.81 289 LEU B O 1
ATOM 4477 N N . VAL B 1 290 ? 10.391 -1.767 -15.211 1 98.56 290 VAL B N 1
ATOM 4478 C CA . VAL B 1 290 ? 9.539 -0.617 -15.484 1 98.56 290 VAL B CA 1
ATOM 4479 C C . VAL B 1 290 ? 9.359 -0.445 -16.984 1 98.56 290 VAL B C 1
ATOM 4481 O O . VAL B 1 290 ? 8.25 -0.188 -17.469 1 98.56 290 VAL B O 1
ATOM 4484 N N . ALA B 1 291 ? 10.445 -0.575 -17.719 1 98.69 291 ALA B N 1
ATOM 4485 C CA . ALA B 1 291 ? 10.352 -0.496 -19.172 1 98.69 291 ALA B CA 1
ATOM 4486 C C . ALA B 1 291 ? 9.406 -1.561 -19.719 1 98.69 291 ALA B C 1
ATOM 4488 O O . ALA B 1 291 ? 8.633 -1.295 -20.641 1 98.69 291 ALA B O 1
ATOM 4489 N N . THR B 1 292 ? 9.516 -2.754 -19.188 1 98.88 292 THR B N 1
ATOM 4490 C CA . THR B 1 292 ? 8.656 -3.857 -19.594 1 98.88 292 THR B CA 1
ATOM 4491 C C . THR B 1 292 ? 7.191 -3.535 -19.328 1 98.88 292 THR B C 1
ATOM 4493 O O . THR B 1 292 ? 6.336 -3.705 -20.188 1 98.88 292 THR B O 1
ATOM 4496 N N . SER B 1 293 ? 6.891 -3.061 -18.125 1 98.62 293 SER B N 1
ATOM 4497 C CA . SER B 1 293 ? 5.516 -2.744 -17.734 1 98.62 293 SER B CA 1
ATOM 4498 C C . SER B 1 293 ? 4.969 -1.579 -18.547 1 98.62 293 SER B C 1
ATOM 4500 O O . SER B 1 293 ? 3.779 -1.542 -18.875 1 98.62 293 SER B O 1
ATOM 4502 N N . THR B 1 294 ? 5.832 -0.608 -18.828 1 98.31 294 THR B N 1
ATOM 4503 C CA . THR B 1 294 ? 5.434 0.5 -19.688 1 98.31 294 THR B CA 1
ATOM 4504 C C . THR B 1 294 ? 5.07 -0.002 -21.078 1 98.31 294 THR B C 1
ATOM 4506 O O . THR B 1 294 ? 4.039 0.385 -21.641 1 98.31 294 THR B O 1
ATOM 4509 N N . TRP B 1 295 ? 5.93 -0.845 -21.656 1 98.62 295 TRP B N 1
ATOM 4510 C CA . TRP B 1 295 ? 5.672 -1.456 -22.953 1 98.62 295 TRP B CA 1
ATOM 4511 C C . TRP B 1 295 ? 4.355 -2.23 -22.938 1 98.62 295 TRP B C 1
ATOM 4513 O O . TRP B 1 295 ? 3.545 -2.102 -23.859 1 98.62 295 TRP B O 1
ATOM 4523 N N . MET B 1 296 ? 4.102 -3.064 -21.953 1 98.25 296 MET B N 1
ATOM 4524 C CA . MET B 1 296 ? 2.889 -3.873 -21.891 1 98.25 296 MET B CA 1
ATOM 4525 C C . MET B 1 296 ? 1.653 -2.988 -21.75 1 98.25 296 MET B C 1
ATOM 4527 O O . MET B 1 296 ? 0.596 -3.309 -22.297 1 98.25 296 MET B O 1
ATOM 4531 N N . ALA B 1 297 ? 1.771 -1.917 -20.938 1 96.81 297 ALA B N 1
ATOM 4532 C CA . ALA B 1 297 ? 0.671 -0.963 -20.828 1 96.81 297 ALA B CA 1
ATOM 4533 C C . ALA B 1 297 ? 0.27 -0.429 -22.203 1 96.81 297 ALA B C 1
ATOM 4535 O O . ALA B 1 297 ? -0.919 -0.267 -22.484 1 96.81 297 ALA B O 1
ATOM 4536 N N . GLU B 1 298 ? 1.272 -0.105 -23.016 1 97.5 298 GLU B N 1
ATOM 4537 C CA . GLU B 1 298 ? 1.007 0.338 -24.375 1 97.5 298 GLU B CA 1
ATOM 4538 C C . GLU B 1 298 ? 0.271 -0.736 -25.172 1 97.5 298 GLU B C 1
ATOM 4540 O O . GLU B 1 298 ? -0.673 -0.435 -25.906 1 97.5 298 GLU B O 1
ATOM 4545 N N . GLN B 1 299 ? 0.686 -1.978 -25.047 1 97.88 299 GLN B N 1
ATOM 4546 C CA . GLN B 1 299 ? 0.032 -3.08 -25.734 1 97.88 299 GLN B CA 1
ATOM 4547 C C . GLN B 1 299 ? -1.428 -3.211 -25.312 1 97.88 299 GLN B C 1
ATOM 4549 O O . GLN B 1 299 ? -2.287 -3.561 -26.125 1 97.88 299 GLN B O 1
ATOM 4554 N N . LEU B 1 300 ? -1.717 -2.936 -24.047 1 95.81 300 LEU B N 1
ATOM 4555 C CA . LEU B 1 300 ? -3.055 -3.125 -23.5 1 95.81 300 LEU B CA 1
ATOM 4556 C C . LEU B 1 300 ? -3.906 -1.875 -23.688 1 95.81 300 LEU B C 1
ATOM 4558 O O . LEU B 1 300 ? -5.125 -1.918 -23.516 1 95.81 300 LEU B O 1
ATOM 4562 N N . GLY B 1 301 ? -3.287 -0.726 -23.953 1 94.44 301 GLY B N 1
ATOM 4563 C CA . GLY B 1 301 ? -3.996 0.512 -24.219 1 94.44 301 GLY B CA 1
ATOM 4564 C C . GLY B 1 301 ? -4.512 1.198 -22.969 1 94.44 301 GLY B C 1
ATOM 4565 O O . GLY B 1 301 ? -5.512 1.919 -23.016 1 94.44 301 GLY B O 1
ATOM 4566 N N . ARG B 1 302 ? -3.959 0.919 -21.812 1 90.5 302 ARG B N 1
ATOM 4567 C CA . ARG B 1 302 ? -4.32 1.579 -20.562 1 90.5 302 ARG B CA 1
ATOM 4568 C C . ARG B 1 302 ? -3.105 1.719 -19.656 1 90.5 302 ARG B C 1
ATOM 4570 O O . ARG B 1 302 ? -2.188 0.897 -19.703 1 90.5 302 ARG B O 1
ATOM 4577 N N . PRO B 1 303 ? -3.111 2.652 -18.812 1 90.5 303 PRO B N 1
ATOM 4578 C CA . PRO B 1 303 ? -1.958 2.887 -17.953 1 90.5 303 PRO B CA 1
ATOM 4579 C C . PRO B 1 303 ? -1.784 1.795 -16.891 1 90.5 303 PRO B C 1
ATOM 4581 O O . PRO B 1 303 ? -2.76 1.15 -16.5 1 90.5 303 PRO B O 1
ATOM 4584 N N . SER B 1 304 ? -0.572 1.635 -16.469 1 93.12 304 SER B N 1
ATOM 4585 C CA . SER B 1 304 ? -0.237 0.687 -15.406 1 93.12 304 SER B CA 1
ATOM 4586 C C . SER B 1 304 ? -0.763 1.158 -14.055 1 93.12 304 SER B C 1
ATOM 4588 O O . SER B 1 304 ? -0.652 2.338 -13.719 1 93.12 304 SER B O 1
ATOM 4590 N N . PRO B 1 305 ? -1.31 0.297 -13.289 1 91.69 305 PRO B N 1
ATOM 4591 C CA . PRO B 1 305 ? -1.72 0.635 -11.93 1 91.69 305 PRO B CA 1
ATOM 4592 C C . PRO B 1 305 ? -0.536 0.781 -10.977 1 91.69 305 PRO B C 1
ATOM 4594 O O . PRO B 1 305 ? -0.699 1.264 -9.852 1 91.69 305 PRO B O 1
ATOM 4597 N N . SER B 1 306 ? 0.632 0.301 -11.336 1 95.56 306 SER B N 1
ATOM 4598 C CA . SER B 1 306 ? 1.818 0.372 -10.492 1 95.56 306 SER B CA 1
ATOM 4599 C C . SER B 1 306 ? 2.215 1.818 -10.219 1 95.56 306 SER B C 1
ATOM 4601 O O . SER B 1 306 ? 2.393 2.607 -11.148 1 95.56 306 SER B O 1
ATOM 4603 N N . ARG B 1 307 ? 2.336 2.125 -8.961 1 95.38 307 ARG B N 1
ATOM 4604 C CA . ARG B 1 307 ? 2.75 3.469 -8.57 1 95.38 307 ARG B CA 1
ATOM 4605 C C . ARG B 1 307 ? 4.191 3.74 -8.992 1 95.38 307 ARG B C 1
ATOM 4607 O O . ARG B 1 307 ? 4.523 4.852 -9.406 1 95.38 307 ARG B O 1
ATOM 4614 N N . VAL B 1 308 ? 5.008 2.76 -8.898 1 97 308 VAL B N 1
ATOM 4615 C CA . VAL B 1 308 ? 6.414 2.91 -9.266 1 97 308 VAL B CA 1
ATOM 4616 C C . VAL B 1 308 ? 6.535 3.156 -10.766 1 97 308 VAL B C 1
ATOM 4618 O O . VAL B 1 308 ? 7.312 4.012 -11.195 1 97 308 VAL B O 1
ATOM 4621 N N . VAL B 1 309 ? 5.773 2.424 -11.578 1 96.75 309 VAL B N 1
ATOM 4622 C CA . VAL B 1 309 ? 5.801 2.641 -13.016 1 96.75 309 VAL B CA 1
ATOM 4623 C C . VAL B 1 309 ? 5.375 4.074 -13.336 1 96.75 309 VAL B C 1
ATOM 4625 O O . VAL B 1 309 ? 6.027 4.762 -14.125 1 96.75 309 VAL B O 1
ATOM 4628 N N . ARG B 1 310 ? 4.336 4.535 -12.688 1 93.31 310 ARG B N 1
ATOM 4629 C CA . ARG B 1 310 ? 3.852 5.895 -12.922 1 93.31 310 ARG B CA 1
ATOM 4630 C C . ARG B 1 310 ? 4.898 6.926 -12.516 1 93.31 310 ARG B C 1
ATOM 4632 O O . ARG B 1 310 ? 5.07 7.941 -13.195 1 93.31 310 ARG B O 1
ATOM 4639 N N . ALA B 1 311 ? 5.543 6.703 -11.422 1 93.31 311 ALA B N 1
ATOM 4640 C CA . ALA B 1 311 ? 6.527 7.645 -10.883 1 93.31 311 ALA B CA 1
ATOM 4641 C C . ALA B 1 311 ? 7.754 7.727 -11.789 1 93.31 311 ALA B C 1
ATOM 4643 O O . ALA B 1 311 ? 8.312 8.805 -11.992 1 93.31 311 ALA B O 1
ATOM 4644 N N . LEU B 1 312 ? 8.164 6.562 -12.305 1 94.38 312 LEU B N 1
ATOM 4645 C CA . LEU B 1 312 ? 9.453 6.504 -12.984 1 94.38 312 LEU B CA 1
ATOM 4646 C C . LEU B 1 312 ? 9.281 6.684 -14.492 1 94.38 312 LEU B C 1
ATOM 4648 O O . LEU B 1 312 ? 10.219 7.07 -15.188 1 94.38 312 LEU B O 1
ATOM 4652 N N . ALA B 1 313 ? 8.141 6.379 -15.047 1 89.19 313 ALA B N 1
ATOM 4653 C CA . ALA B 1 313 ? 7.957 6.426 -16.5 1 89.19 313 ALA B CA 1
ATOM 4654 C C . ALA B 1 313 ? 6.855 7.414 -16.875 1 89.19 313 ALA B C 1
ATOM 4656 O O . ALA B 1 313 ? 6.59 7.633 -18.062 1 89.19 313 ALA B O 1
ATOM 4657 N N . GLY B 1 314 ? 6.07 8.023 -15.914 1 75.81 314 GLY B N 1
ATOM 4658 C CA . GLY B 1 314 ? 4.984 8.93 -16.234 1 75.81 314 GLY B CA 1
ATOM 4659 C C . GLY B 1 314 ? 5.441 10.367 -16.438 1 75.81 314 GLY B C 1
ATOM 4660 O O . GLY B 1 314 ? 6.559 10.727 -16.047 1 75.81 314 GLY B O 1
#

Foldseek 3Di:
DPPPVPPPDDAADADPLFDQAFAEAAECQAFQQQPFPDQFDLVLLLVLVVLQVVQFHAHYQRYELDDCVVGVSRNCVLVSLVVHDDDPRHAHEYEYAADVRLVSCVVSVHQEYEYEAELAQVCCCVPVVDGNVCSVVRCLVVLVVSVVSNHAYEYEYPQCAADPVPGGGQLLSLLVSQVSVVVSPHQAYEYEPQQQPHALVSLLRNLVNNVVSVHDLARYEYWGFCQVPHQLVNVVSSSSVPRRYYYFYALQGHDRPVDVPGGHTHHPLVNVSVCRNNNHHHGGNNVSSLVSSCVVCVSSVHHRPDPRSVVPVD/DPPPVPPVDDAADADPLFDQAFAEAAECQAFQQQPFPDQFDLVLLLVLVVLQVVQFHAHYQRYELDDCVVGVSRNCVLVSLVVHDDDPNHAHEYEYAADVRLVSCVVSVHQEYEYEAELAQVCCCVPVVDGNVCSVVRCLVVLVVSVVSNHAYEYEYPQCAADPVPGGGQLLSLLVSQVVVVVSPHQAYEYEPQQQPHALVSLLRNLVNNVVVVHDLARYEYWGFCQVHHQLVNVVSSSSVPRRYYYFYALQGHDDPVDVPGGHTHHPLVNVSVCSNNNHHHGGNNVSSLVSSCVVCVSSVHHRPDPRSVVPVD

pLDDT: mean 94.17, std 11.02, range [23.44, 98.94]

Nearest PDB structures (foldseek):
  3mp5-assembly2_D  TM=9.892E-01  e=2.302E-40  Homo sapiens
  3mp5-assembly3_F  TM=9.879E-01  e=2.771E-40  Homo sapiens
  2cw6-assembly3_F  TM=9.867E-01  e=4.141E-38  Homo sapiens
  3mp3-assembly2_D  TM=9.900E-01  e=7.683E-38  Homo sapiens
  3mp5-assembly2_C  TM=9.866E-01  e=1.320E-36  Homo sapiens